Protein AF-A0A7S2RRP3-F1 (afdb_monomer)

Secondary structure (DSSP, 8-state):
----------------------------SSHHHHHHHHHHHHHHHHHHHHHHHHHHHHHHHHHHHHHHTHHHHHHHHHHHHHHHHHHTTT-BTTTTBSSPPBP--S-GGG-TT-S--GGGTTHHHHHHHHHHH-SSSTTHHHHHHHTT-EEEEEETTEEEEEEPPTT---TTEEEEEEEE--S---S--SS--HHHHHHHHHHHHHT-S---SEEEEEEES-HHHHHHHHHHHHH-TT--PPP-SEEEEEEEE-PPPPPTT-EEEEEEEE---GGG----HHHHHHHHHHHHHTT-EEEE-----HHHHHHHHHHHHHIIIIITTTS---HHHHHHHHHHHHHHHHHHHHHHH--SSGGGGTGGGT-EEEEEEEEEESS--SS-HHHHHHHHHHHHHHHHHHHHT-SS-S-SS-SSEEEEETTEEEEHHHHHHHHHHHHHHHHHHHHHHHHTSPPSHHHHHHHHHHHHHHHHHHHHHHHHHHHHHHHHHHHHHHHHHH---HHHHHHHHHHHHHHHHHHHHHHHHHH-S-HHHHHHHHHHHHHHHHHHHHHHHHHH-HHHHHHHHHHHHHHHHH----SHHHHHHHHHHHHHTSHHIIIIIHHHHH--GGG-TTTTT-HHHHHHHHHHHH--THHHHIIIIIHHHHHHHHHHHHH--

Foldseek 3Di:
DDYDDDDDDDDDDDDDDDDDDDDDDDDPDDPVVVVVVVVVVVVVVVVVVVVVVVVVVVVVVVLQVCLVPLQVLLVVLQVVLVVLLLCQCQAQPVVRDRHFDFDDAPDPLLVQPPDDPPLLVCLLVQLVVVLQVPDVCPCVLVLLVVLVWDQWDDDDQKIKTKHDAPQPADQAEEEEEEEEDDPDSDPDFPHGGSSSLLSSLSSSRSPDRLQRYMYMYMYHNDLLVVLVVLVCQPPVPPDPGDHRHHAQAYEYEYEGGDDPLKFFAAKEKWFQAFLLWGFFSNLLLSLLVLLVVLVGHYDHPQFQQPVLVVVLVVVVVCCVPPVCVPDVDDPVVVVLSSQLSSRQLSQLLCNQFHGDDSCNSVRVSNHRYIYIYTDIDSDDHPDGNSSNSSSVSSSRNSSSSSVSSDPDHPDRTARHWTGSDSTRIDGCVRSVSSLCSLLSLLVSLLSSLVVPDDDDPVSVLLLVLLVVLLVVLLVQLVVCLVCVVVVVVVVVVVCVVPVDDPVVVVVVVVVVLVVVLVVSVVSSVVRDPALQSNLSSNLSVLSVVLSVVLSVSCVRSVSNSSVLSSLVNVLSSPQAEDDPVSLVVNVVSLVVSACCCVQLVVDVRSHDPVVQPPCVPPSPVVSVVSCVSRVNCSSSCNRNRVSSSSSSSNSRHPRND

Radius of gyration: 33.32 Å; Cα contacts (8 Å, |Δi|>4): 973; chains: 1; bounding box: 120×67×87 Å

Structure (mmCIF, N/CA/C/O backbone):
data_AF-A0A7S2RRP3-F1
#
_entry.id   AF-A0A7S2RRP3-F1
#
loop_
_atom_site.group_PDB
_atom_site.id
_atom_site.type_symbol
_atom_site.label_atom_id
_atom_site.label_alt_id
_atom_site.label_comp_id
_atom_site.label_asym_id
_atom_site.label_entity_id
_atom_site.label_seq_id
_atom_site.pdbx_PDB_ins_code
_atom_site.Cartn_x
_atom_site.Cartn_y
_atom_site.Cartn_z
_atom_site.occupancy
_atom_site.B_iso_or_equiv
_atom_site.auth_seq_id
_atom_site.auth_comp_id
_atom_site.auth_asym_id
_atom_site.auth_atom_id
_atom_site.pdbx_PDB_model_num
ATOM 1 N N . MET A 1 1 ? -72.220 21.023 51.279 1.00 31.53 1 MET A N 1
ATOM 2 C CA . MET A 1 1 ? -72.820 19.689 51.503 1.00 31.53 1 MET A CA 1
ATOM 3 C C . MET A 1 1 ? -73.450 19.197 50.201 1.00 31.53 1 MET A C 1
ATOM 5 O O . MET A 1 1 ? -74.235 19.932 49.628 1.00 31.53 1 MET A O 1
ATOM 9 N N . SER A 1 2 ? -73.005 18.022 49.729 1.00 32.66 2 SER A N 1
ATOM 10 C CA . SER A 1 2 ? -73.680 16.978 48.913 1.00 32.66 2 SER A CA 1
ATOM 11 C C . SER A 1 2 ? -74.903 17.345 48.033 1.00 32.66 2 SER A C 1
ATOM 13 O O . SER A 1 2 ? -75.934 17.711 48.574 1.00 32.66 2 SER A O 1
ATOM 15 N N . SER A 1 3 ? -74.802 17.225 46.690 1.00 35.50 3 SER A N 1
ATOM 16 C CA . SER A 1 3 ? -75.377 16.154 45.806 1.00 35.50 3 SER A CA 1
ATOM 17 C C . SER A 1 3 ? -76.870 16.327 45.428 1.00 35.50 3 SER A C 1
ATOM 19 O O . SER A 1 3 ? -77.622 16.744 46.289 1.00 35.50 3 SER A O 1
ATOM 21 N N . LYS A 1 4 ? -77.443 15.954 44.266 1.00 40.53 4 LYS A N 1
ATOM 22 C CA . LYS A 1 4 ? -77.058 15.170 43.065 1.00 40.53 4 LYS A CA 1
ATOM 23 C C . LYS A 1 4 ? -78.209 15.250 42.013 1.00 40.53 4 LYS A C 1
ATOM 25 O O . LYS A 1 4 ? -79.355 15.416 42.410 1.00 40.53 4 LYS A O 1
ATOM 30 N N . SER A 1 5 ? -77.888 14.924 40.745 1.00 34.72 5 SER A N 1
ATOM 31 C CA . SER A 1 5 ? -78.738 14.410 39.620 1.00 34.72 5 SER A CA 1
ATOM 32 C C . SER A 1 5 ? -79.731 15.364 38.916 1.00 34.72 5 SER A C 1
ATOM 34 O O . SER A 1 5 ? -80.348 16.172 39.588 1.00 34.72 5 SER A O 1
ATOM 36 N N . GLY A 1 6 ? -79.983 15.328 37.594 1.00 32.44 6 GLY A N 1
ATOM 37 C CA . GLY A 1 6 ? -79.475 14.525 36.464 1.00 32.44 6 GLY A CA 1
ATOM 38 C C . GLY A 1 6 ? -80.325 14.711 35.172 1.00 32.44 6 GLY A C 1
ATOM 39 O O . GLY A 1 6 ? -81.514 14.983 35.274 1.00 32.44 6 GLY A O 1
ATOM 40 N N . ASN A 1 7 ? -79.683 14.506 34.007 1.00 33.00 7 ASN A N 1
ATOM 41 C CA . ASN A 1 7 ? -80.153 14.106 32.651 1.00 33.00 7 ASN A CA 1
ATOM 42 C C . ASN A 1 7 ? -80.976 15.002 31.671 1.00 33.00 7 ASN A C 1
ATOM 44 O O . ASN A 1 7 ? -82.175 15.198 31.815 1.00 33.00 7 ASN A O 1
ATOM 48 N N . ASP A 1 8 ? -80.271 15.368 30.583 1.00 35.44 8 ASP A N 1
ATOM 49 C CA . ASP A 1 8 ? -80.460 15.081 29.135 1.00 35.44 8 ASP A CA 1
ATOM 50 C C . ASP A 1 8 ? -81.569 15.664 28.209 1.00 35.44 8 ASP A C 1
ATOM 52 O O . ASP A 1 8 ? -82.749 15.346 28.288 1.00 35.44 8 ASP A O 1
ATOM 56 N N . ALA A 1 9 ? -81.042 16.356 27.176 1.00 32.91 9 ALA A N 1
ATOM 57 C CA . ALA A 1 9 ? -81.243 16.211 25.719 1.00 32.91 9 ALA A CA 1
ATOM 58 C C . ALA A 1 9 ? -82.484 16.764 24.967 1.00 32.91 9 ALA A C 1
ATOM 60 O O . ALA A 1 9 ? -83.573 16.203 24.981 1.00 32.91 9 ALA A O 1
ATOM 61 N N . GLY A 1 10 ? -82.190 17.718 24.062 1.00 28.42 10 GLY A N 1
ATOM 62 C CA . GLY A 1 10 ? -82.501 17.591 22.625 1.00 28.42 10 GLY A CA 1
ATOM 63 C C . GLY A 1 10 ? -83.617 18.474 22.044 1.00 28.42 10 GLY A C 1
ATOM 64 O O . GLY A 1 10 ? -84.795 18.197 22.237 1.00 28.42 10 GLY A O 1
ATOM 65 N N . LEU A 1 11 ? -83.269 19.460 21.198 1.00 31.09 11 LEU A N 1
ATOM 66 C CA . LEU A 1 11 ? -84.240 20.185 20.359 1.00 31.09 11 LEU A CA 1
ATOM 67 C C . LEU A 1 11 ? -83.756 20.405 18.913 1.00 31.09 11 LEU A C 1
ATOM 69 O O . LEU A 1 11 ? -82.578 20.632 18.648 1.00 31.09 11 LEU A O 1
ATOM 73 N N . ARG A 1 12 ? -84.711 20.322 17.974 1.00 29.67 12 ARG A N 1
ATOM 74 C CA . ARG A 1 12 ? -84.563 20.258 16.506 1.00 29.67 12 ARG A CA 1
ATOM 75 C C . ARG A 1 12 ? -85.583 21.195 15.820 1.00 29.67 12 ARG A C 1
ATOM 77 O O . ARG A 1 12 ? -86.675 21.369 16.352 1.00 29.67 12 ARG A O 1
ATOM 84 N N . ARG A 1 13 ? -85.287 21.581 14.558 1.00 31.62 13 ARG A N 1
ATOM 85 C CA . ARG A 1 13 ? -86.126 22.233 13.492 1.00 31.62 13 ARG A CA 1
ATOM 86 C C . ARG A 1 13 ? -86.251 23.772 13.590 1.00 31.62 13 ARG A C 1
ATOM 88 O O . ARG A 1 13 ? -86.357 24.287 14.685 1.00 31.62 13 ARG A O 1
ATOM 95 N N . ARG A 1 14 ? -86.291 24.593 12.516 1.00 28.83 14 ARG A N 1
ATOM 96 C CA . ARG A 1 14 ? -86.842 24.496 11.126 1.00 28.83 14 ARG A CA 1
ATOM 97 C C . ARG A 1 14 ? -86.381 25.756 10.314 1.00 28.83 14 ARG A C 1
ATOM 99 O O . ARG A 1 14 ? -86.311 26.803 10.941 1.00 28.83 14 ARG A O 1
ATOM 106 N N . LYS A 1 15 ? -86.077 25.751 8.994 1.00 30.17 15 LYS A N 1
ATOM 107 C CA . LYS A 1 15 ? -86.883 26.279 7.829 1.00 30.17 15 LYS A CA 1
ATOM 108 C C . LYS A 1 15 ? -85.960 26.503 6.585 1.00 30.17 15 LYS A C 1
ATOM 110 O O . LYS A 1 15 ? -84.854 26.979 6.777 1.00 30.17 15 LYS A O 1
ATOM 115 N N . LYS A 1 16 ? -86.299 25.975 5.387 1.00 31.61 16 LYS A N 1
ATOM 116 C CA . LYS A 1 16 ? -86.818 26.590 4.113 1.00 31.61 16 LYS A CA 1
ATOM 117 C C . LYS A 1 16 ? -85.863 27.501 3.291 1.00 31.61 16 LYS A C 1
ATOM 119 O O . LYS A 1 16 ? -85.452 28.535 3.793 1.00 31.61 16 LYS A O 1
ATOM 124 N N . SER A 1 17 ? -85.676 27.194 1.994 1.00 29.62 17 SER A N 1
ATOM 125 C CA . SER A 1 17 ? -85.137 28.091 0.943 1.00 29.62 17 SER A CA 1
ATOM 126 C C . SER A 1 17 ? -85.884 27.936 -0.403 1.00 29.62 17 SER A C 1
ATOM 128 O O . SER A 1 17 ? -86.512 26.907 -0.657 1.00 29.62 17 SER A O 1
ATOM 130 N N . SER A 1 18 ? -85.855 29.002 -1.214 1.00 29.67 18 SER A N 1
ATOM 131 C CA . SER A 1 18 ? -86.552 29.246 -2.492 1.00 29.67 18 SER A CA 1
ATOM 132 C C . SER A 1 18 ? -85.606 29.233 -3.712 1.00 29.67 18 SER A C 1
ATOM 134 O O . SER A 1 18 ? -84.395 29.349 -3.565 1.00 29.67 18 SER A O 1
ATOM 136 N N . SER A 1 19 ? -86.192 29.097 -4.907 1.00 27.41 19 SER A N 1
ATOM 137 C CA . SER A 1 19 ? -85.613 28.851 -6.249 1.00 27.41 19 SER A CA 1
ATOM 138 C C . SER A 1 19 ? -85.286 30.148 -7.072 1.00 27.41 19 SER A C 1
ATOM 140 O O . SER A 1 19 ? -85.285 31.214 -6.465 1.00 27.41 19 SER A O 1
ATOM 142 N N . PRO A 1 20 ? -85.024 30.137 -8.413 1.00 50.16 20 PRO A N 1
ATOM 143 C CA . PRO A 1 20 ? -83.675 30.228 -9.022 1.00 50.16 20 PRO A CA 1
ATOM 144 C C . PRO A 1 20 ? -83.513 31.289 -10.160 1.00 50.16 20 PRO A C 1
ATOM 146 O O . PRO A 1 20 ? -84.496 31.832 -10.657 1.00 50.16 20 PRO A O 1
ATOM 149 N N . THR A 1 21 ? -82.294 31.497 -10.691 1.00 29.59 21 THR A N 1
ATOM 150 C CA . THR A 1 21 ? -82.053 32.207 -11.978 1.00 29.59 21 THR A CA 1
ATOM 151 C C . THR A 1 21 ? -80.931 31.569 -12.825 1.00 29.59 21 THR A C 1
ATOM 153 O O . THR A 1 21 ? -79.836 31.311 -12.340 1.00 29.59 21 THR A O 1
ATOM 156 N N . ARG A 1 22 ? -81.254 31.314 -14.109 1.00 29.77 22 ARG A N 1
ATOM 157 C CA . ARG A 1 22 ? -80.422 30.886 -15.274 1.00 29.77 22 ARG A CA 1
ATOM 158 C C . ARG A 1 22 ? -79.268 31.890 -15.547 1.00 29.77 22 ARG A C 1
ATOM 160 O O . ARG A 1 22 ? -79.463 33.058 -15.252 1.00 29.77 22 ARG A O 1
ATOM 167 N N . ARG A 1 23 ? -78.124 31.592 -16.196 1.00 28.50 23 ARG A N 1
ATOM 168 C CA . ARG A 1 23 ? -77.882 30.855 -17.463 1.00 28.50 23 ARG A CA 1
ATOM 169 C C . ARG A 1 23 ? -76.356 30.701 -17.734 1.00 28.50 23 ARG A C 1
ATOM 171 O O . ARG A 1 23 ? -75.611 31.612 -17.414 1.00 28.50 23 ARG A O 1
ATOM 178 N N . GLN A 1 24 ? -76.014 29.647 -18.495 1.00 31.39 24 GLN A N 1
ATOM 179 C CA . GLN A 1 24 ? -74.838 29.426 -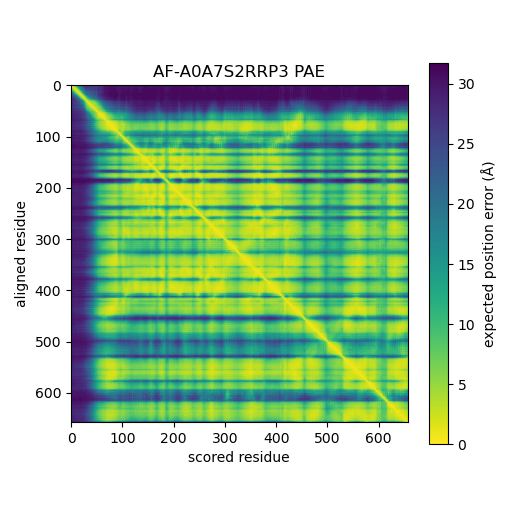19.375 1.00 31.39 24 GLN A CA 1
ATOM 180 C C . GLN A 1 24 ? -73.453 29.107 -18.779 1.00 31.39 24 GLN A C 1
ATOM 182 O O . GLN A 1 24 ? -72.754 30.000 -18.336 1.00 31.39 24 GLN A O 1
ATOM 187 N N . GLU A 1 25 ? -72.984 27.875 -19.027 1.00 30.03 25 GLU A N 1
ATOM 188 C CA . GLU A 1 25 ? -71.576 27.604 -19.351 1.00 30.03 25 GLU A CA 1
ATOM 189 C C . GLU A 1 25 ? -71.469 26.572 -20.491 1.00 30.03 25 GLU A C 1
ATOM 191 O O . GLU A 1 25 ? -72.031 25.476 -20.439 1.00 30.03 25 GLU A O 1
ATOM 196 N N . LYS A 1 26 ? -70.772 26.981 -21.558 1.00 36.53 26 LYS A N 1
ATOM 197 C CA . LYS A 1 26 ? -70.121 26.127 -22.559 1.00 36.53 26 LYS A CA 1
ATOM 198 C C . LYS A 1 26 ? -68.696 25.864 -22.057 1.00 36.53 26 LYS A C 1
ATOM 200 O O . LYS A 1 26 ? -68.044 26.816 -21.650 1.00 36.53 26 LYS A O 1
ATOM 205 N N . GLY A 1 27 ? -68.185 24.645 -22.246 1.00 34.59 27 GLY A N 1
ATOM 206 C CA . GLY A 1 27 ? -66.740 24.406 -22.387 1.00 34.59 27 GLY A CA 1
ATOM 207 C C . GLY A 1 27 ? -66.048 23.651 -21.249 1.00 34.59 27 GLY A C 1
ATOM 208 O O . GLY A 1 27 ? -65.147 24.182 -20.614 1.00 34.59 27 GLY A O 1
ATOM 209 N N . SER A 1 28 ? -66.401 22.380 -21.047 1.00 43.56 28 SER A N 1
ATOM 210 C CA . SER A 1 28 ? -65.568 21.412 -20.323 1.00 43.56 28 SER A CA 1
ATOM 211 C C . SER A 1 28 ? -64.426 20.908 -21.222 1.00 43.56 28 SER A C 1
ATOM 213 O O . SER A 1 28 ? -64.723 20.295 -22.245 1.00 43.56 28 SER A O 1
ATOM 215 N N . SER A 1 29 ? -63.157 21.112 -20.836 1.00 44.25 29 SER A N 1
ATOM 216 C CA . SER A 1 29 ? -62.049 20.149 -21.087 1.00 44.25 29 SER A CA 1
ATOM 217 C C . SER A 1 29 ? -60.664 20.578 -20.559 1.00 44.25 29 SER A C 1
ATOM 219 O O . SER A 1 29 ? -59.713 19.813 -20.710 1.00 44.25 29 SER A O 1
ATOM 221 N N . GLY A 1 30 ? -60.497 21.774 -19.977 1.00 42.53 30 GLY A N 1
ATOM 222 C CA . GLY A 1 30 ? -59.180 22.274 -19.533 1.00 42.53 30 GLY A CA 1
ATOM 223 C C . GLY A 1 30 ? -58.885 22.137 -18.034 1.00 42.53 30 GLY A C 1
ATOM 224 O O . GLY A 1 30 ? -57.740 21.912 -17.652 1.00 42.53 30 GLY A O 1
ATOM 225 N N . THR A 1 31 ? -59.904 22.239 -17.182 1.00 43.22 31 THR A N 1
ATOM 226 C CA . THR A 1 31 ? -59.753 22.354 -15.721 1.00 43.22 31 THR A CA 1
ATOM 227 C C . THR A 1 31 ? -59.594 21.010 -15.006 1.00 43.22 31 THR A C 1
ATOM 229 O O . THR A 1 31 ? -58.773 20.920 -14.101 1.00 43.22 31 THR A O 1
ATOM 232 N N . ASP A 1 32 ? -60.245 19.940 -15.477 1.00 46.00 32 ASP A N 1
ATOM 233 C CA . ASP A 1 32 ? -60.170 18.599 -14.856 1.00 46.00 32 ASP A CA 1
ATOM 234 C C . ASP A 1 32 ? -58.799 17.911 -14.985 1.00 46.00 32 ASP A C 1
ATOM 236 O O . ASP A 1 32 ? -58.474 16.994 -14.227 1.00 46.00 32 ASP A O 1
ATOM 240 N N . LYS A 1 33 ? -57.973 18.321 -15.958 1.00 46.84 33 LYS A N 1
ATOM 241 C CA . LYS A 1 33 ? -56.599 17.807 -16.095 1.00 46.84 33 LYS A CA 1
ATOM 242 C C . LYS A 1 33 ? -55.624 18.513 -15.156 1.00 46.84 33 LYS A C 1
ATOM 244 O O . LYS A 1 33 ? -54.710 17.858 -14.672 1.00 46.84 33 LYS A O 1
ATOM 249 N N . ALA A 1 34 ? -55.813 19.805 -14.893 1.00 47.75 34 ALA A N 1
ATOM 250 C CA . ALA A 1 34 ? -54.961 20.556 -13.973 1.00 47.75 34 ALA A CA 1
ATOM 251 C C . ALA A 1 34 ? -55.213 20.134 -12.517 1.00 47.75 34 ALA A C 1
ATOM 253 O O . ALA A 1 34 ? -54.259 19.843 -11.801 1.00 47.75 34 ALA A O 1
ATOM 254 N N . THR A 1 35 ? -56.480 19.963 -12.123 1.00 49.31 35 THR A N 1
ATOM 255 C CA . THR A 1 35 ? -56.852 19.481 -10.782 1.00 49.31 35 THR A CA 1
ATOM 256 C C . THR A 1 35 ? -56.411 18.041 -10.527 1.00 49.31 35 THR A C 1
ATOM 258 O O . THR A 1 35 ? -55.876 17.765 -9.462 1.00 49.31 35 THR A O 1
ATOM 261 N N . ARG A 1 36 ? -56.505 17.128 -11.508 1.00 50.19 36 ARG A N 1
ATOM 262 C CA . ARG A 1 36 ? -55.963 15.757 -11.362 1.00 50.19 36 ARG A CA 1
ATOM 263 C C . ARG A 1 36 ? -54.438 15.698 -11.259 1.00 50.19 36 ARG A C 1
ATOM 265 O O . ARG A 1 36 ? -53.906 14.783 -10.632 1.00 50.19 36 ARG A O 1
ATOM 272 N N . VAL A 1 37 ? -53.725 16.626 -11.901 1.00 53.91 37 VAL A N 1
ATOM 273 C CA . VAL A 1 37 ? -52.259 16.712 -11.805 1.00 53.91 37 VAL A CA 1
ATOM 274 C C . VAL A 1 37 ? -51.842 17.297 -10.454 1.00 53.91 37 VAL A C 1
ATOM 276 O O . VAL A 1 37 ? -50.890 16.791 -9.863 1.00 53.91 37 VAL A O 1
ATOM 279 N N . GLU A 1 38 ? -52.570 18.287 -9.931 1.00 50.50 38 GLU A N 1
ATOM 280 C CA . GLU A 1 38 ? -52.359 18.814 -8.576 1.00 50.50 38 GLU A CA 1
ATOM 281 C C . GLU A 1 38 ? -52.726 17.793 -7.488 1.00 50.50 38 GLU A C 1
ATOM 283 O O . GLU A 1 38 ? -51.916 17.563 -6.595 1.00 50.50 38 GLU A O 1
ATOM 288 N N . GLU A 1 39 ? -53.864 17.100 -7.588 1.00 51.75 39 GLU A N 1
ATOM 289 C CA . GLU A 1 39 ? -54.255 16.036 -6.648 1.00 51.75 39 GLU A CA 1
ATOM 290 C C . GLU A 1 39 ? -53.243 14.882 -6.646 1.00 51.75 39 GLU A C 1
ATOM 292 O O . GLU A 1 39 ? -52.813 14.442 -5.582 1.00 51.75 39 GLU A O 1
ATOM 297 N N . GLY A 1 40 ? -52.768 14.448 -7.821 1.00 53.22 40 GLY A N 1
ATOM 298 C CA . GLY A 1 40 ? -51.726 13.421 -7.925 1.00 53.22 40 GLY A CA 1
ATOM 299 C C . GLY A 1 40 ? -50.341 13.880 -7.445 1.00 53.22 40 GLY A C 1
ATOM 300 O O . GLY A 1 40 ? -49.519 13.048 -7.053 1.00 53.22 40 GLY A O 1
ATOM 301 N N . ALA A 1 41 ? -50.056 15.187 -7.460 1.00 52.00 41 ALA A N 1
ATOM 302 C CA . ALA A 1 41 ? -48.833 15.755 -6.895 1.00 52.00 41 ALA A CA 1
ATOM 303 C C . ALA A 1 41 ? -48.917 15.859 -5.364 1.00 52.00 41 ALA A C 1
ATOM 305 O O . ALA A 1 41 ? -47.965 15.482 -4.682 1.00 52.00 41 ALA A O 1
ATOM 306 N N . VAL A 1 42 ? -50.062 16.286 -4.825 1.00 54.56 42 VAL A N 1
ATOM 307 C CA . VAL A 1 42 ? -50.340 16.336 -3.381 1.00 54.56 42 VAL A CA 1
ATOM 308 C C . VAL A 1 42 ? -50.347 14.928 -2.783 1.00 54.56 42 VAL A C 1
ATOM 310 O O . VAL A 1 42 ? -49.679 14.696 -1.780 1.00 54.56 42 VAL A O 1
ATOM 313 N N . GLU A 1 43 ? -50.975 13.955 -3.445 1.00 57.81 43 GLU A N 1
ATOM 314 C CA . GLU A 1 43 ? -51.000 12.557 -2.999 1.00 57.81 43 GLU A CA 1
ATOM 315 C C . GLU A 1 43 ? -49.595 11.926 -3.009 1.00 57.81 43 GLU A C 1
ATOM 317 O O . GLU A 1 43 ? -49.220 11.227 -2.068 1.00 57.81 43 GLU A O 1
ATOM 322 N N . LYS A 1 44 ? -48.755 12.229 -4.013 1.00 53.09 44 LYS A N 1
ATOM 323 C CA . LYS A 1 44 ? -47.342 11.801 -4.032 1.00 53.09 44 LYS A CA 1
ATOM 324 C C . LYS A 1 44 ? -46.509 12.457 -2.932 1.00 53.09 44 LYS A C 1
ATOM 326 O O . LYS A 1 44 ? -45.646 11.789 -2.358 1.00 53.09 44 LYS A O 1
ATOM 331 N N . VAL A 1 45 ? -46.747 13.733 -2.629 1.00 60.28 45 VAL A N 1
ATOM 332 C CA . VAL A 1 45 ? -46.075 14.438 -1.527 1.00 60.28 45 VAL A CA 1
ATOM 333 C C . VAL A 1 45 ? -46.496 13.839 -0.184 1.00 60.28 45 VAL A C 1
ATOM 335 O O . VAL A 1 45 ? -45.617 13.505 0.612 1.00 60.28 45 VAL A O 1
ATOM 338 N N . ASP A 1 46 ? -47.786 13.581 0.028 1.00 61.59 46 ASP A N 1
ATOM 339 C CA . ASP A 1 46 ? -48.313 12.948 1.242 1.00 61.59 46 ASP A CA 1
ATOM 340 C C . ASP A 1 46 ? -47.821 11.506 1.410 1.00 61.59 46 ASP A C 1
ATOM 342 O O . ASP A 1 46 ? -47.421 11.123 2.515 1.00 61.59 46 ASP A O 1
ATOM 346 N N . LEU A 1 47 ? -47.750 10.715 0.330 1.00 59.41 47 LEU A N 1
ATOM 347 C CA . LEU A 1 47 ? -47.131 9.383 0.335 1.00 59.41 47 LEU A CA 1
ATOM 348 C C . LEU A 1 47 ? -45.636 9.449 0.665 1.00 59.41 47 LEU A C 1
ATOM 350 O O . LEU A 1 47 ? -45.152 8.634 1.452 1.00 59.41 47 LEU A O 1
ATOM 354 N N . SER A 1 48 ? -44.903 10.426 0.124 1.00 59.59 48 SER A N 1
ATOM 355 C CA . SER A 1 48 ? -43.477 10.607 0.428 1.00 59.59 48 SER A CA 1
ATOM 356 C C . SER A 1 48 ? -43.253 11.006 1.894 1.00 59.59 48 SER A C 1
ATOM 358 O O . SER A 1 48 ? -42.371 10.461 2.562 1.00 59.59 48 SER A O 1
ATOM 360 N N . GLN A 1 49 ? -44.109 11.874 2.446 1.00 59.91 49 GLN A N 1
ATOM 361 C CA . GLN A 1 49 ? -44.053 12.302 3.843 1.00 59.91 49 GLN A CA 1
ATOM 362 C C . GLN A 1 49 ? -44.473 11.187 4.808 1.00 59.91 49 GLN A C 1
ATOM 364 O O . GLN A 1 49 ? -43.838 11.005 5.854 1.00 59.91 49 GLN A O 1
ATOM 369 N N . THR A 1 50 ? -45.488 10.384 4.462 1.00 68.31 50 THR A N 1
ATOM 370 C CA . THR A 1 50 ? -45.878 9.204 5.256 1.00 68.31 50 THR A CA 1
ATOM 371 C C . THR A 1 50 ? -44.839 8.089 5.188 1.00 68.31 50 THR A C 1
ATOM 373 O O . THR A 1 50 ? -44.584 7.437 6.205 1.00 68.31 50 THR A O 1
ATOM 376 N N . GLN A 1 51 ? -44.186 7.877 4.044 1.00 63.84 51 GLN A N 1
ATOM 377 C CA . GLN A 1 51 ? -43.052 6.954 3.930 1.00 63.84 51 GLN A CA 1
ATOM 378 C C . GLN A 1 51 ? -41.858 7.431 4.764 1.00 63.84 51 GLN A C 1
ATOM 380 O O . GLN A 1 51 ? -41.304 6.637 5.526 1.00 63.84 51 GLN A O 1
ATOM 385 N N . ALA A 1 52 ? -41.519 8.722 4.719 1.00 66.19 52 ALA A N 1
ATOM 386 C CA . ALA A 1 52 ? -40.449 9.304 5.527 1.00 66.19 52 ALA A CA 1
ATOM 387 C C . ALA A 1 52 ? -40.726 9.192 7.039 1.00 66.19 52 ALA A C 1
ATOM 389 O O . ALA A 1 52 ? -39.841 8.810 7.805 1.00 66.19 52 ALA A O 1
ATOM 390 N N . THR A 1 53 ? -41.965 9.427 7.489 1.00 77.06 53 THR A N 1
ATOM 391 C CA . THR A 1 53 ? -42.341 9.250 8.908 1.00 77.06 53 THR A CA 1
ATOM 392 C C . THR A 1 53 ? -42.423 7.785 9.339 1.00 77.06 53 THR A C 1
ATOM 394 O O . THR A 1 53 ? -42.185 7.484 10.514 1.00 77.06 53 THR A O 1
ATOM 397 N N . ARG A 1 54 ? -42.749 6.850 8.437 1.00 75.81 54 ARG A N 1
ATOM 398 C CA . ARG A 1 54 ? -42.652 5.403 8.708 1.00 75.81 54 ARG A CA 1
ATOM 399 C C . ARG A 1 54 ? -41.197 4.962 8.825 1.00 75.81 54 ARG A C 1
ATOM 401 O O . ARG A 1 54 ? -40.856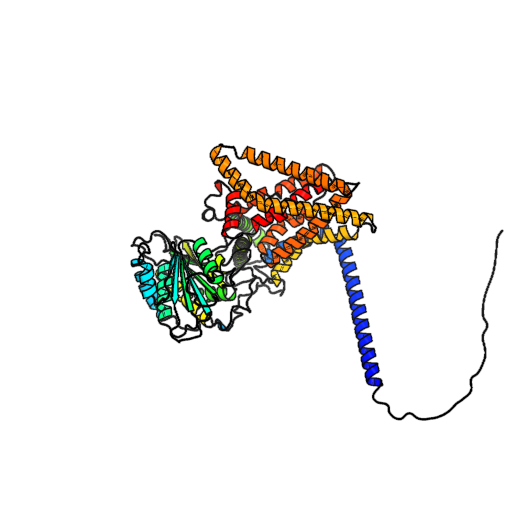 4.311 9.809 1.00 75.81 54 ARG A O 1
ATOM 408 N N . LEU A 1 55 ? -40.345 5.367 7.886 1.00 74.81 55 LEU A N 1
ATOM 409 C CA . LEU A 1 55 ? -38.913 5.075 7.906 1.00 74.81 55 LEU A CA 1
ATOM 410 C C . LEU A 1 55 ? -38.255 5.645 9.168 1.00 74.81 55 LEU A C 1
ATOM 412 O O . LEU A 1 55 ? -37.546 4.927 9.866 1.00 74.81 55 LEU A O 1
ATOM 416 N N . HIS A 1 56 ? -38.564 6.893 9.526 1.00 77.44 56 HIS A N 1
ATOM 417 C CA . HIS A 1 56 ? -38.083 7.506 10.762 1.00 77.44 56 HIS A CA 1
ATOM 418 C C . HIS A 1 56 ? -38.514 6.715 12.006 1.00 77.44 56 HIS A C 1
ATOM 420 O O . HIS A 1 56 ? -37.687 6.424 12.869 1.00 77.44 56 HIS A O 1
ATOM 426 N N . ARG A 1 57 ? -39.788 6.302 12.095 1.00 76.69 57 ARG A N 1
ATOM 427 C CA . ARG A 1 57 ? -40.275 5.471 13.211 1.00 76.69 57 ARG A CA 1
ATOM 428 C C . ARG A 1 57 ? -39.561 4.123 13.290 1.00 76.69 57 ARG A C 1
ATOM 430 O O . ARG A 1 57 ? -39.185 3.722 14.389 1.00 76.69 57 ARG A O 1
ATOM 437 N N . LEU A 1 58 ? -39.348 3.462 12.153 1.00 80.56 58 LEU A N 1
ATOM 438 C CA . LEU A 1 58 ? -38.611 2.199 12.082 1.00 80.56 58 LEU A CA 1
ATOM 439 C C . LEU A 1 58 ? -37.157 2.373 12.530 1.00 80.56 58 LEU A C 1
ATOM 441 O O . LEU A 1 58 ? -36.684 1.596 13.354 1.00 80.56 58 LEU A O 1
ATOM 445 N N . ILE A 1 59 ? -36.474 3.424 12.070 1.00 76.56 59 ILE A N 1
ATOM 446 C CA . ILE A 1 59 ? -35.103 3.747 12.488 1.00 76.56 59 ILE A CA 1
ATOM 447 C C . ILE A 1 59 ? -35.048 3.988 13.998 1.00 76.56 59 ILE A C 1
ATOM 449 O O . ILE A 1 59 ? -34.200 3.423 14.681 1.00 76.56 59 ILE A O 1
ATOM 453 N N . VAL A 1 60 ? -35.973 4.771 14.555 1.00 77.06 60 VAL A N 1
ATOM 454 C CA . VAL A 1 60 ? -36.013 5.044 16.001 1.00 77.06 60 VAL A CA 1
ATOM 455 C C . VAL A 1 60 ? -36.281 3.770 16.808 1.00 77.06 60 VAL A C 1
ATOM 457 O O . VAL A 1 60 ? -35.665 3.572 17.856 1.00 77.06 60 VAL A O 1
ATOM 460 N N . GLN A 1 61 ? -37.171 2.890 16.343 1.00 79.19 61 GLN A N 1
ATOM 461 C CA . GLN A 1 61 ? -37.411 1.591 16.981 1.00 79.19 61 GLN A CA 1
ATOM 462 C C . GLN A 1 61 ? -36.168 0.697 16.925 1.00 79.19 61 GLN A C 1
ATOM 464 O O . GLN A 1 61 ? -35.777 0.142 17.951 1.00 79.19 61 GLN A O 1
ATOM 469 N N . LEU A 1 62 ? -35.511 0.620 15.768 1.00 79.50 62 LEU A N 1
ATOM 470 C CA . LEU A 1 62 ? -34.271 -0.129 15.583 1.00 79.50 62 LEU A CA 1
ATOM 471 C C . LEU A 1 62 ? -33.170 0.383 16.523 1.00 79.50 62 LEU A C 1
ATOM 473 O O . LEU A 1 62 ? -32.553 -0.404 17.236 1.00 79.50 62 LEU A O 1
ATOM 477 N N . LEU A 1 63 ? -32.969 1.702 16.589 1.00 75.88 63 LEU A N 1
ATOM 478 C CA . LEU A 1 63 ? -31.980 2.334 17.466 1.00 75.88 63 LEU A CA 1
ATOM 479 C C . LEU A 1 63 ? -32.274 2.083 18.949 1.00 75.88 63 LEU A C 1
ATOM 481 O O . LEU A 1 63 ? -31.339 1.900 19.725 1.00 75.88 63 LEU A O 1
ATOM 485 N N . LYS A 1 64 ? -33.549 2.022 19.354 1.00 77.50 64 LYS A N 1
ATOM 486 C CA . LYS A 1 64 ? -33.931 1.654 20.728 1.00 77.50 64 LYS A CA 1
ATOM 487 C C . LYS A 1 64 ? -33.598 0.199 21.050 1.00 77.50 64 LYS A C 1
ATOM 489 O O . LYS A 1 64 ? -33.058 -0.065 22.120 1.00 77.50 64 LYS A O 1
ATOM 494 N N . VAL A 1 65 ? -33.887 -0.730 20.136 1.00 81.06 65 VAL A N 1
ATOM 495 C CA . VAL A 1 65 ? -33.565 -2.159 20.310 1.00 81.06 65 VAL A CA 1
ATOM 496 C C . VAL A 1 65 ? -32.052 -2.368 20.374 1.00 81.06 65 VAL A C 1
ATOM 498 O O . VAL A 1 65 ? -31.551 -3.011 21.297 1.00 81.06 65 VAL A O 1
ATOM 501 N N . LEU A 1 66 ? -31.317 -1.769 19.436 1.00 77.94 66 LEU A N 1
ATOM 502 C CA . LEU A 1 66 ? -29.857 -1.818 19.390 1.00 77.94 66 LEU A CA 1
ATOM 503 C C . LEU A 1 66 ? -29.226 -1.153 20.622 1.00 77.94 66 LEU A C 1
ATOM 505 O O . LEU A 1 66 ? -28.277 -1.683 21.193 1.00 77.94 66 LEU A O 1
ATOM 509 N N . GLY A 1 67 ? -29.774 -0.020 21.065 1.00 73.88 67 GLY A N 1
ATOM 510 C CA . GLY A 1 67 ? -29.308 0.708 22.241 1.00 73.88 67 GLY A CA 1
ATOM 511 C C . GLY A 1 67 ? -29.564 -0.027 23.559 1.00 73.88 67 GLY A C 1
ATOM 512 O O . GLY A 1 67 ? -28.727 0.049 24.458 1.00 73.88 67 GLY A O 1
ATOM 513 N N . GLY A 1 68 ? -30.674 -0.764 23.673 1.00 76.81 68 GLY A N 1
ATOM 514 C CA . GLY A 1 68 ? -31.019 -1.539 24.870 1.00 76.81 68 GLY A CA 1
ATOM 515 C C . GLY A 1 68 ? -30.037 -2.677 25.168 1.00 76.81 68 GLY A C 1
ATOM 516 O O . GLY A 1 68 ? -29.728 -2.922 26.329 1.00 76.81 68 GLY A O 1
ATOM 517 N N . ASN A 1 69 ? -29.484 -3.306 24.125 1.00 84.69 69 ASN A N 1
ATOM 518 C CA . ASN A 1 69 ? -28.520 -4.411 24.220 1.00 84.69 69 ASN A CA 1
ATOM 519 C C . ASN A 1 69 ? -27.176 -4.067 23.550 1.00 84.69 69 ASN A C 1
ATOM 521 O O . ASN A 1 69 ? -26.540 -4.920 22.926 1.00 84.69 69 ASN A O 1
ATOM 525 N N . SER A 1 70 ? -26.738 -2.811 23.671 1.00 85.31 70 SER A N 1
ATOM 526 C CA . SER A 1 70 ? -25.589 -2.264 22.931 1.00 85.31 70 SER A CA 1
ATOM 527 C C . SER A 1 70 ? -24.286 -3.042 23.129 1.00 85.31 70 SER A C 1
ATOM 529 O O . SER A 1 70 ? -23.518 -3.189 22.183 1.00 85.31 70 SER A O 1
ATOM 531 N N . VAL A 1 71 ? -24.049 -3.594 24.325 1.00 86.50 71 VAL A N 1
ATOM 532 C CA . VAL A 1 71 ? -22.871 -4.431 24.615 1.00 86.50 71 VAL A CA 1
ATOM 533 C C . VAL A 1 71 ? -22.918 -5.740 23.827 1.00 86.50 71 VAL A C 1
ATOM 535 O O . VAL A 1 71 ? -21.944 -6.090 23.168 1.00 86.50 71 VAL A O 1
ATOM 538 N N . ALA A 1 72 ? -24.044 -6.457 23.875 1.00 88.50 72 ALA A N 1
ATOM 539 C CA . ALA A 1 72 ? -24.183 -7.756 23.223 1.00 88.50 72 ALA A CA 1
ATOM 540 C C . ALA A 1 72 ? -24.112 -7.619 21.697 1.00 88.50 72 ALA A C 1
ATOM 542 O O . ALA A 1 72 ? -23.325 -8.312 21.054 1.00 88.50 72 ALA A O 1
ATOM 543 N N . PHE A 1 73 ? -24.866 -6.673 21.126 1.00 90.25 73 PHE A N 1
ATOM 544 C CA . PHE A 1 73 ? -24.795 -6.379 19.693 1.00 90.25 73 PHE A CA 1
ATOM 545 C C . PHE A 1 73 ? -23.411 -5.875 19.280 1.00 90.25 73 PHE A C 1
ATOM 547 O O . PHE A 1 73 ? -22.912 -6.293 18.241 1.00 90.25 73 PHE A O 1
ATOM 554 N N . GLY A 1 74 ? -22.761 -5.051 20.108 1.00 91.06 74 GLY A N 1
ATOM 555 C CA . GLY A 1 74 ? -21.391 -4.602 19.875 1.00 91.06 74 GLY A CA 1
ATOM 556 C C . GLY A 1 74 ? -20.411 -5.769 19.764 1.00 91.06 74 GLY A C 1
ATOM 557 O O . GLY A 1 74 ? -19.665 -5.842 18.794 1.00 91.06 74 GLY A O 1
ATOM 558 N N . VAL A 1 75 ? -20.445 -6.725 20.697 1.00 93.00 75 VAL A N 1
ATOM 559 C CA . VAL A 1 75 ? -19.581 -7.920 20.640 1.00 93.00 75 VAL A CA 1
ATOM 560 C C . VAL A 1 75 ? -19.862 -8.751 19.388 1.00 93.00 75 VAL A C 1
ATOM 562 O O . VAL A 1 75 ? -18.923 -9.146 18.699 1.00 93.00 75 VAL A O 1
ATOM 565 N N . VAL A 1 76 ? -21.137 -8.984 19.059 1.00 94.69 76 VAL A N 1
ATOM 566 C CA . VAL A 1 76 ? -21.519 -9.744 17.858 1.00 94.69 76 VAL A CA 1
ATOM 567 C C . VAL A 1 76 ? -21.008 -9.060 16.593 1.00 94.69 76 VAL A C 1
ATOM 569 O O . VAL A 1 76 ? -20.342 -9.700 15.785 1.00 94.69 76 VAL A O 1
ATOM 572 N N . PHE A 1 77 ? -21.266 -7.764 16.425 1.00 95.12 77 PHE A N 1
ATOM 573 C CA . PHE A 1 77 ? -20.815 -7.018 15.252 1.00 95.12 77 PHE A CA 1
ATOM 574 C C . PHE A 1 77 ? -19.294 -6.937 15.169 1.00 95.12 77 PHE A C 1
ATOM 576 O O . PHE A 1 77 ? -18.750 -7.130 14.088 1.00 95.12 77 PHE A O 1
ATOM 583 N N . TYR A 1 78 ? -18.596 -6.747 16.288 1.00 95.56 78 TYR A N 1
ATOM 584 C CA . TYR A 1 78 ? -17.137 -6.786 16.316 1.00 95.56 78 TYR A CA 1
ATOM 585 C C . TYR A 1 78 ? -16.594 -8.131 15.813 1.00 95.56 78 TYR A C 1
ATOM 587 O O . TYR A 1 78 ? -15.753 -8.158 14.913 1.00 95.56 78 TYR A O 1
ATOM 595 N N . ILE A 1 79 ? -17.110 -9.250 16.338 1.00 95.81 79 ILE A N 1
ATOM 596 C CA . ILE A 1 79 ? -16.703 -10.596 15.908 1.00 95.81 79 ILE A CA 1
ATOM 597 C C . ILE A 1 79 ? -17.010 -10.792 14.422 1.00 95.81 79 ILE A C 1
ATOM 599 O O . ILE A 1 79 ? -16.145 -11.258 13.686 1.00 95.81 79 ILE A O 1
ATOM 603 N N . LEU A 1 80 ? -18.202 -10.399 13.966 1.00 95.25 80 LEU A N 1
ATOM 604 C CA . LEU A 1 80 ? -18.577 -10.480 12.553 1.00 95.25 80 LEU A CA 1
ATOM 605 C C . LEU A 1 80 ? -17.636 -9.659 11.665 1.00 95.25 80 LEU A C 1
ATOM 607 O O . LEU A 1 80 ? -17.215 -10.156 10.627 1.00 95.25 80 LEU A O 1
ATOM 611 N N . GLY A 1 81 ? -17.259 -8.447 12.077 1.00 94.62 81 GLY A N 1
ATOM 612 C CA . GLY A 1 81 ? -16.332 -7.591 11.335 1.00 94.62 81 GLY A CA 1
ATOM 613 C C . GLY A 1 81 ? -14.934 -8.196 11.213 1.00 94.62 81 GLY A C 1
ATOM 614 O O . GLY A 1 81 ? -14.359 -8.200 10.124 1.00 94.62 81 GLY A O 1
ATOM 615 N N . VAL A 1 82 ? -14.410 -8.775 12.298 1.00 94.38 82 VAL A N 1
ATOM 616 C CA . VAL A 1 82 ? -13.122 -9.486 12.273 1.00 94.38 82 VAL A CA 1
ATOM 617 C C . VAL A 1 82 ? -13.206 -10.725 11.384 1.00 94.38 82 VAL A C 1
ATOM 619 O O . VAL A 1 82 ? -12.372 -10.902 10.497 1.00 94.38 82 VAL A O 1
ATOM 622 N N . VAL A 1 83 ? -14.230 -11.562 11.574 1.00 94.00 83 VAL A N 1
ATOM 623 C CA . VAL A 1 83 ? -14.441 -12.788 10.790 1.00 94.00 83 VAL A CA 1
ATOM 624 C C . VAL A 1 83 ? -14.604 -12.479 9.301 1.00 94.00 83 VAL A C 1
ATOM 626 O O . VAL A 1 83 ? -14.055 -13.210 8.484 1.00 94.00 83 VAL A O 1
ATOM 629 N N . TRP A 1 84 ? -15.273 -11.384 8.932 1.00 93.56 84 TRP A N 1
ATOM 630 C CA . TRP A 1 84 ? -15.442 -10.972 7.534 1.00 93.56 84 TRP A CA 1
ATOM 631 C C . TRP A 1 84 ? -14.094 -10.838 6.813 1.00 93.56 84 TRP A C 1
ATOM 633 O O . TRP A 1 84 ? -13.923 -11.397 5.732 1.00 93.56 84 TRP A O 1
ATOM 643 N N . VAL A 1 85 ? -13.090 -10.206 7.430 1.00 92.25 85 VAL A N 1
ATOM 644 C CA . VAL A 1 85 ? -11.755 -10.077 6.815 1.00 92.25 85 VAL A CA 1
ATOM 645 C C . VAL A 1 85 ? -11.089 -11.436 6.595 1.00 92.25 85 VAL A C 1
ATOM 647 O O . VAL A 1 85 ? -10.430 -11.646 5.574 1.00 92.25 85 VAL A O 1
ATOM 650 N N . PHE A 1 86 ? -11.299 -12.384 7.509 1.00 91.31 86 PHE A N 1
ATOM 651 C CA . PHE A 1 86 ? -10.839 -13.763 7.338 1.00 91.31 86 PHE A CA 1
ATOM 652 C C . PHE A 1 86 ? -11.636 -14.535 6.277 1.00 91.31 86 PHE A C 1
ATOM 654 O O . PHE A 1 86 ? -11.130 -15.514 5.742 1.00 91.31 86 PHE A O 1
ATOM 661 N N . LEU A 1 87 ? -12.846 -14.104 5.916 1.00 90.44 87 LEU A N 1
ATOM 662 C CA . LEU A 1 87 ? -13.652 -14.738 4.869 1.00 90.44 87 LEU A CA 1
ATOM 663 C C . LEU A 1 87 ? -13.309 -14.264 3.452 1.00 90.44 87 LEU A C 1
ATOM 665 O O . LEU A 1 87 ? -13.577 -15.011 2.507 1.00 90.44 87 LEU A O 1
ATOM 669 N N . PHE A 1 88 ? -12.666 -13.099 3.289 1.00 88.75 88 PHE A N 1
ATOM 670 C CA . PHE A 1 88 ? -12.287 -12.564 1.973 1.00 88.75 88 PHE A CA 1
ATOM 671 C C . PHE A 1 88 ? -11.597 -13.590 1.053 1.00 88.75 88 PHE A C 1
ATOM 673 O O . PHE A 1 88 ? -12.000 -13.697 -0.103 1.00 88.75 88 PHE A O 1
ATOM 680 N N . PRO A 1 89 ? -10.631 -14.424 1.495 1.00 86.12 89 PRO A N 1
ATOM 681 C CA . PRO A 1 89 ? -9.977 -15.382 0.598 1.00 86.12 89 PRO A CA 1
ATOM 682 C C . PRO A 1 89 ? -10.884 -16.470 -0.003 1.00 86.12 89 PRO A C 1
ATOM 684 O O . PRO A 1 89 ? -10.443 -17.191 -0.911 1.00 86.12 89 PRO A O 1
ATOM 687 N N . VAL A 1 90 ? -12.098 -16.643 0.534 1.00 82.56 90 VAL A N 1
ATOM 688 C CA . VAL A 1 90 ? -13.009 -17.756 0.227 1.00 82.56 90 VAL A CA 1
ATOM 689 C C . VAL A 1 90 ? -14.328 -17.278 -0.368 1.00 82.56 90 VAL A C 1
ATOM 691 O O . VAL A 1 90 ? -14.812 -17.914 -1.297 1.00 82.56 90 VAL A O 1
ATOM 694 N N . VAL A 1 91 ? -14.911 -16.190 0.133 1.00 81.62 91 VAL A N 1
ATOM 695 C CA . VAL A 1 91 ? -16.282 -15.773 -0.203 1.00 81.62 91 VAL A CA 1
ATOM 696 C C . VAL A 1 91 ? -16.320 -14.277 -0.496 1.00 81.62 91 VAL A C 1
ATOM 698 O O . VAL A 1 91 ? -15.659 -13.491 0.181 1.00 81.62 91 VAL A O 1
ATOM 701 N N . CYS A 1 92 ? -17.124 -13.883 -1.482 1.00 77.44 92 CYS A N 1
ATOM 702 C CA . CYS A 1 92 ? -17.561 -12.499 -1.640 1.00 77.44 92 CYS A CA 1
ATOM 703 C C . CYS A 1 92 ? -18.913 -12.347 -0.934 1.00 77.44 92 CYS A C 1
ATOM 705 O O . CYS A 1 92 ? -19.926 -12.860 -1.410 1.00 77.44 92 CYS A O 1
ATOM 707 N N . ILE A 1 93 ? -18.941 -11.682 0.223 1.00 72.62 93 ILE A N 1
ATOM 708 C CA . ILE A 1 93 ? -20.142 -11.616 1.068 1.00 72.62 93 ILE A CA 1
ATOM 709 C C . ILE A 1 93 ? -21.218 -10.753 0.406 1.00 72.62 93 ILE A C 1
ATOM 711 O O . ILE A 1 93 ? -22.398 -11.083 0.496 1.00 72.62 93 ILE A O 1
ATOM 715 N N . THR A 1 94 ? -20.833 -9.697 -0.317 1.00 68.38 94 THR A N 1
ATOM 716 C CA . THR A 1 94 ? -21.797 -8.814 -0.998 1.00 68.38 94 THR A CA 1
ATOM 717 C C . THR A 1 94 ? -22.560 -9.491 -2.135 1.00 68.38 94 THR A C 1
ATOM 719 O O . THR A 1 94 ? -23.711 -9.143 -2.379 1.00 68.38 94 THR A O 1
ATOM 722 N N . THR A 1 95 ? -21.945 -10.451 -2.829 1.00 69.44 95 THR A N 1
ATOM 723 C CA . THR A 1 95 ? -22.572 -11.169 -3.955 1.00 69.44 95 THR A CA 1
ATOM 724 C C . THR A 1 95 ? -23.093 -12.550 -3.564 1.00 69.44 95 THR A C 1
ATOM 726 O O . THR A 1 95 ? -23.897 -13.128 -4.290 1.00 69.44 95 THR A O 1
ATOM 729 N N . GLY A 1 96 ? -22.655 -13.088 -2.421 1.00 67.62 96 GLY A N 1
ATOM 730 C CA . GLY A 1 96 ? -22.956 -14.455 -1.999 1.00 67.62 96 GLY A CA 1
ATOM 731 C C . GLY A 1 96 ? -22.197 -15.525 -2.791 1.00 67.62 96 GLY A C 1
ATOM 732 O O . GLY A 1 96 ? -22.442 -16.715 -2.597 1.00 67.62 96 GLY A O 1
ATOM 733 N N . GLU A 1 97 ? -21.271 -15.135 -3.672 1.00 72.12 97 GLU A N 1
ATOM 734 C CA . GLU A 1 97 ? -20.472 -16.080 -4.444 1.00 72.12 97 GLU A CA 1
ATOM 735 C C . GLU A 1 97 ? -19.429 -16.775 -3.562 1.00 72.12 97 GLU A C 1
ATOM 737 O O . GLU A 1 97 ? -18.702 -16.153 -2.782 1.00 72.12 97 GLU A O 1
ATOM 742 N N . SER A 1 98 ? -19.288 -18.092 -3.743 1.00 60.28 98 SER A N 1
ATOM 743 C CA . SER A 1 98 ? -18.331 -18.934 -3.010 1.00 60.28 98 SER A CA 1
ATOM 744 C C . SER A 1 98 ? -16.874 -18.750 -3.466 1.00 60.28 98 SER A C 1
ATOM 746 O O . SER A 1 98 ? -16.066 -19.678 -3.351 1.00 60.28 98 SER A O 1
ATOM 748 N N . LYS A 1 99 ? -16.563 -17.610 -4.091 1.00 61.97 99 LYS A N 1
ATOM 749 C CA . LYS A 1 99 ? -15.234 -17.194 -4.534 1.00 61.97 99 LYS A CA 1
ATOM 750 C C . LYS A 1 99 ? -15.134 -15.677 -4.394 1.00 61.97 99 LYS A C 1
ATOM 752 O O . LYS A 1 99 ? -16.096 -14.958 -4.638 1.00 61.97 99 LYS A O 1
ATOM 757 N N . CYS A 1 100 ? -13.953 -15.195 -4.017 1.00 68.31 100 CYS A N 1
ATOM 758 C CA . CYS A 1 100 ? -13.642 -13.775 -4.141 1.00 68.31 100 CYS A CA 1
ATOM 759 C C . CYS A 1 100 ? -13.649 -13.365 -5.623 1.00 68.31 100 CYS A C 1
ATOM 761 O O . CYS A 1 100 ? -13.422 -14.215 -6.491 1.00 68.31 100 CYS A O 1
ATOM 763 N N . ARG A 1 101 ? -13.876 -12.078 -5.913 1.00 73.12 101 ARG A N 1
ATOM 764 C CA . ARG A 1 101 ? -13.911 -11.590 -7.298 1.00 73.12 101 ARG A CA 1
ATOM 765 C C . ARG A 1 101 ? -12.581 -11.884 -7.989 1.00 73.12 101 ARG A C 1
ATOM 767 O O . ARG A 1 101 ? -11.509 -11.601 -7.449 1.00 73.12 101 ARG A O 1
ATOM 774 N N . GLY A 1 102 ? -12.671 -12.469 -9.181 1.00 76.38 102 GLY A N 1
ATOM 775 C CA . GLY A 1 102 ? -11.524 -12.631 -10.065 1.00 76.38 102 GLY A CA 1
ATOM 776 C C . GLY A 1 102 ? -11.052 -11.276 -10.577 1.00 76.38 102 GLY A C 1
ATOM 777 O O . GLY A 1 102 ? -11.861 -10.365 -10.753 1.00 76.38 102 GLY A O 1
ATOM 778 N N . THR A 1 103 ? -9.755 -11.135 -10.820 1.00 76.50 103 THR A N 1
ATOM 779 C CA . THR A 1 103 ? -9.232 -9.968 -11.525 1.00 76.50 103 THR A CA 1
ATOM 780 C C . THR A 1 103 ? -9.758 -9.942 -12.961 1.00 76.50 103 THR A C 1
ATOM 782 O O . THR A 1 103 ? -9.882 -10.976 -13.618 1.00 76.50 103 THR A O 1
ATOM 785 N N . TYR A 1 104 ? -10.100 -8.750 -13.440 1.00 72.56 104 TYR A N 1
ATOM 786 C CA . TYR A 1 104 ? -10.531 -8.495 -14.811 1.00 72.56 104 TYR A CA 1
ATOM 787 C C . TYR A 1 104 ? -9.892 -7.192 -15.295 1.00 72.56 104 TYR A C 1
ATOM 789 O O . TYR A 1 104 ? -9.406 -6.411 -14.480 1.00 72.56 104 TYR A O 1
ATOM 797 N N . PHE A 1 105 ? -9.870 -6.977 -16.608 1.00 79.69 105 PHE A N 1
ATOM 798 C CA . PHE A 1 105 ? -9.430 -5.715 -17.195 1.00 79.69 105 PHE A CA 1
ATOM 799 C C . PHE A 1 105 ? -10.641 -4.804 -17.343 1.00 79.69 105 PHE A C 1
ATOM 801 O O . PHE A 1 105 ? -11.551 -5.138 -18.103 1.00 79.69 105 PHE A O 1
ATOM 808 N N . SER A 1 106 ? -10.687 -3.700 -16.598 1.00 75.56 106 SER A N 1
ATOM 809 C CA . SER A 1 106 ? -11.723 -2.683 -16.829 1.00 75.56 106 SER A CA 1
ATOM 810 C C . SER A 1 106 ? -11.395 -1.795 -18.027 1.00 75.56 106 SER A C 1
ATOM 812 O O . SER A 1 106 ? -12.300 -1.400 -18.755 1.00 75.56 106 SER A O 1
ATOM 814 N N . GLU A 1 107 ? -10.110 -1.544 -18.270 1.00 77.19 107 GLU A N 1
ATOM 815 C CA . GLU A 1 107 ? -9.642 -0.711 -19.372 1.00 77.19 107 GLU A CA 1
ATOM 816 C C . GLU A 1 107 ? -9.374 -1.539 -20.638 1.00 77.19 107 GLU A C 1
ATOM 818 O O . GLU A 1 107 ? -8.339 -2.201 -20.779 1.00 77.19 107 GLU A O 1
ATOM 823 N N . ASN A 1 108 ? -10.310 -1.493 -21.587 1.00 74.25 108 ASN A N 1
ATOM 824 C CA . ASN A 1 108 ? -10.213 -2.249 -22.840 1.00 74.25 108 ASN A CA 1
ATOM 825 C C . ASN A 1 108 ? -9.041 -1.774 -23.720 1.00 74.25 108 ASN A C 1
ATOM 827 O O . ASN A 1 108 ? -8.455 -2.576 -24.455 1.00 74.25 108 ASN A O 1
ATOM 831 N N . ALA A 1 109 ? -8.658 -0.495 -23.617 1.00 72.62 109 ALA A N 1
ATOM 832 C CA . ALA A 1 109 ? -7.574 0.093 -24.404 1.00 72.62 109 ALA A CA 1
ATOM 833 C C . ALA A 1 109 ? -6.196 -0.521 -24.091 1.00 72.62 109 ALA A C 1
ATOM 835 O O . ALA A 1 109 ? -5.319 -0.532 -24.955 1.00 72.62 109 ALA A O 1
ATOM 836 N N . LEU A 1 110 ? -6.010 -1.116 -22.904 1.00 76.94 110 LEU A N 1
ATOM 837 C CA . LEU A 1 110 ? -4.745 -1.763 -22.537 1.00 76.94 110 LEU A CA 1
ATOM 838 C C . LEU A 1 110 ? -4.378 -2.905 -23.488 1.00 76.94 110 LEU A C 1
ATOM 840 O O . LEU A 1 110 ? -3.198 -3.090 -23.776 1.00 76.94 110 LEU A O 1
ATOM 844 N N . SER A 1 111 ? -5.371 -3.660 -23.980 1.00 80.62 111 SER A N 1
ATOM 845 C CA . SER A 1 111 ? -5.184 -4.772 -24.927 1.00 80.62 111 SER A CA 1
ATOM 846 C C . SER A 1 111 ? -3.966 -5.664 -24.597 1.00 80.62 111 SER A C 1
ATOM 848 O O . SER A 1 111 ? -3.051 -5.812 -25.417 1.00 80.62 111 SER A O 1
ATOM 850 N N . PRO A 1 112 ? -3.907 -6.252 -23.384 1.00 75.31 112 PRO A N 1
ATOM 851 C CA . PRO A 1 112 ? -2.731 -6.978 -22.920 1.00 75.31 112 PRO A CA 1
ATOM 852 C C . PRO A 1 112 ? -2.407 -8.161 -23.839 1.00 75.31 112 PRO A C 1
ATOM 854 O O . PRO A 1 112 ? -3.241 -9.024 -24.106 1.00 75.31 112 PRO A O 1
ATOM 857 N N . GLY A 1 113 ? -1.164 -8.213 -24.322 1.00 67.38 113 GLY A N 1
ATOM 858 C CA . GLY A 1 113 ? -0.702 -9.251 -25.249 1.00 67.38 113 GLY A CA 1
ATOM 859 C C . GLY A 1 113 ? -1.013 -8.987 -26.727 1.00 67.38 113 GLY A C 1
ATOM 860 O O . GLY A 1 113 ? -0.638 -9.798 -27.572 1.00 67.38 113 GLY A O 1
ATOM 861 N N . ALA A 1 114 ? -1.635 -7.857 -27.076 1.00 63.16 114 ALA A N 1
ATOM 862 C CA . ALA A 1 114 ? -1.776 -7.443 -28.467 1.00 63.16 114 ALA A CA 1
ATOM 863 C C . ALA A 1 114 ? -0.431 -6.931 -29.005 1.00 63.16 114 ALA A C 1
ATOM 865 O O . ALA A 1 114 ? -0.101 -5.759 -28.849 1.00 63.16 114 ALA A O 1
ATOM 866 N N . GLY A 1 115 ? 0.359 -7.794 -29.647 1.00 62.91 115 GLY A N 1
ATOM 867 C CA . GLY A 1 115 ? 1.610 -7.427 -30.322 1.00 62.91 115 GLY A CA 1
ATOM 868 C C . GLY A 1 115 ? 2.741 -8.425 -30.082 1.00 62.91 115 GLY A C 1
ATOM 869 O O . GLY A 1 115 ? 2.821 -9.053 -29.033 1.00 62.91 115 GLY A O 1
ATOM 870 N N . HIS A 1 116 ? 3.636 -8.560 -31.061 1.00 62.22 116 HIS A N 1
ATOM 871 C CA . HIS A 1 116 ? 4.805 -9.430 -30.947 1.00 62.22 116 HIS A CA 1
ATOM 872 C C . HIS A 1 116 ? 6.000 -8.647 -30.392 1.00 62.22 116 HIS A C 1
ATOM 874 O O . HIS A 1 116 ? 6.366 -7.600 -30.921 1.00 62.22 116 HIS A O 1
ATOM 880 N N . SER A 1 117 ? 6.651 -9.179 -29.358 1.00 60.41 117 SER A N 1
ATOM 881 C CA . SER A 1 117 ? 7.903 -8.655 -28.792 1.00 60.41 117 SER A CA 1
ATOM 882 C C . SER A 1 117 ? 9.137 -9.227 -29.506 1.00 60.41 117 SER A C 1
ATOM 884 O O . SER A 1 117 ? 10.163 -9.493 -28.881 1.00 60.41 117 SER A O 1
ATOM 886 N N . SER A 1 118 ? 9.054 -9.446 -30.825 1.00 61.03 118 SER A N 1
ATOM 887 C CA . SER A 1 118 ? 10.128 -10.073 -31.612 1.00 61.03 118 SER A CA 1
ATOM 888 C C . SER A 1 118 ? 11.462 -9.334 -31.471 1.00 61.03 118 SER A C 1
ATOM 890 O O . SER A 1 118 ? 12.490 -9.986 -31.319 1.00 61.03 118 SER A O 1
ATOM 892 N N . PHE A 1 119 ? 11.437 -7.999 -31.385 1.00 67.00 119 PHE A N 1
ATOM 893 C CA . PHE A 1 119 ? 12.628 -7.166 -31.172 1.00 67.00 119 PHE A CA 1
ATOM 894 C C . PHE A 1 119 ? 13.315 -7.376 -29.807 1.00 67.00 119 PHE A C 1
ATOM 896 O O . PHE A 1 119 ? 14.465 -6.990 -29.631 1.00 67.00 119 PHE A O 1
ATOM 903 N N . ILE A 1 120 ? 12.640 -8.008 -28.839 1.00 64.50 120 ILE A N 1
ATOM 904 C CA . ILE A 1 120 ? 13.174 -8.274 -27.491 1.00 64.50 120 ILE A CA 1
ATOM 905 C C . ILE A 1 120 ? 13.791 -9.666 -27.380 1.00 64.50 120 ILE A C 1
ATOM 907 O O . ILE A 1 120 ? 14.525 -9.955 -26.441 1.00 64.50 120 ILE A O 1
ATOM 911 N N . ARG A 1 121 ? 13.599 -10.546 -28.367 1.00 62.06 121 ARG A N 1
ATOM 912 C CA . ARG A 1 121 ? 14.344 -11.816 -28.388 1.00 62.06 121 ARG A CA 1
ATOM 913 C C . ARG A 1 121 ? 15.858 -11.598 -28.484 1.00 62.06 121 ARG A C 1
ATOM 915 O O . ARG A 1 121 ? 16.608 -12.382 -27.917 1.00 62.06 121 ARG A O 1
ATOM 922 N N . GLU A 1 122 ? 16.291 -10.507 -29.113 1.00 63.81 122 GLU A N 1
ATOM 923 C CA . GLU A 1 122 ? 17.703 -10.112 -29.221 1.00 63.81 122 GLU A CA 1
ATOM 924 C C . GLU A 1 122 ? 18.168 -9.189 -28.074 1.00 63.81 122 GLU A C 1
ATOM 926 O O . GLU A 1 122 ? 19.361 -8.911 -27.935 1.00 63.81 122 GLU A O 1
ATOM 931 N N . SER A 1 123 ? 17.256 -8.733 -27.203 1.00 66.31 123 SER A N 1
ATOM 932 C CA . SER A 1 123 ? 17.559 -7.716 -26.185 1.00 66.31 123 SER A CA 1
ATOM 933 C C . SER A 1 123 ? 18.459 -8.229 -25.067 1.00 66.31 123 SER A C 1
ATOM 935 O O . SER A 1 123 ? 19.210 -7.453 -24.492 1.00 66.31 123 SER A O 1
ATOM 937 N N . LEU A 1 124 ? 18.449 -9.530 -24.759 1.00 78.62 124 LEU A N 1
ATOM 938 C CA . LEU A 1 124 ? 19.312 -10.066 -23.701 1.00 78.62 124 LEU A CA 1
ATOM 939 C C . LEU A 1 124 ? 20.801 -9.870 -24.036 1.00 78.62 124 LEU A C 1
ATOM 941 O O . LEU A 1 124 ? 21.585 -9.519 -23.159 1.00 78.62 124 LEU A O 1
ATOM 945 N N . GLY A 1 125 ? 21.184 -10.027 -25.308 1.00 82.38 125 GLY A N 1
ATOM 946 C CA . GLY A 1 125 ? 22.549 -9.748 -25.759 1.00 82.38 125 GLY A CA 1
ATOM 947 C C . GLY A 1 125 ? 22.926 -8.275 -25.580 1.00 82.38 125 GLY A C 1
ATOM 948 O O . GLY A 1 125 ? 24.014 -7.968 -25.098 1.00 82.38 125 GLY A O 1
ATOM 949 N N . ARG A 1 126 ? 21.999 -7.357 -25.884 1.00 87.00 126 ARG A N 1
ATOM 950 C CA . ARG A 1 126 ? 22.193 -5.913 -25.666 1.00 87.00 126 ARG A CA 1
ATOM 951 C C . ARG A 1 126 ? 22.231 -5.543 -24.184 1.00 87.00 126 ARG A C 1
ATOM 953 O O . ARG A 1 126 ? 23.059 -4.731 -23.794 1.00 87.00 126 ARG A O 1
ATOM 960 N N . ALA A 1 127 ? 21.410 -6.168 -23.344 1.00 86.44 127 ALA A N 1
ATOM 961 C CA . ALA A 1 127 ? 21.475 -5.991 -21.897 1.00 86.44 127 ALA A CA 1
ATOM 962 C C . ALA A 1 127 ? 22.843 -6.435 -21.353 1.00 86.44 127 ALA A C 1
ATOM 964 O O . ALA A 1 127 ? 23.473 -5.679 -20.625 1.00 86.44 127 ALA A O 1
ATOM 965 N N . LYS A 1 128 ? 23.368 -7.593 -21.778 1.00 86.00 128 LYS A N 1
ATOM 966 C CA . LYS A 1 128 ? 24.732 -8.030 -21.420 1.00 86.00 128 LYS A CA 1
ATOM 967 C C . LYS A 1 128 ? 25.808 -7.054 -21.905 1.00 86.00 128 LYS A C 1
ATOM 969 O O . LYS A 1 128 ? 26.748 -6.779 -21.166 1.00 86.00 128 LYS A O 1
ATOM 974 N N . TYR A 1 129 ? 25.658 -6.501 -23.112 1.00 87.50 129 TYR A N 1
ATOM 975 C CA . TYR A 1 129 ? 26.544 -5.448 -23.616 1.00 87.50 129 TYR A CA 1
ATOM 976 C C . TYR A 1 129 ? 26.534 -4.228 -22.690 1.00 87.50 129 TYR A C 1
ATOM 978 O O . TYR A 1 129 ? 27.598 -3.820 -22.235 1.00 87.50 129 TYR A O 1
ATOM 986 N N . TYR A 1 130 ? 25.359 -3.687 -22.353 1.00 87.50 130 TYR A N 1
ATOM 987 C CA . TYR A 1 130 ? 25.270 -2.552 -21.436 1.00 87.50 130 TYR A CA 1
ATOM 988 C C . TYR A 1 130 ? 25.870 -2.882 -20.071 1.00 87.50 130 TYR A C 1
ATOM 990 O O . TYR A 1 130 ? 26.638 -2.081 -19.557 1.00 87.50 130 TYR A O 1
ATOM 998 N N . ASP A 1 131 ? 25.584 -4.061 -19.516 1.00 84.50 131 ASP A N 1
ATOM 999 C CA . ASP A 1 131 ? 26.114 -4.496 -18.218 1.00 84.50 131 ASP A CA 1
ATOM 1000 C C . ASP A 1 131 ? 27.651 -4.502 -18.194 1.00 84.50 131 ASP A C 1
ATOM 1002 O O . ASP A 1 131 ? 28.250 -3.970 -17.266 1.00 84.50 131 ASP A O 1
ATOM 1006 N N . GLY A 1 132 ? 28.293 -4.989 -19.262 1.00 79.94 132 GLY A N 1
ATOM 1007 C CA . GLY A 1 132 ? 29.754 -4.974 -19.397 1.00 79.94 132 GLY A CA 1
ATOM 1008 C C . GLY A 1 132 ? 30.376 -3.584 -19.596 1.00 79.94 132 GLY A C 1
ATOM 1009 O O . GLY A 1 132 ? 31.577 -3.429 -19.392 1.00 79.94 132 GLY A O 1
ATOM 1010 N N . HIS A 1 133 ? 29.583 -2.579 -19.983 1.00 82.81 133 HIS A N 1
ATOM 1011 C CA . HIS A 1 133 ? 30.034 -1.195 -20.203 1.00 82.81 133 HIS A CA 1
ATOM 1012 C C . HIS A 1 133 ? 29.577 -0.229 -19.097 1.00 82.81 133 HIS A C 1
ATOM 1014 O O . HIS A 1 133 ? 30.014 0.926 -19.058 1.00 82.81 133 HIS A O 1
ATOM 1020 N N . ILE A 1 134 ? 28.717 -0.682 -18.181 1.00 78.69 134 ILE A N 1
ATOM 1021 C CA . ILE A 1 134 ? 28.359 0.035 -16.958 1.00 78.69 134 ILE A CA 1
ATOM 1022 C C . ILE A 1 134 ? 29.532 -0.133 -15.979 1.00 78.69 134 ILE A C 1
ATOM 1024 O O . ILE A 1 134 ? 29.594 -1.081 -15.207 1.00 78.69 134 ILE A O 1
ATOM 1028 N N . GLY A 1 135 ? 30.503 0.780 -16.070 1.00 70.00 135 GLY A N 1
ATOM 1029 C CA . GLY A 1 135 ? 31.556 0.962 -15.062 1.00 70.00 135 GLY A CA 1
ATOM 1030 C C . GLY A 1 135 ? 31.077 1.852 -13.906 1.00 70.00 135 GLY A C 1
ATOM 1031 O O . GLY A 1 135 ? 29.942 1.729 -13.452 1.00 70.00 135 GLY A O 1
ATOM 1032 N N . ASP A 1 136 ? 31.891 2.831 -13.496 1.00 69.44 136 ASP A N 1
ATOM 1033 C CA . ASP A 1 136 ? 31.595 3.801 -12.416 1.00 69.44 136 ASP A CA 1
ATOM 1034 C C . ASP A 1 136 ? 30.511 4.849 -12.768 1.00 69.44 136 ASP A C 1
ATOM 1036 O O . ASP A 1 136 ? 30.585 6.008 -12.364 1.00 69.44 136 ASP A O 1
ATOM 1040 N N . TYR A 1 137 ? 29.521 4.495 -13.592 1.00 79.94 137 TYR A N 1
ATOM 1041 C CA . TYR A 1 137 ? 28.432 5.360 -14.080 1.00 79.94 137 TYR A CA 1
ATOM 1042 C C . TYR A 1 137 ? 28.847 6.613 -14.876 1.00 79.94 137 TYR A C 1
ATOM 1044 O O . TYR A 1 137 ? 27.998 7.258 -15.492 1.00 79.94 137 TYR A O 1
ATOM 1052 N N . SER A 1 138 ? 30.139 6.932 -14.969 1.00 78.25 138 SER A N 1
ATOM 1053 C CA . SER A 1 138 ? 30.679 8.092 -15.694 1.00 78.25 138 SER A CA 1
ATOM 1054 C C . SER A 1 138 ? 30.308 8.097 -17.186 1.00 78.25 138 SER A C 1
ATOM 1056 O O . SER A 1 138 ? 29.991 9.147 -17.753 1.00 78.25 138 SER A O 1
ATOM 1058 N N . GLY A 1 139 ? 30.269 6.915 -17.809 1.00 85.12 139 GLY A N 1
ATOM 1059 C CA . GLY A 1 139 ? 29.860 6.703 -19.201 1.00 85.12 139 GLY A CA 1
ATOM 1060 C C . GLY A 1 139 ? 28.349 6.569 -19.423 1.00 85.12 139 GLY A C 1
ATOM 1061 O O . GLY A 1 139 ? 27.911 6.520 -20.574 1.00 85.12 139 GLY A O 1
ATOM 1062 N N . LEU A 1 140 ? 27.528 6.544 -18.364 1.00 90.06 140 LEU A N 1
ATOM 1063 C CA . LEU A 1 140 ? 26.103 6.205 -18.467 1.00 90.06 140 LEU A CA 1
ATOM 1064 C C . LEU A 1 140 ? 25.332 7.171 -19.376 1.00 90.06 140 LEU A C 1
ATOM 1066 O O . LEU A 1 140 ? 24.492 6.737 -20.157 1.00 90.06 140 LEU A O 1
ATOM 1070 N N . ARG A 1 141 ? 25.672 8.467 -19.375 1.00 92.50 141 ARG A N 1
ATOM 1071 C CA . ARG A 1 141 ? 25.057 9.439 -20.301 1.00 92.50 141 ARG A CA 1
ATOM 1072 C C . ARG A 1 141 ? 25.295 9.090 -21.772 1.00 92.50 141 ARG A C 1
ATOM 1074 O O . ARG A 1 141 ? 24.420 9.323 -22.601 1.00 92.50 141 ARG A O 1
ATOM 1081 N N . GLY A 1 142 ? 26.476 8.561 -22.094 1.00 92.81 142 GLY A N 1
ATOM 1082 C CA . GLY A 1 142 ? 26.809 8.090 -23.438 1.00 92.81 142 GLY A CA 1
ATOM 1083 C C . GLY A 1 142 ? 25.967 6.877 -23.819 1.00 92.81 142 GLY A C 1
ATOM 1084 O O . GLY A 1 142 ? 25.319 6.898 -24.861 1.00 92.81 142 GLY A O 1
ATOM 1085 N N . LEU A 1 143 ? 25.880 5.889 -22.924 1.00 93.25 143 LEU A N 1
ATOM 1086 C CA . LEU A 1 143 ? 25.057 4.689 -23.119 1.00 93.25 143 LEU A CA 1
ATOM 1087 C C . LEU A 1 143 ? 23.565 5.020 -23.264 1.00 93.25 143 LEU A C 1
ATOM 1089 O O . LEU A 1 143 ? 22.877 4.423 -24.088 1.00 93.25 143 LEU A O 1
ATOM 1093 N N . MET A 1 144 ? 23.062 6.005 -22.515 1.00 95.19 144 MET A N 1
ATOM 1094 C CA . MET A 1 144 ? 21.677 6.462 -22.645 1.00 95.19 144 MET A CA 1
ATOM 1095 C C . MET A 1 144 ? 21.407 7.091 -24.019 1.00 95.19 144 MET A C 1
ATOM 1097 O O . MET A 1 144 ? 20.373 6.826 -24.630 1.00 95.19 144 MET A O 1
ATOM 1101 N N . ARG A 1 145 ? 22.348 7.889 -24.538 1.00 95.38 145 ARG A N 1
ATOM 1102 C CA . ARG A 1 145 ? 22.251 8.440 -25.899 1.00 95.38 145 ARG A CA 1
ATOM 1103 C C . ARG A 1 145 ? 22.357 7.350 -26.963 1.00 95.38 145 ARG A C 1
ATOM 1105 O O . ARG A 1 145 ? 21.612 7.394 -27.935 1.00 95.38 145 ARG A O 1
ATOM 1112 N N . GLU A 1 146 ? 23.223 6.356 -26.762 1.00 94.25 146 GLU A N 1
ATOM 1113 C CA . GLU A 1 146 ? 23.325 5.180 -27.638 1.00 94.25 146 GLU A CA 1
ATOM 1114 C C . GLU A 1 146 ? 22.005 4.392 -27.677 1.00 94.25 146 GLU A C 1
ATOM 1116 O O . GLU A 1 146 ? 21.576 3.959 -28.742 1.00 94.25 146 GLU A O 1
ATOM 1121 N N . ALA A 1 147 ? 21.307 4.283 -26.542 1.00 92.81 147 ALA A N 1
ATOM 1122 C CA . ALA A 1 147 ? 19.976 3.679 -26.449 1.00 92.81 147 ALA A CA 1
ATOM 1123 C C . ALA A 1 147 ? 18.854 4.528 -27.095 1.00 92.81 147 ALA A C 1
ATOM 1125 O O . ALA A 1 147 ? 17.679 4.176 -26.998 1.00 92.81 147 ALA A O 1
ATOM 1126 N N . GLY A 1 148 ? 19.183 5.648 -27.748 1.00 92.94 148 GLY A N 1
ATOM 1127 C CA . GLY A 1 148 ? 18.237 6.489 -28.484 1.00 92.94 148 GLY A CA 1
ATOM 1128 C C . GLY A 1 148 ? 17.542 7.566 -27.648 1.00 92.94 148 GLY A C 1
ATOM 1129 O O . GLY A 1 148 ? 16.613 8.206 -28.140 1.00 92.94 148 GLY A O 1
ATOM 1130 N N . MET A 1 149 ? 17.965 7.793 -26.400 1.00 95.00 149 MET A N 1
ATOM 1131 C CA . MET A 1 149 ? 17.402 8.857 -25.567 1.00 95.00 149 MET A CA 1
ATOM 1132 C C . MET A 1 149 ? 17.990 10.231 -25.910 1.00 95.00 149 MET A C 1
ATOM 1134 O O . MET A 1 149 ? 19.191 10.403 -26.125 1.00 95.00 149 MET A O 1
ATOM 1138 N N . SER A 1 150 ? 17.119 11.231 -25.886 1.00 92.31 150 SER A N 1
ATOM 1139 C CA . SER A 1 150 ? 17.427 12.659 -25.966 1.00 92.31 150 SER A CA 1
ATOM 1140 C C . SER A 1 150 ? 17.366 13.305 -24.577 1.00 92.31 150 SER A C 1
ATOM 1142 O O . SER A 1 150 ? 16.936 12.662 -23.620 1.00 92.31 150 SER A O 1
ATOM 1144 N N . GLU A 1 151 ? 17.801 14.565 -24.454 1.00 90.69 151 GLU A N 1
ATOM 1145 C CA . GLU A 1 151 ? 17.643 15.356 -23.213 1.00 90.69 151 GLU A CA 1
ATOM 1146 C C . GLU A 1 151 ? 18.214 14.640 -21.974 1.00 90.69 151 GLU A C 1
ATOM 1148 O O . GLU A 1 151 ? 17.607 14.592 -20.910 1.00 90.69 151 GLU A O 1
ATOM 1153 N N . VAL A 1 152 ? 19.385 14.013 -22.145 1.00 92.62 152 VAL A N 1
ATOM 1154 C CA . VAL A 1 152 ? 20.025 13.233 -21.082 1.00 92.62 152 VAL A CA 1
ATOM 1155 C C . VAL A 1 152 ? 20.669 14.159 -20.054 1.00 92.62 152 VAL A C 1
ATOM 1157 O O . VAL A 1 152 ? 21.643 14.857 -20.357 1.00 92.62 152 VAL A O 1
ATOM 1160 N N . GLU A 1 153 ? 20.162 14.091 -18.830 1.00 90.94 153 GLU A N 1
ATOM 1161 C CA . GLU A 1 153 ? 20.560 14.878 -17.669 1.00 90.94 153 GLU A CA 1
ATOM 1162 C C . GLU A 1 153 ? 21.152 13.979 -16.573 1.00 90.94 153 GLU A C 1
ATOM 1164 O O . GLU A 1 153 ? 20.888 12.778 -16.502 1.00 90.94 153 GLU A O 1
ATOM 1169 N N . SER A 1 154 ? 21.996 14.563 -15.722 1.00 89.62 154 SER A N 1
ATOM 1170 C CA . SER A 1 154 ? 22.633 13.880 -14.593 1.00 89.62 154 SER A CA 1
ATOM 1171 C C . SER A 1 154 ? 22.755 14.850 -13.428 1.00 89.62 154 SER A C 1
ATOM 1173 O O . SER A 1 154 ? 23.296 15.942 -13.605 1.00 89.62 154 SER A O 1
ATOM 1175 N N . ARG A 1 155 ? 22.302 14.442 -12.242 1.00 85.00 155 ARG A N 1
ATOM 1176 C CA . ARG A 1 155 ? 22.372 15.229 -11.007 1.00 85.00 155 ARG A CA 1
ATOM 1177 C C . ARG A 1 155 ? 22.540 14.300 -9.812 1.00 85.00 155 ARG A C 1
ATOM 1179 O O . ARG A 1 155 ? 21.661 13.482 -9.572 1.00 85.00 155 ARG A O 1
ATOM 1186 N N . ASP A 1 156 ? 23.649 14.443 -9.087 1.00 75.69 156 ASP A N 1
ATOM 1187 C CA . ASP A 1 156 ? 23.931 13.749 -7.823 1.00 75.69 156 ASP A CA 1
ATOM 1188 C C . ASP A 1 156 ? 23.502 12.261 -7.847 1.00 75.69 156 ASP A C 1
ATOM 1190 O O . ASP A 1 156 ? 22.574 11.874 -7.149 1.00 75.69 156 ASP A O 1
ATOM 1194 N N . ASP A 1 157 ? 24.102 11.432 -8.706 1.00 84.88 157 ASP A N 1
ATOM 1195 C CA . ASP A 1 157 ? 23.803 9.986 -8.856 1.00 84.88 157 ASP A CA 1
ATOM 1196 C C . ASP A 1 157 ? 22.384 9.618 -9.336 1.00 84.88 157 ASP A C 1
ATOM 1198 O O . ASP A 1 157 ? 21.937 8.473 -9.198 1.00 84.88 157 ASP A O 1
ATOM 1202 N N . LEU A 1 158 ? 21.657 10.575 -9.907 1.00 92.00 158 LEU A N 1
ATOM 1203 C CA . LEU A 1 158 ? 20.445 10.337 -10.679 1.00 92.00 158 LEU A CA 1
ATOM 1204 C C . LEU A 1 158 ? 20.675 10.751 -12.132 1.00 92.00 158 LEU A C 1
ATOM 1206 O O . LEU A 1 158 ? 21.169 11.843 -12.410 1.00 92.00 158 LEU A O 1
ATOM 1210 N N . PHE A 1 159 ? 20.282 9.883 -13.057 1.00 93.94 159 PHE A N 1
ATOM 1211 C CA . PHE A 1 159 ? 20.352 10.112 -14.495 1.00 93.94 159 PHE A CA 1
ATOM 1212 C C . PHE A 1 159 ? 18.948 10.029 -15.077 1.00 93.94 159 PHE A C 1
ATOM 1214 O O . PHE A 1 159 ? 18.207 9.097 -14.766 1.00 93.94 159 PHE A O 1
ATOM 1221 N N . SER A 1 160 ? 18.577 10.973 -15.936 1.00 95.19 160 SER A N 1
ATOM 1222 C CA . SER A 1 160 ? 17.296 10.930 -16.641 1.00 95.19 160 SER A CA 1
ATOM 1223 C C . SER A 1 160 ? 17.473 11.198 -18.122 1.00 95.19 160 SER A C 1
ATOM 1225 O O . SER A 1 160 ? 18.364 11.939 -18.522 1.00 95.19 160 SER A O 1
ATOM 1227 N N . GLY A 1 161 ? 16.642 10.578 -18.950 1.00 95.12 161 GLY A N 1
ATOM 1228 C CA . GLY A 1 161 ? 16.627 10.814 -20.390 1.00 95.12 161 GLY A CA 1
ATOM 1229 C C . GLY A 1 161 ? 15.246 10.578 -20.972 1.00 95.12 161 GLY A C 1
ATOM 1230 O O . GLY A 1 161 ? 14.442 9.828 -20.417 1.00 95.12 161 GLY A O 1
ATOM 1231 N N . VAL A 1 162 ? 14.970 11.230 -22.096 1.00 95.00 162 VAL A N 1
ATOM 1232 C CA . VAL A 1 162 ? 13.665 11.188 -22.755 1.00 95.00 162 VAL A CA 1
ATOM 1233 C C . VAL A 1 162 ? 13.802 10.520 -24.111 1.00 95.00 162 VAL A C 1
ATOM 1235 O O . VAL A 1 162 ? 14.486 11.018 -25.006 1.00 95.00 162 VAL A O 1
ATOM 1238 N N . LEU A 1 163 ? 13.103 9.410 -24.296 1.00 94.19 163 LEU A N 1
ATOM 1239 C CA . LEU A 1 163 ? 12.897 8.799 -25.597 1.00 94.19 163 LEU A CA 1
ATOM 1240 C C . LEU A 1 163 ? 11.632 9.380 -26.234 1.00 94.19 163 LEU A C 1
ATOM 1242 O O . LEU A 1 163 ? 10.536 9.291 -25.675 1.00 94.19 163 LEU A O 1
ATOM 1246 N N . ARG A 1 164 ? 11.794 9.977 -27.416 1.00 91.88 164 ARG A N 1
ATOM 1247 C CA . ARG A 1 164 ? 10.692 10.536 -28.204 1.00 91.88 164 ARG A CA 1
ATOM 1248 C C . ARG A 1 164 ? 10.210 9.503 -29.234 1.00 91.88 164 ARG A C 1
ATOM 1250 O O . ARG A 1 164 ? 11.051 8.864 -29.868 1.00 91.88 164 ARG A O 1
ATOM 1257 N N . PRO A 1 165 ? 8.891 9.349 -29.442 1.00 89.19 165 PRO A N 1
ATOM 1258 C CA . PRO A 1 165 ? 8.358 8.435 -30.446 1.00 89.19 165 PRO A CA 1
ATOM 1259 C C . PRO A 1 165 ? 8.722 8.884 -31.870 1.00 89.19 165 PRO A C 1
ATOM 1261 O O . PRO A 1 165 ? 8.739 10.082 -32.171 1.00 89.19 165 PRO A O 1
ATOM 1264 N N . ARG A 1 166 ? 8.980 7.922 -32.769 1.00 81.88 166 ARG A N 1
ATOM 1265 C CA . ARG A 1 166 ? 9.364 8.189 -34.171 1.00 81.88 166 ARG A CA 1
ATOM 1266 C C . ARG A 1 166 ? 8.240 8.800 -35.005 1.00 81.88 166 ARG A C 1
ATOM 1268 O O . ARG A 1 166 ? 8.505 9.664 -35.832 1.00 81.88 166 ARG A O 1
ATOM 1275 N N . GLY A 1 167 ? 6.995 8.390 -34.762 1.00 69.50 167 GLY A N 1
ATOM 1276 C CA . GLY A 1 167 ? 5.839 8.744 -35.594 1.00 69.50 167 GLY A CA 1
ATOM 1277 C C . GLY A 1 167 ? 5.351 10.195 -35.499 1.00 69.50 167 GLY A C 1
ATOM 1278 O O . GLY A 1 167 ? 4.300 10.501 -36.047 1.00 69.50 167 GLY A O 1
ATOM 1279 N N . GLY A 1 168 ? 6.050 11.088 -34.784 1.00 62.62 168 GLY A N 1
ATOM 1280 C CA . GLY A 1 168 ? 5.631 12.492 -34.644 1.00 62.62 168 GLY A CA 1
ATOM 1281 C C . GLY A 1 168 ? 4.310 12.693 -33.883 1.00 62.62 168 GLY A C 1
ATOM 1282 O O . GLY A 1 168 ? 3.708 13.757 -33.991 1.00 62.62 168 GLY A O 1
ATOM 1283 N N . VAL A 1 169 ? 3.875 11.678 -33.130 1.00 64.94 169 VAL A N 1
ATOM 1284 C CA . VAL A 1 169 ? 2.616 11.630 -32.367 1.00 64.94 169 VAL A CA 1
ATOM 1285 C C . VAL A 1 169 ? 2.626 12.637 -31.205 1.00 64.94 169 VAL A C 1
ATOM 1287 O O . VAL A 1 169 ? 3.689 13.116 -30.800 1.00 64.94 169 VAL A O 1
ATOM 1290 N N . ASP A 1 170 ? 1.435 12.983 -30.704 1.00 62.22 170 ASP A N 1
ATOM 1291 C CA . ASP A 1 170 ? 1.206 13.985 -29.660 1.00 62.22 170 ASP A CA 1
ATOM 1292 C C . ASP A 1 170 ? 2.139 13.798 -28.448 1.00 62.22 170 ASP A C 1
ATOM 1294 O O . ASP A 1 170 ? 2.110 12.799 -27.734 1.00 62.22 170 ASP A O 1
ATOM 1298 N 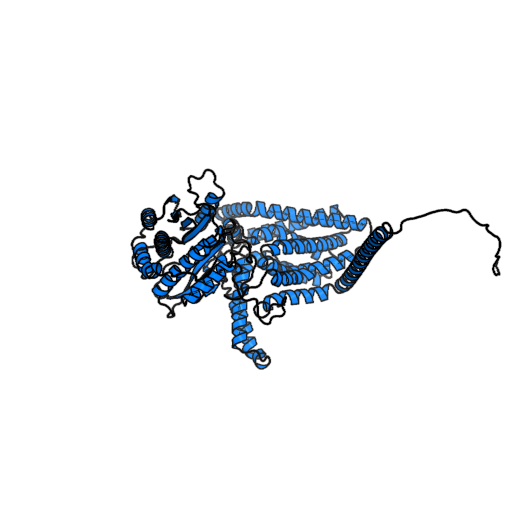N . ARG A 1 171 ? 3.001 14.793 -28.214 1.00 72.94 171 ARG A N 1
ATOM 1299 C CA . ARG A 1 171 ? 4.099 14.751 -27.229 1.00 72.94 171 ARG A CA 1
ATOM 1300 C C . ARG A 1 171 ? 3.667 15.227 -25.840 1.00 72.94 171 ARG A C 1
ATOM 1302 O O . ARG A 1 171 ? 4.502 15.702 -25.071 1.00 72.94 171 ARG A O 1
ATOM 1309 N N . ARG A 1 172 ? 2.370 15.176 -25.540 1.00 86.69 172 ARG A N 1
ATOM 1310 C CA . ARG A 1 172 ? 1.794 15.708 -24.294 1.00 86.69 172 ARG A CA 1
ATOM 1311 C C . ARG A 1 172 ? 1.833 14.730 -23.138 1.00 86.69 172 ARG A C 1
ATOM 1313 O O . ARG A 1 172 ? 1.710 15.172 -22.001 1.00 86.69 172 ARG A O 1
ATOM 1320 N N . GLU A 1 173 ? 2.011 13.445 -23.409 1.00 91.12 173 GLU A N 1
ATOM 1321 C CA . GLU A 1 173 ? 1.976 12.389 -22.402 1.00 91.12 173 GLU A CA 1
ATOM 1322 C C . GLU A 1 173 ? 3.273 11.590 -22.380 1.00 91.12 173 GLU A C 1
ATOM 1324 O O . GLU A 1 173 ? 3.963 11.442 -23.396 1.00 91.12 173 GLU A O 1
ATOM 1329 N N . ALA A 1 174 ? 3.582 11.053 -21.203 1.00 93.31 174 ALA A N 1
ATOM 1330 C CA . ALA A 1 174 ? 4.776 10.270 -20.972 1.00 93.31 174 ALA A CA 1
ATOM 1331 C C . ALA A 1 174 ? 4.518 9.024 -20.117 1.00 93.31 174 ALA A C 1
ATOM 1333 O O . ALA A 1 174 ? 3.634 8.992 -19.260 1.00 93.31 174 ALA A O 1
ATOM 1334 N N . ILE A 1 175 ? 5.349 8.008 -20.324 1.00 95.38 175 ILE A N 1
ATOM 1335 C CA . ILE A 1 175 ? 5.443 6.800 -19.504 1.00 95.38 175 ILE A CA 1
ATOM 1336 C C . ILE A 1 175 ? 6.821 6.801 -18.845 1.00 95.38 175 ILE A C 1
ATOM 1338 O O . ILE A 1 175 ? 7.811 7.108 -19.508 1.00 95.38 175 ILE A O 1
ATOM 1342 N N . VAL A 1 176 ? 6.915 6.463 -17.560 1.00 96.81 176 VAL A N 1
ATOM 1343 C CA . VAL A 1 176 ? 8.201 6.436 -16.845 1.00 96.81 176 VAL A CA 1
ATOM 1344 C C . VAL A 1 176 ? 8.723 5.008 -16.655 1.00 96.81 176 VAL A C 1
ATOM 1346 O O . VAL A 1 176 ? 7.996 4.118 -16.216 1.00 96.81 176 VAL A O 1
ATOM 1349 N N . LEU A 1 177 ? 9.996 4.783 -16.974 1.00 97.75 177 LEU A N 1
ATOM 1350 C CA . LEU A 1 177 ? 10.754 3.586 -16.618 1.00 97.75 177 LEU A CA 1
ATOM 1351 C C . LEU A 1 177 ? 11.838 3.981 -15.621 1.00 97.75 177 LEU A C 1
ATOM 1353 O O . LEU A 1 177 ? 12.738 4.747 -15.961 1.00 97.75 177 LEU A O 1
ATOM 1357 N N . VAL A 1 178 ? 11.770 3.454 -14.405 1.00 97.44 178 VAL A N 1
ATOM 1358 C CA . VAL A 1 178 ? 12.790 3.691 -13.382 1.00 97.44 178 VAL A CA 1
ATOM 1359 C C . VAL A 1 178 ? 13.645 2.440 -13.214 1.00 97.44 178 VAL A C 1
ATOM 1361 O O . VAL A 1 178 ? 13.094 1.355 -13.062 1.00 97.44 178 VAL A O 1
ATOM 1364 N N . SER A 1 179 ? 14.966 2.580 -13.175 1.00 95.19 179 SER A N 1
ATOM 1365 C CA . SER A 1 179 ? 15.895 1.498 -12.829 1.00 95.19 179 SER A CA 1
ATOM 1366 C C . SER A 1 179 ? 16.743 1.876 -11.617 1.00 95.19 179 SER A C 1
ATOM 1368 O O . SER A 1 179 ? 17.223 3.007 -11.495 1.00 95.19 179 SER A O 1
ATOM 1370 N N . LYS A 1 180 ? 16.957 0.918 -10.715 1.00 91.50 180 LYS A N 1
ATOM 1371 C CA . LYS A 1 180 ? 17.853 1.096 -9.569 1.00 91.50 180 LYS A CA 1
ATOM 1372 C C . LYS A 1 180 ? 19.321 1.001 -10.001 1.00 91.50 180 LYS A C 1
ATOM 1374 O O . LYS A 1 180 ? 19.705 0.078 -10.715 1.00 91.50 180 LYS A O 1
ATOM 1379 N N . LEU A 1 181 ? 20.143 1.945 -9.542 1.00 87.88 181 LEU A N 1
ATOM 1380 C CA . LEU A 1 181 ? 21.603 1.885 -9.651 1.00 87.88 181 LEU A CA 1
ATOM 1381 C C . LEU A 1 181 ? 22.157 1.124 -8.440 1.00 87.88 181 LEU A C 1
ATOM 1383 O O . LEU A 1 181 ? 21.849 1.464 -7.297 1.00 87.88 181 LEU A O 1
ATOM 1387 N N . PHE A 1 182 ? 22.974 0.101 -8.680 1.00 80.00 182 PHE A N 1
ATOM 1388 C CA . PHE A 1 182 ? 23.587 -0.714 -7.627 1.00 80.00 182 PHE A CA 1
ATOM 1389 C C . PHE A 1 182 ? 25.082 -0.413 -7.520 1.00 80.00 182 PHE A C 1
ATOM 1391 O O . PHE A 1 182 ? 25.838 -0.666 -8.453 1.00 80.00 182 PHE A O 1
ATOM 1398 N N . SER A 1 183 ? 25.552 0.115 -6.389 1.00 62.81 183 SER A N 1
ATOM 1399 C CA . SER A 1 183 ? 26.996 0.301 -6.182 1.00 62.81 183 SER A CA 1
ATOM 1400 C C . SER A 1 183 ? 27.711 -1.056 -6.169 1.00 62.81 183 SER A C 1
ATOM 1402 O O . SER A 1 183 ? 27.400 -1.900 -5.332 1.00 62.81 183 SER A O 1
ATOM 1404 N N . GLY A 1 184 ? 28.660 -1.275 -7.091 1.00 56.34 184 GLY A N 1
ATOM 1405 C CA . GLY A 1 184 ? 29.485 -2.495 -7.144 1.00 56.34 184 GLY A CA 1
ATOM 1406 C C . GLY A 1 184 ? 29.471 -3.278 -8.465 1.00 56.34 184 GLY A C 1
ATOM 1407 O O . GLY A 1 184 ? 29.663 -4.496 -8.445 1.00 56.34 184 GLY A O 1
ATOM 1408 N N . GLY A 1 185 ? 29.241 -2.620 -9.604 1.00 49.38 185 GLY A N 1
ATOM 1409 C CA . GLY A 1 185 ? 29.318 -3.208 -10.950 1.00 49.38 185 GLY A CA 1
ATOM 1410 C C . GLY A 1 185 ? 30.753 -3.441 -11.440 1.00 49.38 185 GLY A C 1
ATOM 1411 O O . GLY A 1 185 ? 31.140 -2.938 -12.484 1.00 49.38 185 GLY A O 1
ATOM 1412 N N . GLY A 1 186 ? 31.571 -4.167 -10.676 1.00 41.16 186 GLY A N 1
ATOM 1413 C CA . GLY A 1 186 ? 32.840 -4.695 -11.181 1.00 41.16 186 GLY A CA 1
ATOM 1414 C C . GLY A 1 186 ? 32.570 -5.920 -12.056 1.00 41.16 186 GLY A C 1
ATOM 1415 O O . GLY A 1 186 ? 31.887 -6.843 -11.609 1.00 41.16 186 GLY A O 1
ATOM 1416 N N . GLY A 1 187 ? 33.065 -5.902 -13.298 1.00 43.91 187 GLY A N 1
ATOM 1417 C CA . GLY A 1 187 ? 32.829 -6.923 -14.323 1.00 43.91 187 GLY A CA 1
ATOM 1418 C C . GLY A 1 187 ? 33.038 -8.365 -13.844 1.00 43.91 187 GLY A C 1
ATOM 1419 O O . GLY A 1 187 ? 33.963 -8.659 -13.090 1.00 43.91 187 GLY A O 1
ATOM 1420 N N . GLY A 1 188 ? 32.158 -9.262 -14.302 1.00 47.41 188 GLY A N 1
ATOM 1421 C CA . GLY A 1 188 ? 32.177 -10.692 -13.961 1.00 47.41 188 GLY A CA 1
ATOM 1422 C C . GLY A 1 188 ? 30.835 -11.281 -13.507 1.00 47.41 188 GLY A C 1
ATOM 1423 O O . GLY A 1 188 ? 30.800 -12.429 -13.075 1.00 47.41 188 GLY A O 1
ATOM 1424 N N . ARG A 1 189 ? 29.726 -10.531 -13.581 1.00 56.97 189 ARG A N 1
ATOM 1425 C CA . ARG A 1 189 ? 28.387 -11.048 -13.253 1.00 56.97 189 ARG A CA 1
ATOM 1426 C C . ARG A 1 189 ? 27.827 -11.842 -14.437 1.00 56.97 189 ARG A C 1
ATOM 1428 O O . ARG A 1 189 ? 27.804 -11.352 -15.561 1.00 56.97 189 ARG A O 1
ATOM 1435 N N . GLU A 1 190 ? 27.345 -13.059 -14.186 1.00 53.78 190 GLU A N 1
ATOM 1436 C CA . GLU A 1 190 ? 26.739 -13.918 -15.220 1.00 53.78 190 GLU A CA 1
ATOM 1437 C C . GLU A 1 190 ? 25.370 -13.402 -15.711 1.00 53.78 190 GLU A C 1
ATOM 1439 O O . GLU A 1 190 ? 24.867 -13.852 -16.740 1.00 53.78 190 GLU A O 1
ATOM 1444 N N . CYS A 1 191 ? 24.749 -12.453 -15.002 1.00 61.94 191 CYS A N 1
ATOM 1445 C CA . CYS A 1 191 ? 23.392 -11.971 -15.272 1.00 61.94 191 CYS A CA 1
ATOM 1446 C C . CYS A 1 191 ? 23.272 -10.442 -15.219 1.00 61.94 191 CYS A C 1
ATOM 1448 O O . CYS A 1 191 ? 23.985 -9.778 -14.473 1.00 61.94 191 CYS A O 1
ATOM 1450 N N . CYS A 1 192 ? 22.321 -9.907 -15.995 1.00 77.69 192 CYS A N 1
ATOM 1451 C CA . CYS A 1 192 ? 22.101 -8.473 -16.192 1.00 77.69 192 CYS A CA 1
ATOM 1452 C C . CYS A 1 192 ? 21.399 -7.798 -15.002 1.00 77.69 192 CYS A C 1
ATOM 1454 O O . CYS A 1 192 ? 20.404 -8.313 -14.484 1.00 77.69 192 CYS A O 1
ATOM 1456 N N . SER A 1 193 ? 21.864 -6.604 -14.637 1.00 86.81 193 SER A N 1
ATOM 1457 C CA . SER A 1 193 ? 21.189 -5.695 -13.701 1.00 86.81 193 SER A CA 1
ATOM 1458 C C . SER A 1 193 ? 19.894 -5.075 -14.269 1.00 86.81 193 SER A C 1
ATOM 1460 O O . SER A 1 193 ? 19.645 -5.056 -15.478 1.00 86.81 193 SER A O 1
ATOM 1462 N N . SER A 1 194 ? 19.050 -4.506 -13.399 1.00 90.12 194 SER A N 1
ATOM 1463 C CA . SER A 1 194 ? 17.859 -3.746 -13.830 1.00 90.12 194 SER A CA 1
ATOM 1464 C C . SER A 1 194 ? 18.191 -2.492 -14.646 1.00 90.12 194 SER A C 1
ATOM 1466 O O . SER A 1 194 ? 17.383 -2.074 -15.480 1.00 90.12 194 SER A O 1
ATOM 1468 N N . LEU A 1 195 ? 19.375 -1.900 -14.454 1.00 91.38 195 LEU A N 1
ATOM 1469 C CA . LEU A 1 195 ? 19.870 -0.797 -15.279 1.00 91.38 195 LEU A CA 1
ATOM 1470 C C . LEU A 1 195 ? 20.139 -1.256 -16.713 1.00 91.38 195 LEU A C 1
ATOM 1472 O O . LEU A 1 195 ? 19.643 -0.641 -17.657 1.00 91.38 195 LEU A O 1
ATOM 1476 N N . SER A 1 196 ? 20.896 -2.341 -16.882 1.00 90.81 196 SER A N 1
ATOM 1477 C CA . SER A 1 196 ? 21.270 -2.837 -18.206 1.00 90.81 196 SER A CA 1
ATOM 1478 C C . SER A 1 196 ? 20.074 -3.399 -18.976 1.00 90.81 196 SER A C 1
ATOM 1480 O O . SER A 1 196 ? 19.941 -3.144 -20.177 1.00 90.81 196 SER A O 1
ATOM 1482 N N . LEU A 1 197 ? 19.134 -4.059 -18.286 1.00 92.00 197 LEU A N 1
ATOM 1483 C CA . LEU A 1 197 ? 17.850 -4.432 -18.885 1.00 92.00 197 LEU A CA 1
ATOM 1484 C C . LEU A 1 197 ? 17.033 -3.195 -19.284 1.00 92.00 197 LEU A C 1
ATOM 1486 O O . LEU A 1 197 ? 16.495 -3.157 -20.389 1.00 92.00 197 LEU A O 1
ATOM 1490 N N . GLY A 1 198 ? 16.961 -2.182 -18.415 1.00 93.62 198 GLY A N 1
ATOM 1491 C CA . GLY A 1 198 ? 16.259 -0.929 -18.691 1.00 93.62 198 GLY A CA 1
ATOM 1492 C C . GLY A 1 198 ? 16.783 -0.233 -19.948 1.00 93.62 198 GLY A C 1
ATOM 1493 O O . GLY A 1 198 ? 15.999 0.074 -20.843 1.00 93.62 198 GLY A O 1
ATOM 1494 N N . LEU A 1 199 ? 18.106 -0.076 -20.075 1.00 94.12 199 LEU A N 1
ATOM 1495 C CA . LEU A 1 199 ? 18.749 0.492 -21.270 1.00 94.12 199 LEU A CA 1
ATOM 1496 C C . LEU A 1 199 ? 18.448 -0.319 -22.534 1.00 94.12 199 LEU A C 1
ATOM 1498 O O . LEU A 1 199 ? 18.129 0.252 -23.575 1.00 94.12 199 LEU A O 1
ATOM 1502 N N . SER A 1 200 ? 18.488 -1.649 -22.438 1.00 93.38 200 SER A N 1
ATOM 1503 C CA . SER A 1 200 ? 18.163 -2.522 -23.564 1.00 93.38 200 SER A CA 1
ATOM 1504 C C . SER A 1 200 ? 16.702 -2.399 -24.009 1.00 93.38 200 SER A C 1
ATOM 1506 O O . SER A 1 200 ? 16.423 -2.373 -25.210 1.00 93.38 200 SER A O 1
ATOM 1508 N N . VAL A 1 201 ? 15.766 -2.274 -23.063 1.00 93.88 201 VAL A N 1
ATOM 1509 C CA . VAL A 1 201 ? 14.351 -2.018 -23.368 1.00 93.88 201 VAL A CA 1
ATOM 1510 C C . VAL A 1 201 ? 14.191 -0.651 -24.030 1.00 93.88 201 VAL A C 1
ATOM 1512 O O . VAL A 1 201 ? 13.511 -0.566 -25.050 1.00 93.88 201 VAL A O 1
ATOM 1515 N N . MET A 1 202 ? 14.844 0.394 -23.514 1.00 94.56 202 MET A N 1
ATOM 1516 C CA . MET A 1 202 ? 14.811 1.739 -24.105 1.00 94.56 202 MET A CA 1
ATOM 1517 C C . MET A 1 202 ? 15.322 1.744 -25.549 1.00 94.56 202 MET A C 1
ATOM 1519 O O . MET A 1 202 ? 14.662 2.291 -26.432 1.00 94.56 202 MET A O 1
ATOM 1523 N N . GLU A 1 203 ? 16.438 1.065 -25.817 1.00 93.25 203 GLU A N 1
ATOM 1524 C CA . GLU A 1 203 ? 16.963 0.918 -27.174 1.00 93.25 203 GLU A CA 1
ATOM 1525 C C . GLU A 1 203 ? 15.976 0.174 -28.083 1.00 93.25 203 GLU A C 1
ATOM 1527 O O . GLU A 1 203 ? 15.748 0.584 -29.222 1.00 93.25 203 GLU A O 1
ATOM 1532 N N . GLY A 1 204 ? 15.348 -0.892 -27.583 1.00 91.62 204 GLY A N 1
ATOM 1533 C CA . GLY A 1 204 ? 14.304 -1.610 -28.307 1.00 91.62 204 GLY A CA 1
ATOM 1534 C C . GLY A 1 204 ? 13.122 -0.705 -28.661 1.00 91.62 204 GLY A C 1
ATOM 1535 O O . GLY A 1 204 ? 12.715 -0.654 -29.820 1.00 91.62 204 GLY A O 1
ATOM 1536 N N . LEU A 1 205 ? 12.624 0.067 -27.692 1.00 91.69 205 LEU A N 1
ATOM 1537 C CA . LEU A 1 205 ? 11.539 1.034 -27.884 1.00 91.69 205 LEU A CA 1
ATOM 1538 C C . LEU A 1 205 ? 11.922 2.167 -28.848 1.00 91.69 205 LEU A C 1
ATOM 1540 O O . LEU A 1 205 ? 11.059 2.682 -29.548 1.00 91.69 205 LEU A O 1
ATOM 1544 N N . SER A 1 206 ? 13.201 2.536 -28.958 1.00 91.38 206 SER A N 1
ATOM 1545 C CA . SER A 1 206 ? 13.642 3.556 -29.925 1.00 91.38 206 SER A CA 1
ATOM 1546 C C . SER A 1 206 ? 13.466 3.130 -31.388 1.00 91.38 206 SER A C 1
ATOM 1548 O O . SER A 1 206 ? 13.465 3.972 -32.290 1.00 91.38 206 SER A O 1
ATOM 1550 N N . LYS A 1 207 ? 13.322 1.821 -31.632 1.00 89.81 207 LYS A N 1
ATOM 1551 C CA . LYS A 1 207 ? 13.231 1.219 -32.966 1.00 89.81 207 LYS A CA 1
ATOM 1552 C C . LYS A 1 207 ? 11.794 0.935 -33.405 1.00 89.81 207 LYS A C 1
ATOM 1554 O O . LYS A 1 207 ? 11.610 0.560 -34.559 1.00 89.81 207 LYS A O 1
ATOM 1559 N N . VAL A 1 208 ? 10.800 1.092 -32.527 1.00 87.94 208 VAL A N 1
ATOM 1560 C CA . VAL A 1 208 ? 9.404 0.732 -32.823 1.00 87.94 208 VAL A CA 1
ATOM 1561 C C . VAL A 1 208 ? 8.567 1.927 -33.274 1.00 87.94 208 VAL A C 1
ATOM 1563 O O . VAL A 1 208 ? 8.743 3.043 -32.791 1.00 87.94 208 VAL A O 1
ATOM 1566 N N . ASP A 1 209 ? 7.588 1.662 -34.141 1.00 87.44 209 ASP A N 1
ATOM 1567 C CA . ASP A 1 209 ? 6.715 2.703 -34.704 1.00 87.44 209 ASP A CA 1
ATOM 1568 C C . ASP A 1 209 ? 5.362 2.827 -33.986 1.00 87.44 209 ASP A C 1
ATOM 1570 O O . ASP A 1 209 ? 4.638 3.797 -34.181 1.00 87.44 209 ASP A O 1
ATOM 1574 N N . TRP A 1 210 ? 5.009 1.857 -33.136 1.00 87.31 210 TRP A N 1
ATOM 1575 C CA . TRP A 1 210 ? 3.737 1.850 -32.400 1.00 87.31 210 TRP A CA 1
ATOM 1576 C C . TRP A 1 210 ? 3.743 2.733 -31.149 1.00 87.31 210 TRP A C 1
ATOM 1578 O O . TRP A 1 210 ? 2.697 2.918 -30.531 1.00 87.31 210 TRP A O 1
ATOM 1588 N N . LEU A 1 211 ? 4.910 3.232 -30.736 1.00 90.06 211 LEU A N 1
ATOM 1589 C CA . LEU A 1 211 ? 5.027 4.075 -29.555 1.00 90.06 211 LEU A CA 1
ATOM 1590 C C . LEU A 1 211 ? 4.397 5.442 -29.850 1.00 90.06 211 LEU A C 1
ATOM 1592 O O . LEU A 1 211 ? 4.843 6.163 -30.740 1.00 90.06 211 LEU A O 1
ATOM 1596 N N . SER A 1 212 ? 3.369 5.793 -29.088 1.00 88.94 212 SER A N 1
ATOM 1597 C CA . SER A 1 212 ? 2.586 7.026 -29.238 1.00 88.94 212 SER A CA 1
ATOM 1598 C C . SER A 1 212 ? 2.875 8.067 -28.156 1.00 88.94 212 SER A C 1
ATOM 1600 O O . SER A 1 212 ? 2.522 9.227 -28.330 1.00 88.94 212 SER A O 1
ATOM 1602 N N . LYS A 1 213 ? 3.531 7.677 -27.056 1.00 91.94 213 LYS A N 1
ATOM 1603 C CA . LYS A 1 213 ? 3.839 8.541 -25.905 1.00 91.94 213 LYS A CA 1
ATOM 1604 C C . LYS A 1 213 ? 5.344 8.664 -25.701 1.00 91.94 213 LYS A C 1
ATOM 1606 O O . LYS A 1 213 ? 6.106 7.778 -26.092 1.00 91.94 213 LYS A O 1
ATOM 1611 N N . ASN A 1 214 ? 5.781 9.747 -25.062 1.00 93.94 214 ASN A N 1
ATOM 1612 C CA . ASN A 1 214 ? 7.181 9.875 -24.664 1.00 93.94 214 ASN A CA 1
ATOM 1613 C C . ASN A 1 214 ? 7.515 8.829 -23.595 1.00 93.94 214 ASN A C 1
ATOM 1615 O O . ASN A 1 214 ? 6.666 8.465 -22.782 1.00 93.94 214 ASN A O 1
ATOM 1619 N N . VAL A 1 215 ? 8.758 8.358 -23.560 1.00 95.12 215 VAL A N 1
ATOM 1620 C CA . VAL A 1 215 ? 9.226 7.477 -22.488 1.00 95.12 215 VAL A CA 1
ATOM 1621 C C . VAL A 1 215 ? 10.352 8.157 -21.730 1.00 95.12 215 VAL A C 1
ATOM 1623 O O . VAL A 1 215 ? 11.389 8.476 -22.305 1.00 95.12 215 VAL A O 1
ATOM 1626 N N . ILE A 1 216 ? 10.148 8.378 -20.437 1.00 96.25 216 ILE A N 1
ATOM 1627 C CA . ILE A 1 216 ? 11.157 8.936 -19.541 1.00 96.25 216 ILE A CA 1
ATOM 1628 C C . ILE A 1 216 ? 11.869 7.776 -18.863 1.00 96.25 216 ILE A C 1
ATOM 1630 O O . ILE A 1 216 ? 11.243 6.995 -18.151 1.00 96.25 216 ILE A O 1
ATOM 1634 N N . PHE A 1 217 ? 13.175 7.675 -19.056 1.00 97.19 217 PHE A N 1
ATOM 1635 C CA . PHE A 1 217 ? 14.015 6.758 -18.304 1.00 97.19 217 PHE A CA 1
ATOM 1636 C C . PHE A 1 217 ? 14.652 7.494 -17.132 1.00 97.19 217 PHE A C 1
ATOM 1638 O O . PHE A 1 217 ? 15.209 8.576 -17.323 1.00 97.19 217 PHE A O 1
ATOM 1645 N N . VAL A 1 218 ? 14.597 6.906 -15.939 1.00 96.31 218 VAL A N 1
ATOM 1646 C CA . VAL A 1 218 ? 15.236 7.436 -14.731 1.00 96.31 218 VAL A CA 1
ATOM 1647 C C . VAL A 1 218 ? 16.067 6.337 -14.091 1.00 96.31 218 VAL A C 1
ATOM 1649 O O . VAL A 1 218 ? 15.542 5.304 -13.692 1.00 96.31 218 VAL A O 1
ATOM 1652 N N . ALA A 1 219 ? 17.364 6.560 -13.949 1.00 94.94 219 ALA A N 1
ATOM 1653 C CA . ALA A 1 219 ? 18.244 5.685 -13.198 1.00 94.94 219 ALA A CA 1
ATOM 1654 C C . ALA A 1 219 ? 18.664 6.387 -11.909 1.00 94.94 219 ALA A C 1
ATOM 1656 O O . ALA A 1 219 ? 19.195 7.495 -11.962 1.00 94.94 219 ALA A O 1
ATOM 1657 N N . SER A 1 220 ? 18.416 5.774 -10.752 1.00 93.19 220 SER A N 1
ATOM 1658 C CA . SER A 1 220 ? 18.735 6.397 -9.464 1.00 93.19 220 SER A CA 1
ATOM 1659 C C . SER A 1 220 ? 19.381 5.433 -8.479 1.00 93.19 220 SER A C 1
ATOM 1661 O O . SER A 1 220 ? 18.982 4.273 -8.379 1.00 93.19 220 SER A O 1
ATOM 1663 N N . ALA A 1 221 ? 20.368 5.929 -7.732 1.00 89.25 221 ALA A N 1
ATOM 1664 C CA . ALA A 1 221 ? 21.011 5.193 -6.645 1.00 89.25 221 ALA A CA 1
ATOM 1665 C C . ALA A 1 221 ? 20.185 5.178 -5.351 1.00 89.25 221 ALA A C 1
ATOM 1667 O O . ALA A 1 221 ? 20.354 4.279 -4.528 1.00 89.25 221 ALA A O 1
ATOM 1668 N N . SER A 1 222 ? 19.282 6.147 -5.164 1.00 88.75 222 SER A N 1
ATOM 1669 C CA . SER A 1 222 ? 18.494 6.274 -3.939 1.00 88.75 222 SER A CA 1
ATOM 1670 C C . SER A 1 222 ? 17.048 6.663 -4.225 1.00 88.75 222 SER A C 1
ATOM 1672 O O . SER A 1 222 ? 16.723 7.383 -5.168 1.00 88.75 222 SER A O 1
ATOM 1674 N N . GLU A 1 223 ? 16.163 6.195 -3.362 1.00 87.31 223 GLU A N 1
ATOM 1675 C CA . GLU A 1 223 ? 14.738 6.469 -3.457 1.00 87.31 223 GLU A CA 1
ATOM 1676 C C . GLU A 1 223 ? 14.407 7.940 -3.154 1.00 87.31 223 GLU A C 1
ATOM 1678 O O . GLU A 1 223 ? 13.540 8.532 -3.791 1.00 87.31 223 GLU A O 1
ATOM 1683 N N . GLU A 1 224 ? 15.143 8.569 -2.237 1.00 87.44 224 GLU A N 1
ATOM 1684 C CA . GLU A 1 224 ? 14.990 9.984 -1.885 1.00 87.44 224 GLU A CA 1
ATOM 1685 C C . GLU A 1 224 ? 15.319 10.888 -3.080 1.00 87.44 224 GLU A C 1
ATOM 1687 O O . GLU A 1 224 ? 14.668 11.912 -3.300 1.00 87.44 224 GLU A O 1
ATOM 1692 N N . ARG A 1 225 ? 16.304 10.489 -3.894 1.00 90.69 225 ARG A N 1
ATOM 1693 C CA . ARG A 1 225 ? 16.657 11.191 -5.133 1.00 90.69 225 ARG A CA 1
ATOM 1694 C C . ARG A 1 225 ? 15.556 11.056 -6.181 1.00 90.69 225 ARG A C 1
ATOM 1696 O O . ARG A 1 225 ? 15.214 12.054 -6.811 1.00 90.69 225 ARG A O 1
ATOM 1703 N N . LEU A 1 226 ? 14.958 9.870 -6.327 1.00 92.75 226 LEU A N 1
ATOM 1704 C CA . LEU A 1 226 ? 13.778 9.681 -7.179 1.00 92.75 226 LEU A CA 1
ATOM 1705 C C . LEU A 1 226 ? 12.601 10.548 -6.704 1.00 92.75 226 LEU A C 1
ATOM 1707 O O . LEU A 1 226 ? 11.964 11.205 -7.525 1.00 92.75 226 LEU A O 1
ATOM 1711 N N . ALA A 1 227 ? 12.346 10.591 -5.393 1.00 92.00 227 ALA A N 1
ATOM 1712 C CA . ALA A 1 227 ? 11.300 11.417 -4.791 1.00 92.00 227 ALA A CA 1
ATOM 1713 C C . ALA A 1 227 ? 11.507 12.910 -5.088 1.00 92.00 227 ALA A C 1
ATOM 1715 O O . ALA A 1 227 ? 10.570 13.616 -5.462 1.00 92.00 227 ALA A O 1
ATOM 1716 N N . LYS A 1 228 ? 12.752 13.389 -4.984 1.00 91.38 228 LYS A N 1
ATOM 1717 C CA . LYS A 1 228 ? 13.106 14.759 -5.359 1.00 91.38 228 LYS A CA 1
ATOM 1718 C C . LYS A 1 228 ? 12.922 15.010 -6.856 1.00 91.38 228 LYS A C 1
ATOM 1720 O O . LYS A 1 228 ? 12.377 16.041 -7.231 1.00 91.38 228 LYS A O 1
ATOM 1725 N N . TRP A 1 229 ? 13.348 14.078 -7.702 1.00 93.25 229 TRP A N 1
ATOM 1726 C CA . TRP A 1 229 ? 13.226 14.203 -9.153 1.00 93.25 229 TRP A CA 1
ATOM 1727 C C . TRP A 1 229 ? 11.769 14.333 -9.601 1.00 93.25 229 TRP A C 1
ATOM 1729 O O . TRP A 1 229 ? 11.445 15.243 -10.360 1.00 93.25 229 TRP A O 1
ATOM 1739 N N . VAL A 1 230 ? 10.869 13.485 -9.089 1.00 93.56 230 VAL A N 1
ATOM 1740 C CA . VAL A 1 230 ? 9.441 13.574 -9.440 1.00 93.56 230 VAL A CA 1
ATOM 1741 C C . VAL A 1 230 ? 8.816 14.857 -8.886 1.00 93.56 230 VAL A C 1
ATOM 1743 O O . VAL A 1 230 ? 8.018 15.499 -9.567 1.00 93.56 230 VAL A O 1
ATOM 1746 N N . HIS A 1 231 ? 9.225 15.297 -7.692 1.00 92.00 231 HIS A N 1
ATOM 1747 C CA . HIS A 1 231 ? 8.798 16.581 -7.148 1.00 92.00 231 HIS A CA 1
ATOM 1748 C C . HIS A 1 231 ? 9.196 17.748 -8.061 1.00 92.00 231 HIS A C 1
ATOM 1750 O O . HIS A 1 231 ? 8.344 18.565 -8.417 1.00 92.00 231 HIS A O 1
ATOM 1756 N N . ASP A 1 232 ? 10.466 17.801 -8.466 1.00 91.31 232 ASP A N 1
ATOM 1757 C CA . ASP A 1 232 ? 11.006 18.857 -9.322 1.00 91.31 232 ASP A CA 1
ATOM 1758 C C . ASP A 1 232 ? 10.331 18.822 -10.714 1.00 91.31 232 ASP A C 1
ATOM 1760 O O . ASP A 1 232 ? 9.903 19.864 -11.212 1.00 91.31 232 ASP A O 1
ATOM 1764 N N . TYR A 1 233 ? 10.094 17.632 -11.286 1.00 91.75 233 TYR A N 1
ATOM 1765 C CA . TYR A 1 233 ? 9.385 17.458 -12.563 1.00 91.75 233 TYR A CA 1
ATOM 1766 C C . TYR A 1 233 ? 7.985 18.090 -12.571 1.00 91.75 233 TYR A C 1
ATOM 1768 O O . TYR A 1 233 ? 7.565 18.696 -13.561 1.00 91.75 233 TYR A O 1
ATOM 1776 N N . HIS A 1 234 ? 7.241 17.942 -11.472 1.00 90.19 234 HIS A N 1
ATOM 1777 C CA . HIS A 1 234 ? 5.869 18.433 -11.372 1.00 90.19 234 HIS A CA 1
ATOM 1778 C C . HIS A 1 234 ? 5.798 19.905 -10.954 1.00 90.19 234 HIS A C 1
ATOM 1780 O O . HIS A 1 234 ? 5.068 20.679 -11.583 1.00 90.19 234 HIS A O 1
ATOM 1786 N N . TYR A 1 235 ? 6.554 20.305 -9.930 1.00 87.94 235 TYR A N 1
ATOM 1787 C CA . TYR A 1 235 ? 6.356 21.585 -9.243 1.00 87.94 235 TYR A CA 1
ATOM 1788 C C . TYR A 1 235 ? 7.430 22.637 -9.517 1.00 87.94 235 TYR A C 1
ATOM 1790 O O . TYR A 1 235 ? 7.144 23.823 -9.359 1.00 87.94 235 TYR A O 1
ATOM 1798 N N . ASP A 1 236 ? 8.635 22.262 -9.954 1.00 81.75 236 ASP A N 1
ATOM 1799 C CA . ASP A 1 236 ? 9.698 23.245 -10.168 1.00 81.75 236 ASP A CA 1
ATOM 1800 C C . ASP A 1 236 ? 9.596 23.872 -11.566 1.00 81.75 236 ASP A C 1
ATOM 1802 O O . ASP A 1 236 ? 10.095 23.343 -12.566 1.00 81.75 236 ASP A O 1
ATOM 1806 N N . ILE A 1 237 ? 8.896 25.008 -11.631 1.00 69.75 237 ILE A N 1
ATOM 1807 C CA . ILE A 1 237 ? 8.696 25.816 -12.846 1.00 69.75 237 ILE A CA 1
ATOM 1808 C C . ILE A 1 237 ? 10.025 26.415 -13.336 1.00 69.75 237 ILE A C 1
ATOM 1810 O O . ILE A 1 237 ? 10.182 26.650 -14.531 1.00 69.75 237 ILE A O 1
ATOM 1814 N N . ASN A 1 238 ? 10.984 26.626 -12.429 1.00 68.56 238 ASN A N 1
ATOM 1815 C CA . ASN A 1 238 ? 12.280 27.231 -12.728 1.00 68.56 238 ASN A CA 1
ATOM 1816 C C . ASN A 1 238 ? 13.379 26.188 -12.975 1.00 68.56 238 ASN A C 1
ATOM 1818 O O . ASN A 1 238 ? 14.520 26.563 -13.255 1.00 68.56 238 ASN A O 1
ATOM 1822 N N . SER A 1 239 ? 13.065 24.893 -12.864 1.00 67.38 239 SER A N 1
ATOM 1823 C CA . SER A 1 239 ? 14.031 23.842 -13.164 1.00 67.38 239 SER A CA 1
ATOM 1824 C C . SER A 1 239 ? 14.453 23.911 -14.632 1.00 67.38 239 SER A C 1
ATOM 1826 O O . SER A 1 239 ? 13.639 24.079 -15.538 1.00 67.38 239 SER A O 1
ATOM 1828 N N . THR A 1 240 ? 15.746 23.717 -14.884 1.00 67.50 240 THR A N 1
ATOM 1829 C CA . THR A 1 240 ? 16.292 23.520 -16.238 1.00 67.50 240 THR A CA 1
ATOM 1830 C C . THR A 1 240 ? 15.981 22.128 -16.793 1.00 67.50 240 THR A C 1
ATOM 1832 O O . THR A 1 240 ? 16.517 21.757 -17.832 1.00 67.50 240 THR A O 1
ATOM 1835 N N . MET A 1 241 ? 15.182 21.345 -16.066 1.00 74.06 241 MET A N 1
ATOM 1836 C CA . MET A 1 241 ? 14.888 19.957 -16.365 1.00 74.06 241 MET A CA 1
ATOM 1837 C C . MET A 1 241 ? 13.920 19.867 -17.541 1.00 74.06 241 MET A C 1
ATOM 1839 O O . MET A 1 241 ? 12.852 20.490 -17.533 1.00 74.06 241 MET A O 1
ATOM 1843 N N . SER A 1 242 ? 14.255 19.050 -18.536 1.00 74.94 242 SER A N 1
ATOM 1844 C CA . SER A 1 242 ? 13.359 18.848 -19.668 1.00 74.94 242 SER A CA 1
ATOM 1845 C C . SER A 1 242 ? 12.085 18.100 -19.265 1.00 74.94 242 SER A C 1
ATOM 1847 O O . SER A 1 242 ? 12.122 17.010 -18.685 1.00 74.94 242 SER A O 1
ATOM 1849 N N . ARG A 1 243 ? 10.927 18.674 -19.610 1.00 84.38 243 ARG A N 1
ATOM 1850 C CA . ARG A 1 243 ? 9.612 18.063 -19.384 1.00 84.38 243 ARG A CA 1
ATOM 1851 C C . ARG A 1 243 ? 9.159 17.324 -20.639 1.00 84.38 243 ARG A C 1
ATOM 1853 O O . ARG A 1 243 ? 9.019 17.916 -21.705 1.00 84.38 243 ARG A O 1
ATOM 1860 N N . ALA A 1 244 ? 8.855 16.038 -20.489 1.00 87.62 244 ALA A N 1
ATOM 1861 C CA . ALA A 1 244 ? 8.404 15.168 -21.575 1.00 87.62 244 ALA A CA 1
ATOM 1862 C C . ALA A 1 244 ? 6.871 15.021 -21.645 1.00 87.62 244 ALA A C 1
ATOM 1864 O O . ALA A 1 244 ? 6.374 14.138 -22.338 1.00 87.62 244 ALA A O 1
ATOM 1865 N N . GLY A 1 245 ? 6.116 15.859 -20.929 1.00 89.50 245 GLY A N 1
ATOM 1866 C CA . GLY A 1 245 ? 4.654 15.805 -20.866 1.00 89.50 245 GLY A CA 1
ATOM 1867 C C . GLY A 1 245 ? 4.110 15.261 -19.543 1.00 89.50 245 GLY A C 1
ATOM 1868 O O . GLY A 1 245 ? 4.817 15.126 -18.548 1.00 89.50 245 GLY A O 1
ATOM 1869 N N . ILE A 1 246 ? 2.818 14.980 -19.493 1.00 91.31 246 ILE A N 1
ATOM 1870 C CA . ILE A 1 246 ? 2.143 14.466 -18.307 1.00 91.31 246 ILE A CA 1
ATOM 1871 C C . ILE A 1 246 ? 2.462 12.977 -18.164 1.00 91.31 246 ILE A C 1
ATOM 1873 O O . ILE A 1 246 ? 2.138 12.188 -19.047 1.00 91.31 246 ILE A O 1
ATOM 1877 N N . ILE A 1 247 ? 3.074 12.582 -17.047 1.00 93.38 247 ILE A N 1
ATOM 1878 C CA . ILE A 1 247 ? 3.366 11.171 -16.785 1.00 93.38 247 ILE A CA 1
ATOM 1879 C C . ILE A 1 247 ? 2.060 10.467 -16.395 1.00 93.38 247 ILE A C 1
ATOM 1881 O O . ILE A 1 247 ? 1.409 10.864 -15.428 1.00 93.38 247 ILE A O 1
ATOM 1885 N N . ILE A 1 248 ? 1.660 9.448 -17.158 1.00 90.62 248 ILE A N 1
ATOM 1886 C CA . ILE A 1 248 ? 0.386 8.732 -16.954 1.00 90.62 248 ILE A CA 1
ATOM 1887 C C . ILE A 1 248 ? 0.545 7.424 -16.167 1.00 90.62 248 ILE A C 1
ATOM 1889 O O . ILE A 1 248 ? -0.389 6.956 -15.518 1.00 90.62 248 ILE A O 1
ATOM 1893 N N . GLY A 1 249 ? 1.738 6.834 -16.204 1.00 93.50 249 GLY A N 1
ATOM 1894 C CA . GLY A 1 249 ? 2.045 5.575 -15.545 1.00 93.50 249 GLY A CA 1
ATOM 1895 C C . GLY A 1 249 ? 3.478 5.133 -15.807 1.00 93.50 249 GLY A C 1
ATOM 1896 O O . GLY A 1 249 ? 4.228 5.810 -16.516 1.00 93.50 249 GLY A O 1
ATOM 1897 N N . GLY A 1 250 ? 3.875 4.006 -15.226 1.00 94.81 250 GLY A N 1
ATOM 1898 C CA . GLY A 1 250 ? 5.239 3.525 -15.379 1.00 94.81 250 GLY A CA 1
ATOM 1899 C C . GLY A 1 250 ? 5.564 2.224 -14.667 1.00 94.81 250 GLY A C 1
ATOM 1900 O O . GLY A 1 250 ? 4.716 1.607 -14.025 1.00 94.81 250 GLY A O 1
ATOM 1901 N N . LEU A 1 251 ? 6.825 1.820 -14.772 1.00 97.31 251 LEU A N 1
ATOM 1902 C CA . LEU A 1 251 ? 7.383 0.667 -14.070 1.00 97.31 251 LEU A CA 1
ATOM 1903 C C . LEU A 1 251 ? 8.687 1.048 -13.383 1.00 97.31 251 LEU A C 1
ATOM 1905 O O . LEU A 1 251 ? 9.456 1.864 -13.888 1.00 97.31 251 LEU A O 1
ATOM 1909 N N . VAL A 1 252 ? 8.948 0.409 -12.248 1.00 96.62 252 VAL A N 1
ATOM 1910 C CA . VAL A 1 252 ? 10.230 0.495 -11.551 1.00 96.62 252 VAL A CA 1
ATOM 1911 C C . VAL A 1 252 ? 10.873 -0.886 -11.549 1.00 96.62 252 VAL A C 1
ATOM 1913 O O . VAL A 1 252 ? 10.300 -1.831 -11.019 1.00 96.62 252 VAL A O 1
ATOM 1916 N N . LEU A 1 253 ? 12.071 -1.013 -12.101 1.00 95.19 253 LEU A N 1
ATOM 1917 C CA . LEU A 1 253 ? 12.884 -2.220 -12.046 1.00 95.19 253 LEU A CA 1
ATOM 1918 C C . LEU A 1 253 ? 13.872 -2.084 -10.882 1.00 95.19 253 LEU A C 1
ATOM 1920 O O . LEU A 1 253 ? 14.784 -1.256 -10.926 1.00 95.19 253 LEU A O 1
ATOM 1924 N N . SER A 1 254 ? 13.670 -2.868 -9.821 1.00 90.50 254 SER A N 1
ATOM 1925 C CA . SER A 1 254 ? 14.428 -2.745 -8.565 1.00 90.50 254 SER A CA 1
ATOM 1926 C C . SER A 1 254 ? 15.291 -3.959 -8.222 1.00 90.50 254 SER A C 1
ATOM 1928 O O . SER A 1 254 ? 15.872 -3.984 -7.140 1.00 90.50 254 SER A O 1
ATOM 1930 N N . PHE A 1 255 ? 15.388 -4.945 -9.116 1.00 88.19 255 PHE A N 1
ATOM 1931 C CA . PHE A 1 255 ? 16.213 -6.140 -8.927 1.00 88.19 255 PHE A CA 1
ATOM 1932 C C . PHE A 1 255 ? 17.687 -5.890 -9.298 1.00 88.19 255 PHE A C 1
ATOM 1934 O O . PHE A 1 255 ? 17.986 -5.127 -10.223 1.00 88.19 255 PHE A O 1
ATOM 1941 N N . ASP A 1 256 ? 18.602 -6.558 -8.592 1.00 82.31 256 ASP A N 1
ATOM 1942 C CA . ASP A 1 256 ? 20.018 -6.678 -8.979 1.00 82.31 256 ASP A CA 1
ATOM 1943 C C . ASP A 1 256 ? 20.260 -7.991 -9.743 1.00 82.31 256 ASP A C 1
ATOM 1945 O O . ASP A 1 256 ? 19.369 -8.834 -9.843 1.00 82.31 256 ASP A O 1
ATOM 1949 N N . ALA A 1 257 ? 21.466 -8.187 -10.266 1.00 73.81 257 ALA A N 1
ATOM 1950 C CA . ALA A 1 257 ? 21.894 -9.479 -10.779 1.00 73.81 257 ALA A CA 1
ATOM 1951 C C . ALA A 1 257 ? 21.864 -10.554 -9.663 1.00 73.81 257 ALA A C 1
ATOM 1953 O O . ALA A 1 257 ? 22.248 -10.267 -8.523 1.00 73.81 257 ALA A O 1
ATOM 1954 N N . PRO A 1 258 ? 21.444 -11.800 -9.962 1.00 70.44 258 PRO A N 1
ATOM 1955 C CA . PRO A 1 258 ? 21.523 -12.911 -9.019 1.00 70.44 258 PRO A CA 1
ATOM 1956 C C . PRO A 1 258 ? 22.946 -13.095 -8.476 1.00 70.44 258 PRO A C 1
ATOM 1958 O O . PRO A 1 258 ? 23.931 -13.062 -9.213 1.00 70.44 258 PRO A O 1
ATOM 1961 N N . GLN A 1 259 ? 23.044 -13.307 -7.162 1.00 65.69 259 GLN A N 1
ATOM 1962 C CA . GLN A 1 259 ? 24.291 -13.689 -6.497 1.00 65.69 259 GLN A CA 1
ATOM 1963 C C . GLN A 1 259 ? 24.608 -15.167 -6.772 1.00 65.69 259 GLN A C 1
ATOM 1965 O O . GLN A 1 259 ? 23.692 -15.980 -6.903 1.00 65.69 259 GLN A O 1
ATOM 1970 N N . SER A 1 260 ? 25.897 -15.524 -6.797 1.00 64.25 260 SER A N 1
ATOM 1971 C CA . SER A 1 260 ? 26.358 -16.901 -7.038 1.00 64.25 260 SER A CA 1
ATOM 1972 C C . SER A 1 260 ? 25.629 -17.920 -6.142 1.00 64.25 260 SER A C 1
ATOM 1974 O O . SER A 1 260 ? 25.537 -17.741 -4.925 1.00 64.25 260 SER A O 1
ATOM 1976 N N . GLY A 1 261 ? 25.076 -18.972 -6.757 1.00 67.56 261 GLY A N 1
ATOM 1977 C CA . GLY A 1 261 ? 24.359 -20.056 -6.073 1.00 67.56 261 GLY A CA 1
ATOM 1978 C C . GLY A 1 261 ? 22.884 -19.789 -5.735 1.00 67.56 261 GLY A C 1
ATOM 1979 O O . GLY A 1 261 ? 22.286 -20.574 -4.995 1.00 67.56 261 GLY A O 1
ATOM 1980 N N . LYS A 1 262 ? 22.279 -18.701 -6.233 1.00 79.06 262 LYS A N 1
ATOM 1981 C CA . LYS A 1 262 ? 20.841 -18.426 -6.076 1.00 79.06 262 LYS A CA 1
ATOM 1982 C C . LYS A 1 262 ? 20.181 -18.138 -7.422 1.00 79.06 262 LYS A C 1
ATOM 1984 O O . LYS A 1 262 ? 20.477 -17.124 -8.048 1.00 79.06 262 LYS A O 1
ATOM 1989 N N . ASP A 1 263 ? 19.209 -18.964 -7.787 1.00 83.44 263 ASP A N 1
ATOM 1990 C CA . ASP A 1 263 ? 18.429 -18.784 -9.009 1.00 83.44 263 ASP A CA 1
ATOM 1991 C C . ASP A 1 263 ? 17.178 -17.937 -8.781 1.00 83.44 263 ASP A C 1
ATOM 1993 O O . ASP A 1 263 ? 16.606 -17.890 -7.680 1.00 83.44 263 ASP A O 1
ATOM 1997 N N . ILE A 1 264 ? 16.742 -17.272 -9.850 1.00 86.62 264 ILE A N 1
ATOM 1998 C CA . ILE A 1 264 ? 15.512 -16.489 -9.884 1.00 86.62 264 ILE A CA 1
ATOM 1999 C C . ILE A 1 264 ? 14.318 -17.443 -9.989 1.00 86.62 264 ILE A C 1
ATOM 2001 O O . ILE A 1 264 ? 14.158 -18.169 -10.966 1.00 86.62 264 ILE A O 1
ATOM 2005 N N . GLN A 1 265 ? 13.447 -17.422 -8.984 1.00 86.06 265 GLN A N 1
ATOM 2006 C CA . GLN A 1 265 ? 12.278 -18.305 -8.909 1.00 86.06 265 GLN A CA 1
ATOM 2007 C C . GLN A 1 265 ? 10.996 -17.626 -9.380 1.00 86.06 265 GLN A C 1
ATOM 2009 O O . GLN A 1 265 ? 10.193 -18.220 -10.095 1.00 86.06 265 GLN A O 1
ATOM 2014 N N . GLN A 1 266 ? 10.792 -16.380 -8.957 1.00 89.69 266 GLN A N 1
ATOM 2015 C CA . GLN A 1 266 ? 9.522 -15.683 -9.132 1.00 89.69 266 GLN A CA 1
ATOM 2016 C C . GLN A 1 266 ? 9.720 -14.180 -9.309 1.00 89.69 266 GLN A C 1
ATOM 2018 O O . GLN A 1 266 ? 10.640 -13.587 -8.736 1.00 89.69 266 GLN A O 1
ATOM 2023 N N . ILE A 1 267 ? 8.811 -13.562 -10.062 1.00 91.19 267 ILE A N 1
ATOM 2024 C CA . ILE A 1 267 ? 8.659 -12.114 -10.125 1.00 91.19 267 ILE A CA 1
ATOM 2025 C C . ILE A 1 267 ? 7.874 -11.687 -8.896 1.00 91.19 267 ILE A C 1
ATOM 2027 O O . ILE A 1 267 ? 6.783 -12.190 -8.632 1.00 91.19 267 ILE A O 1
ATOM 2031 N N . LYS A 1 268 ? 8.418 -10.719 -8.171 1.00 91.69 268 LYS A N 1
ATOM 2032 C CA . LYS A 1 268 ? 7.741 -10.012 -7.096 1.00 91.69 268 LYS A CA 1
ATOM 2033 C C . LYS A 1 268 ? 7.187 -8.703 -7.629 1.00 91.69 268 LYS A C 1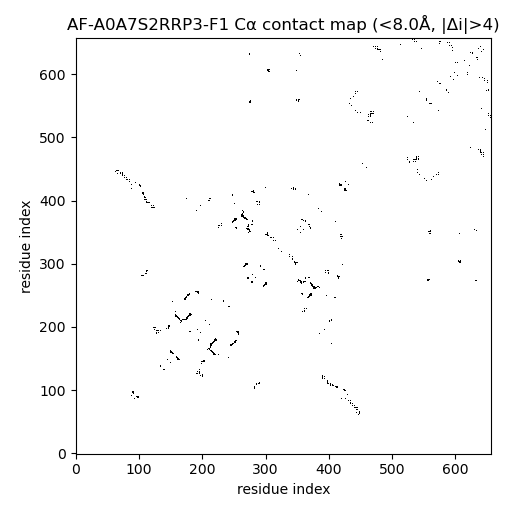
ATOM 2035 O O . LYS A 1 268 ? 7.949 -7.828 -8.033 1.00 91.69 268 LYS A O 1
ATOM 2040 N N . LEU A 1 269 ? 5.870 -8.559 -7.587 1.00 92.75 269 LEU A N 1
ATOM 2041 C CA . LEU A 1 269 ? 5.213 -7.285 -7.862 1.00 92.75 269 LEU A CA 1
ATOM 2042 C C . LEU A 1 269 ? 4.947 -6.567 -6.535 1.00 92.75 269 LEU A C 1
ATOM 2044 O O . LEU A 1 269 ? 4.244 -7.087 -5.662 1.00 92.75 269 LEU A O 1
ATOM 2048 N N . LEU A 1 270 ? 5.546 -5.390 -6.380 1.00 90.88 270 LEU A N 1
ATOM 2049 C CA . LEU A 1 270 ? 5.421 -4.509 -5.221 1.00 90.88 270 LEU A CA 1
ATOM 2050 C C . LEU A 1 270 ? 4.366 -3.451 -5.551 1.00 90.88 270 LEU A C 1
ATOM 2052 O O . LEU A 1 270 ? 4.519 -2.715 -6.527 1.00 90.88 270 LEU A O 1
ATOM 2056 N N . ALA A 1 271 ? 3.303 -3.402 -4.751 1.00 89.12 271 ALA A N 1
ATOM 2057 C CA . ALA A 1 271 ? 2.134 -2.556 -4.996 1.00 89.12 271 ALA A CA 1
ATOM 2058 C C . ALA A 1 271 ? 1.750 -1.638 -3.823 1.00 89.12 271 ALA A C 1
ATOM 2060 O O . ALA A 1 271 ? 1.263 -0.543 -4.092 1.00 89.12 271 ALA A O 1
ATOM 2061 N N . PRO A 1 272 ? 1.919 -2.026 -2.539 1.00 90.12 272 PRO A N 1
ATOM 2062 C CA . PRO A 1 272 ? 1.655 -1.096 -1.447 1.00 90.12 272 PRO A CA 1
ATOM 2063 C C . PRO A 1 272 ? 2.530 0.159 -1.526 1.00 90.12 272 PRO A C 1
ATOM 2065 O O . PRO A 1 272 ? 3.764 0.062 -1.472 1.00 90.12 272 PRO A O 1
ATOM 2068 N N . GLY A 1 273 ? 1.865 1.310 -1.635 1.00 88.31 273 GLY A N 1
ATOM 2069 C CA . GLY A 1 273 ? 2.455 2.640 -1.677 1.00 88.31 273 GLY A CA 1
ATOM 2070 C C . GLY A 1 273 ? 2.376 3.395 -0.348 1.00 88.31 273 GLY A C 1
ATOM 2071 O O . GLY A 1 273 ? 2.186 2.816 0.722 1.00 88.31 273 GLY A O 1
ATOM 2072 N N . ILE A 1 274 ? 2.533 4.718 -0.412 1.00 85.75 274 ILE A N 1
ATOM 2073 C CA . ILE A 1 274 ? 2.497 5.602 0.759 1.00 85.75 274 ILE A CA 1
ATOM 2074 C C . ILE A 1 274 ? 1.049 5.792 1.240 1.00 85.75 274 ILE A C 1
ATOM 2076 O O . ILE A 1 274 ? 0.170 6.139 0.456 1.00 85.75 274 ILE A O 1
ATOM 2080 N N . ASN A 1 275 ? 0.805 5.634 2.546 1.00 84.75 275 ASN A N 1
ATOM 2081 C CA . ASN A 1 275 ? -0.451 6.002 3.223 1.00 84.75 275 ASN A CA 1
ATOM 2082 C C . ASN A 1 275 ? -1.736 5.434 2.599 1.00 84.75 275 ASN A C 1
ATOM 2084 O O . ASN A 1 275 ? -2.753 6.122 2.535 1.00 84.75 275 ASN A O 1
ATOM 2088 N N . GLY A 1 276 ? -1.703 4.175 2.171 1.00 86.38 276 GLY A N 1
ATOM 2089 C CA . GLY A 1 276 ? -2.867 3.514 1.586 1.00 86.38 276 GLY A CA 1
ATOM 2090 C C . GLY A 1 276 ? -3.004 3.678 0.071 1.00 86.38 276 GLY A C 1
ATOM 2091 O O . GLY A 1 276 ? -3.900 3.078 -0.520 1.00 86.38 276 GLY A O 1
ATOM 2092 N N . GLN A 1 277 ? -2.113 4.439 -0.574 1.00 90.00 277 GLN A N 1
ATOM 2093 C CA . GLN A 1 277 ? -2.101 4.567 -2.029 1.00 90.00 277 GLN A CA 1
ATOM 2094 C C . GLN A 1 277 ? -1.678 3.260 -2.698 1.00 90.00 277 GLN A C 1
ATOM 2096 O O . GLN A 1 277 ? -0.756 2.573 -2.251 1.00 90.00 277 GLN A O 1
ATOM 2101 N N . LEU A 1 278 ? -2.343 2.956 -3.807 1.00 91.88 278 LEU A N 1
ATOM 2102 C CA . LEU A 1 278 ? -2.104 1.774 -4.618 1.00 91.88 278 LEU A CA 1
ATOM 2103 C C . LEU A 1 278 ? -2.029 2.161 -6.100 1.00 91.88 278 LEU A C 1
ATOM 2105 O O . LEU A 1 278 ? -2.681 3.123 -6.524 1.00 91.88 278 LEU A O 1
ATOM 2109 N N . PRO A 1 279 ? -1.253 1.420 -6.910 1.00 92.06 279 PRO A N 1
ATOM 2110 C CA . PRO A 1 279 ? -1.336 1.525 -8.355 1.00 92.06 279 PRO A CA 1
ATOM 2111 C C . PRO A 1 279 ? -2.721 1.106 -8.844 1.00 92.06 279 PRO A C 1
ATOM 2113 O O . PRO A 1 279 ? -3.500 0.468 -8.139 1.00 92.06 279 PRO A O 1
ATOM 2116 N N . ASN A 1 280 ? -3.023 1.449 -10.091 1.00 91.56 280 ASN A N 1
ATOM 2117 C CA . ASN A 1 280 ? -4.240 0.975 -10.721 1.00 91.56 280 ASN A CA 1
ATOM 2118 C C . ASN A 1 280 ? -4.217 -0.568 -10.838 1.00 91.56 280 ASN A C 1
ATOM 2120 O O . ASN A 1 280 ? -3.214 -1.149 -11.269 1.00 91.56 280 ASN A O 1
ATOM 2124 N N . LEU A 1 281 ? -5.323 -1.228 -10.472 1.00 90.31 281 LEU A N 1
ATOM 2125 C CA . LEU A 1 281 ? -5.437 -2.689 -10.501 1.00 90.31 281 LEU A CA 1
ATOM 2126 C C . LEU A 1 281 ? -5.247 -3.281 -11.907 1.00 90.31 281 LEU A C 1
ATOM 2128 O O . LEU A 1 281 ? -4.680 -4.364 -12.034 1.00 90.31 281 LEU A O 1
ATOM 2132 N N . ASP A 1 282 ? -5.662 -2.587 -12.967 1.00 90.81 282 ASP A N 1
ATOM 2133 C CA . ASP A 1 282 ? -5.481 -3.071 -14.336 1.00 90.81 282 ASP A CA 1
ATOM 2134 C C . ASP A 1 282 ? -3.999 -3.134 -14.716 1.00 90.81 282 ASP A C 1
ATOM 2136 O O . ASP A 1 282 ? -3.581 -4.106 -15.340 1.00 90.81 282 ASP A O 1
ATOM 2140 N N . LEU A 1 283 ? -3.171 -2.179 -14.273 1.00 92.12 283 LEU A N 1
ATOM 2141 C CA . LEU A 1 283 ? -1.717 -2.243 -14.479 1.00 92.12 283 LEU A CA 1
ATOM 2142 C C . LEU A 1 283 ? -1.111 -3.477 -13.791 1.00 92.12 283 LEU A C 1
ATOM 2144 O O . LEU A 1 283 ? -0.286 -4.178 -14.381 1.00 92.12 283 LEU A O 1
ATOM 2148 N N . MET A 1 284 ? -1.563 -3.790 -12.573 1.00 91.25 284 MET A N 1
ATOM 2149 C CA . MET A 1 284 ? -1.175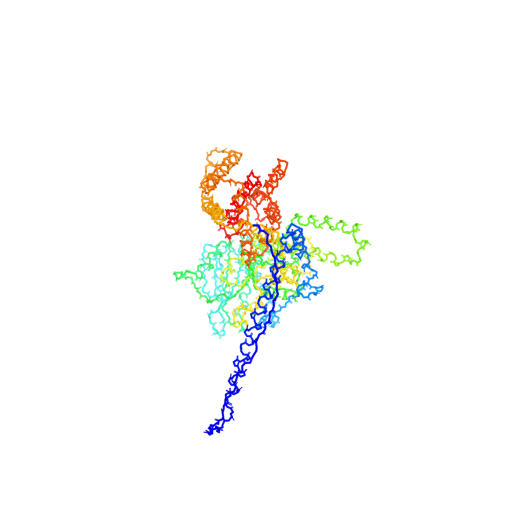 -5.025 -11.880 1.00 91.25 284 MET A CA 1
ATOM 2150 C C . MET A 1 284 ? -1.614 -6.265 -12.667 1.00 91.25 284 MET A C 1
ATOM 2152 O O . MET A 1 284 ? -0.824 -7.190 -12.855 1.00 91.25 284 MET A O 1
ATOM 2156 N N . ASN A 1 285 ? -2.849 -6.274 -13.171 1.00 91.12 285 ASN A N 1
ATOM 2157 C CA . ASN A 1 285 ? -3.393 -7.385 -13.950 1.00 91.12 285 ASN A CA 1
ATOM 2158 C C . ASN A 1 285 ? -2.624 -7.590 -15.260 1.00 91.12 285 ASN A C 1
ATOM 2160 O O . ASN A 1 285 ? -2.366 -8.737 -15.630 1.00 91.12 285 ASN A O 1
ATOM 2164 N N . VAL A 1 286 ? -2.204 -6.508 -15.930 1.00 92.31 286 VAL A N 1
ATOM 2165 C CA . VAL A 1 286 ? -1.390 -6.564 -17.155 1.00 92.31 286 VAL A CA 1
ATOM 2166 C C . VAL A 1 286 ? -0.064 -7.248 -16.845 1.00 92.31 286 VAL A C 1
ATOM 2168 O O . VAL A 1 286 ? 0.306 -8.204 -17.525 1.00 92.31 286 VAL A O 1
ATOM 2171 N N . LEU A 1 287 ? 0.617 -6.826 -15.779 1.00 93.81 287 LEU A N 1
ATOM 2172 C CA . LEU A 1 287 ? 1.890 -7.416 -15.367 1.00 93.81 287 LEU A CA 1
ATOM 2173 C C . LEU A 1 287 ? 1.754 -8.896 -15.006 1.00 93.81 287 LEU A C 1
ATOM 2175 O O . LEU A 1 287 ? 2.573 -9.705 -15.445 1.00 93.81 287 LEU A O 1
ATOM 2179 N N . VAL A 1 288 ? 0.718 -9.272 -14.250 1.00 93.06 288 VAL A N 1
ATOM 2180 C CA . VAL A 1 288 ? 0.453 -10.675 -13.889 1.00 93.06 288 VAL A CA 1
ATOM 2181 C C . VAL A 1 288 ? 0.178 -11.515 -15.137 1.00 93.06 288 VAL A C 1
ATOM 2183 O O . VAL A 1 288 ? 0.739 -12.604 -15.279 1.00 93.06 288 VAL A O 1
ATOM 2186 N N . TYR A 1 289 ? -0.667 -11.021 -16.044 1.00 92.12 289 TYR A N 1
ATOM 2187 C CA . TYR A 1 289 ? -1.027 -11.709 -17.282 1.00 92.12 289 TYR A CA 1
ATOM 2188 C C . TYR A 1 289 ? 0.193 -11.921 -18.185 1.00 92.12 289 TYR A C 1
ATOM 2190 O O . TYR A 1 289 ? 0.493 -13.054 -18.563 1.00 92.12 289 TYR A O 1
ATOM 2198 N N . LEU A 1 290 ? 0.943 -10.852 -18.469 1.00 92.38 290 LEU A N 1
ATOM 2199 C CA . LEU A 1 290 ? 2.130 -10.910 -19.323 1.00 92.38 290 LEU A CA 1
ATOM 2200 C C . LEU A 1 290 ? 3.215 -11.808 -18.721 1.00 92.38 290 LEU A C 1
ATOM 2202 O O . LEU A 1 290 ? 3.793 -12.628 -19.428 1.00 92.38 290 LEU A O 1
ATOM 2206 N N . SER A 1 291 ? 3.456 -11.712 -17.412 1.00 92.62 291 SER A N 1
ATOM 2207 C CA . SER A 1 291 ? 4.486 -12.520 -16.748 1.00 92.62 291 SER A CA 1
ATOM 2208 C C . SER A 1 291 ? 4.181 -14.015 -16.801 1.00 92.62 291 SER A C 1
ATOM 2210 O O . SER A 1 291 ? 5.073 -14.832 -17.025 1.00 92.62 291 SER A O 1
ATOM 2212 N N . ARG A 1 292 ? 2.909 -14.390 -16.648 1.00 91.50 292 ARG A N 1
ATOM 2213 C CA . ARG A 1 292 ? 2.482 -15.790 -16.735 1.00 91.50 292 ARG A CA 1
ATOM 2214 C C . ARG A 1 292 ? 2.504 -16.330 -18.157 1.00 91.50 292 ARG A C 1
ATOM 2216 O O . ARG A 1 292 ? 2.833 -17.501 -18.333 1.00 91.50 292 ARG A O 1
ATOM 2223 N N . ASN A 1 293 ? 2.205 -15.497 -19.154 1.00 90.44 293 ASN A N 1
ATOM 2224 C CA . ASN A 1 293 ? 2.357 -15.870 -20.563 1.00 90.44 293 ASN A CA 1
ATOM 2225 C C . ASN A 1 293 ? 3.819 -16.178 -20.918 1.00 90.44 293 ASN A C 1
ATOM 2227 O O . ASN A 1 293 ? 4.079 -17.048 -21.742 1.00 90.44 293 ASN A O 1
ATOM 2231 N N . GLU A 1 294 ? 4.767 -15.528 -20.244 1.00 89.06 294 GLU A N 1
ATOM 2232 C CA . GLU A 1 294 ? 6.203 -15.822 -20.334 1.00 89.06 294 GLU A CA 1
ATOM 2233 C C . GLU A 1 294 ? 6.641 -17.024 -19.469 1.00 89.06 294 GLU A C 1
ATOM 2235 O O . GLU A 1 294 ? 7.826 -17.340 -19.385 1.00 89.06 294 GLU A O 1
ATOM 2240 N N . GLY A 1 295 ? 5.700 -17.718 -18.816 1.00 88.50 295 GLY A N 1
ATOM 2241 C CA . GLY A 1 295 ? 5.964 -18.901 -17.993 1.00 88.50 295 GLY A CA 1
ATOM 2242 C C . GLY A 1 295 ? 6.557 -18.607 -16.612 1.00 88.50 295 GLY A C 1
ATOM 2243 O O . GLY A 1 295 ? 6.978 -19.544 -15.930 1.00 88.50 295 GLY A O 1
ATOM 2244 N N . MET A 1 296 ? 6.589 -17.339 -16.190 1.00 91.00 296 MET A N 1
ATOM 2245 C CA . MET A 1 296 ? 7.164 -16.917 -14.912 1.00 91.00 296 MET A CA 1
ATOM 2246 C C . MET A 1 296 ? 6.149 -17.060 -13.773 1.00 91.00 296 MET A C 1
ATOM 2248 O O . MET A 1 296 ? 4.961 -16.754 -13.922 1.00 91.00 296 MET A O 1
ATOM 2252 N N . GLU A 1 297 ? 6.621 -17.510 -12.609 1.00 90.12 297 GLU A N 1
ATOM 2253 C CA . GLU A 1 297 ? 5.825 -17.467 -11.385 1.00 90.12 297 GLU A CA 1
ATOM 2254 C C . GLU A 1 297 ? 5.755 -16.022 -10.881 1.00 90.12 297 GLU A C 1
ATOM 2256 O O . GLU A 1 297 ? 6.757 -15.309 -10.859 1.00 90.12 297 GLU A O 1
ATOM 2261 N N . VAL A 1 298 ? 4.555 -15.580 -10.506 1.00 90.31 298 VAL A N 1
ATOM 2262 C CA . VAL A 1 298 ? 4.306 -14.223 -10.015 1.00 90.31 298 VAL A CA 1
ATOM 2263 C C . VAL A 1 298 ? 3.820 -14.319 -8.586 1.00 90.31 298 VAL A C 1
ATOM 2265 O O . VAL A 1 298 ? 2.879 -15.062 -8.299 1.00 90.31 298 VAL A O 1
ATOM 2268 N N . ASP A 1 299 ? 4.433 -13.527 -7.723 1.00 87.88 299 ASP A N 1
ATOM 2269 C CA . ASP A 1 299 ? 4.050 -13.353 -6.335 1.00 87.88 299 ASP A CA 1
ATOM 2270 C C . ASP A 1 299 ? 3.824 -11.864 -6.074 1.00 87.88 299 ASP A C 1
ATOM 2272 O O . ASP A 1 299 ? 4.587 -11.006 -6.532 1.00 87.88 299 ASP A O 1
ATOM 2276 N N . PHE A 1 300 ? 2.777 -11.537 -5.324 1.00 82.56 300 PHE A N 1
ATOM 2277 C CA . PHE A 1 300 ? 2.706 -10.204 -4.747 1.00 82.56 300 PHE A CA 1
ATOM 2278 C C . PHE A 1 300 ? 3.651 -10.196 -3.568 1.00 82.56 300 PHE A C 1
ATOM 2280 O O . PHE A 1 300 ? 3.524 -11.017 -2.662 1.00 82.56 300 PHE A O 1
ATOM 2287 N N . SER A 1 301 ? 4.596 -9.264 -3.559 1.00 65.69 301 SER A N 1
ATOM 2288 C CA . SER A 1 301 ? 5.526 -9.142 -2.442 1.00 65.69 301 SER A CA 1
ATOM 2289 C C . SER A 1 301 ? 4.852 -8.418 -1.279 1.00 65.69 301 SER A C 1
ATOM 2291 O O . SER A 1 301 ? 5.236 -7.326 -0.867 1.00 65.69 301 SER A O 1
ATOM 2293 N N . ALA A 1 302 ? 3.805 -9.061 -0.767 1.00 64.94 302 ALA A N 1
ATOM 2294 C CA . ALA A 1 302 ? 3.268 -8.845 0.555 1.00 64.94 302 ALA A CA 1
ATOM 2295 C C . ALA A 1 302 ? 4.403 -9.036 1.567 1.00 64.94 302 ALA A C 1
ATOM 2297 O O . ALA A 1 302 ? 5.197 -9.981 1.454 1.00 64.94 302 ALA A O 1
ATOM 2298 N N . ARG A 1 303 ? 4.488 -8.143 2.558 1.00 69.94 303 ARG A N 1
ATOM 2299 C CA . ARG A 1 303 ? 5.499 -8.255 3.610 1.00 69.94 303 ARG A CA 1
ATOM 2300 C C . ARG A 1 303 ? 5.370 -9.620 4.276 1.00 69.94 303 ARG A C 1
ATOM 2302 O O . ARG A 1 303 ? 4.289 -10.037 4.695 1.00 69.94 303 ARG A O 1
ATOM 2309 N N . LYS A 1 304 ? 6.479 -10.358 4.341 1.00 73.44 304 LYS A N 1
ATOM 2310 C CA . LYS A 1 304 ? 6.504 -11.664 5.004 1.00 73.44 304 LYS A CA 1
ATOM 2311 C C . LYS A 1 304 ? 6.584 -11.437 6.504 1.00 73.44 304 LYS A C 1
ATOM 2313 O O . LYS A 1 304 ? 7.661 -11.209 7.031 1.00 73.44 304 LYS A O 1
ATOM 2318 N N . LEU A 1 305 ? 5.443 -11.550 7.171 1.00 73.75 305 LEU A N 1
ATOM 2319 C CA . LEU A 1 305 ? 5.312 -11.394 8.616 1.00 73.75 305 LEU A CA 1
ATOM 2320 C C . LEU A 1 305 ? 5.718 -12.693 9.343 1.00 73.75 305 LEU A C 1
ATOM 2322 O O . LEU A 1 305 ? 4.969 -13.677 9.281 1.00 73.75 305 LEU A O 1
ATOM 2326 N N . PRO A 1 306 ? 6.873 -12.753 10.042 1.00 74.62 306 PRO A N 1
ATOM 2327 C CA . PRO A 1 306 ? 7.356 -13.999 10.643 1.00 74.62 306 PRO A CA 1
ATOM 2328 C C . PRO A 1 306 ? 6.412 -14.543 11.721 1.00 74.62 306 PRO A C 1
ATOM 2330 O O . PRO A 1 306 ? 6.129 -15.743 11.742 1.00 74.62 306 PRO A O 1
ATOM 2333 N N . TRP A 1 307 ? 5.855 -13.664 12.564 1.00 75.19 307 TRP A N 1
ATOM 2334 C CA . TRP A 1 307 ? 4.867 -14.048 13.579 1.00 75.19 307 TRP A CA 1
ATOM 2335 C C . TRP A 1 307 ? 3.598 -14.615 12.943 1.00 75.19 307 TRP A C 1
ATOM 2337 O O . TRP A 1 307 ? 3.052 -15.589 13.452 1.00 75.19 307 TRP A O 1
ATOM 2347 N N . LEU A 1 308 ? 3.141 -14.060 11.814 1.00 79.88 308 LEU A N 1
ATOM 2348 C CA . LEU A 1 308 ? 1.937 -14.528 11.131 1.00 79.88 308 LEU A CA 1
ATOM 2349 C C . LEU A 1 308 ? 2.181 -15.904 10.521 1.00 79.88 308 LEU A C 1
ATOM 2351 O O . LEU A 1 308 ? 1.333 -16.792 10.615 1.00 79.88 308 LEU A O 1
ATOM 2355 N N . GLN A 1 309 ? 3.356 -16.117 9.931 1.00 81.88 309 GLN A N 1
ATOM 2356 C CA . GLN A 1 309 ? 3.756 -17.431 9.438 1.00 81.88 309 GLN A CA 1
ATOM 2357 C C . GLN A 1 309 ? 3.864 -18.446 10.577 1.00 81.88 309 GLN A C 1
ATOM 2359 O O . GLN A 1 309 ? 3.456 -19.593 10.419 1.00 81.88 309 GLN A O 1
ATOM 2364 N N . GLN A 1 310 ? 4.389 -18.053 11.736 1.00 83.94 310 GLN A N 1
ATOM 2365 C CA . GLN A 1 310 ? 4.450 -18.934 12.898 1.00 83.94 310 GLN A CA 1
ATOM 2366 C C . GLN A 1 310 ? 3.048 -19.246 13.441 1.00 83.94 310 GLN A C 1
ATOM 2368 O O . GLN A 1 310 ? 2.708 -20.416 13.610 1.00 83.94 310 GLN A O 1
ATOM 2373 N N . ALA A 1 311 ? 2.210 -18.229 13.643 1.00 84.19 311 ALA A N 1
ATOM 2374 C CA . ALA A 1 311 ? 0.844 -18.375 14.134 1.00 84.19 311 ALA A CA 1
ATOM 2375 C C . ALA A 1 311 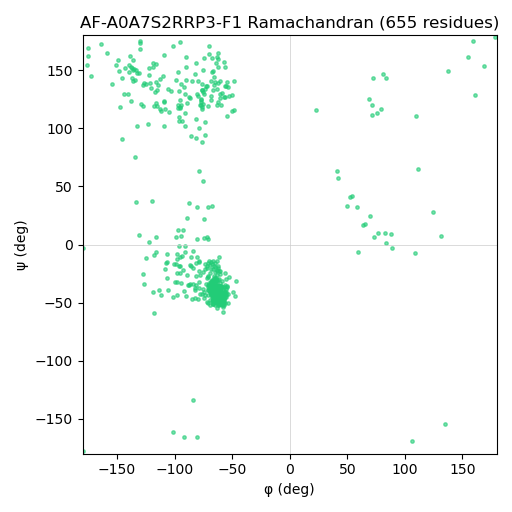? -0.006 -19.236 13.191 1.00 84.19 311 ALA A C 1
ATOM 2377 O O . ALA A 1 311 ? -0.653 -20.188 13.625 1.00 84.19 311 ALA A O 1
ATOM 2378 N N . SER A 1 312 ? 0.053 -18.972 11.885 1.00 85.50 312 SER A N 1
ATOM 2379 C CA . SER A 1 312 ? -0.652 -19.760 10.870 1.00 85.50 312 SER A CA 1
ATOM 2380 C C . SER A 1 312 ? -0.154 -21.205 10.792 1.00 85.50 312 SER A C 1
ATOM 2382 O O . SER A 1 312 ? -0.971 -22.101 10.590 1.00 85.50 312 SER A O 1
ATOM 2384 N N . ARG A 1 313 ? 1.144 -21.484 11.002 1.00 87.06 313 ARG A N 1
ATOM 2385 C CA . ARG A 1 313 ? 1.667 -22.862 11.128 1.00 87.06 313 ARG A CA 1
ATOM 2386 C C . ARG A 1 313 ? 1.090 -23.573 12.348 1.00 87.06 313 ARG A C 1
ATOM 2388 O O . ARG A 1 313 ? 0.696 -24.731 12.218 1.00 87.06 313 ARG A O 1
ATOM 2395 N N . SER A 1 314 ? 1.008 -22.898 13.491 1.00 87.25 314 SER A N 1
ATOM 2396 C CA . SER A 1 314 ? 0.416 -23.458 14.713 1.00 87.25 314 SER A CA 1
ATOM 2397 C C . SER A 1 314 ? -1.073 -23.751 14.528 1.00 87.25 314 SER A C 1
ATOM 2399 O O . SER A 1 314 ? -1.516 -24.873 14.774 1.00 87.25 314 SER A O 1
ATOM 2401 N N . VAL A 1 315 ? -1.836 -22.792 13.993 1.00 85.12 315 VAL A N 1
ATOM 2402 C CA . VAL A 1 315 ? -3.261 -22.972 13.658 1.00 85.12 315 VAL A CA 1
ATOM 2403 C C . VAL A 1 315 ? -3.443 -24.103 12.645 1.00 85.12 315 VAL A C 1
ATOM 2405 O O . VAL A 1 315 ? -4.331 -24.937 12.790 1.00 85.12 315 VAL A O 1
ATOM 2408 N N . TRP A 1 316 ? -2.569 -24.184 11.643 1.00 85.62 316 TRP A N 1
ATOM 2409 C CA . TRP A 1 316 ? -2.575 -25.254 10.650 1.00 85.62 316 TRP A CA 1
ATOM 2410 C C . TRP A 1 316 ? -2.314 -26.632 11.255 1.00 85.62 316 TRP A C 1
ATOM 2412 O O . TRP A 1 316 ? -2.921 -27.613 10.823 1.00 85.62 316 TRP A O 1
ATOM 2422 N N . HIS A 1 317 ? -1.422 -26.719 12.242 1.00 86.50 317 HIS A N 1
ATOM 2423 C CA . HIS A 1 317 ? -1.162 -27.961 12.956 1.00 86.50 317 HIS A CA 1
ATOM 2424 C C . HIS A 1 317 ? -2.423 -28.429 13.690 1.00 86.50 317 HIS A C 1
ATOM 2426 O O . HIS A 1 317 ? -2.861 -29.550 13.450 1.00 86.50 317 HIS A O 1
ATOM 2432 N N . VAL A 1 318 ? -3.069 -27.538 14.453 1.00 85.50 318 VAL A N 1
ATOM 2433 C CA . VAL A 1 318 ? -4.346 -27.810 15.145 1.00 85.50 318 VAL A CA 1
ATOM 2434 C C . VAL A 1 318 ? -5.451 -28.199 14.159 1.00 85.50 318 VAL A C 1
ATOM 2436 O O . VAL A 1 318 ? -6.183 -29.164 14.385 1.00 85.50 318 VAL A O 1
ATOM 2439 N N . TRP A 1 319 ? -5.558 -27.488 13.032 1.00 83.44 319 TRP A N 1
ATOM 2440 C CA . TRP A 1 319 ? -6.525 -27.808 11.984 1.00 83.44 319 TRP A CA 1
ATOM 2441 C C . TRP A 1 319 ? -6.315 -29.223 11.449 1.00 83.44 319 TRP A C 1
ATOM 2443 O O . TRP A 1 319 ? -7.259 -30.006 11.361 1.00 83.44 319 TRP A O 1
ATOM 2453 N N . LYS A 1 320 ? -5.073 -29.581 11.115 1.00 83.31 320 LYS A N 1
ATOM 2454 C CA . LYS A 1 320 ? -4.737 -30.919 10.624 1.00 83.31 320 LYS A CA 1
ATOM 2455 C C . LYS A 1 320 ? -5.031 -32.003 11.656 1.00 83.31 320 LYS A C 1
ATOM 2457 O O . LYS A 1 320 ? -5.611 -33.020 11.290 1.00 83.31 320 LYS A O 1
ATOM 2462 N N . THR A 1 321 ? -4.638 -31.811 12.911 1.00 82.56 321 THR A N 1
ATOM 2463 C CA . THR A 1 321 ? -4.745 -32.855 13.937 1.00 82.56 321 THR A CA 1
ATOM 2464 C C . THR A 1 321 ? -6.178 -33.063 14.418 1.00 82.56 321 THR A C 1
ATOM 2466 O O . THR A 1 321 ? -6.590 -34.215 14.576 1.00 82.56 321 THR A O 1
ATOM 2469 N N . HIS A 1 322 ? -6.941 -31.981 14.606 1.00 83.38 322 HIS A N 1
ATOM 2470 C CA . HIS A 1 322 ? -8.245 -32.028 15.275 1.00 83.38 322 HIS A CA 1
ATOM 2471 C C . HIS A 1 322 ? -9.431 -31.707 14.364 1.00 83.38 322 HIS A C 1
ATOM 2473 O O . HIS A 1 322 ? -10.463 -32.355 14.479 1.00 83.38 322 HIS A O 1
ATOM 2479 N N . ILE A 1 323 ? -9.307 -30.741 13.450 1.00 79.75 323 ILE A N 1
ATOM 2480 C CA . ILE A 1 323 ? -10.471 -30.196 12.727 1.00 79.75 323 ILE A CA 1
ATOM 2481 C C . ILE A 1 323 ? -10.723 -30.936 11.412 1.00 79.75 323 ILE A C 1
ATOM 2483 O O . ILE A 1 323 ? -11.871 -31.232 11.081 1.00 79.75 323 ILE A O 1
ATOM 2487 N N . SER A 1 324 ? -9.660 -31.284 10.685 1.00 80.25 324 SER A N 1
ATOM 2488 C CA . SER A 1 324 ? -9.741 -31.874 9.343 1.00 80.25 324 SER A CA 1
ATOM 2489 C C . SER A 1 324 ? -10.433 -33.240 9.301 1.00 80.25 324 SER A C 1
ATOM 2491 O O . SER A 1 324 ? -10.941 -33.633 8.258 1.00 80.25 324 SER A O 1
ATOM 2493 N N . LYS A 1 325 ? -10.485 -33.949 10.436 1.00 78.19 325 LYS A N 1
ATOM 2494 C CA . LYS A 1 325 ? -11.186 -35.235 10.572 1.00 78.19 325 LYS A CA 1
ATOM 2495 C C . LYS A 1 325 ? -12.704 -35.074 10.704 1.00 78.19 325 LYS A C 1
ATOM 2497 O O . LYS A 1 325 ? -13.443 -35.981 10.348 1.00 78.19 325 LYS A O 1
ATOM 2502 N N . THR A 1 326 ? -13.154 -33.930 11.214 1.00 79.50 326 THR A N 1
ATOM 2503 C CA . THR A 1 326 ? -14.570 -33.593 11.452 1.00 79.50 326 THR A CA 1
ATOM 2504 C C . THR A 1 326 ? -15.171 -32.743 10.341 1.00 79.50 326 THR A C 1
ATOM 2506 O O . THR A 1 326 ? -16.362 -32.836 10.065 1.00 79.50 326 THR A O 1
ATOM 2509 N N . VAL A 1 327 ? -14.362 -31.894 9.708 1.00 75.25 327 VAL A N 1
ATOM 2510 C CA . VAL A 1 327 ? -14.804 -30.947 8.685 1.00 75.25 327 VAL A CA 1
ATOM 2511 C C . VAL A 1 327 ? -14.363 -31.478 7.325 1.00 75.25 327 VAL A C 1
ATOM 2513 O O . VAL A 1 327 ? -13.167 -31.537 7.053 1.00 75.25 327 VAL A O 1
ATOM 2516 N N . GLY A 1 328 ? -15.317 -31.842 6.461 1.00 77.31 328 GLY A N 1
ATOM 2517 C CA . GLY A 1 328 ? -15.093 -32.422 5.124 1.00 77.31 328 GLY A CA 1
ATOM 2518 C C . GLY A 1 328 ? -14.461 -31.480 4.085 1.00 77.31 328 GLY A C 1
ATOM 2519 O O . GLY A 1 328 ? -14.782 -31.558 2.902 1.00 77.31 328 GLY A O 1
ATOM 2520 N N . VAL A 1 329 ? -13.591 -30.560 4.503 1.00 79.50 329 VAL A N 1
ATOM 2521 C CA . VAL A 1 329 ? -12.889 -29.619 3.625 1.00 79.50 329 VAL A CA 1
ATOM 2522 C C . VAL A 1 329 ? -11.605 -30.272 3.100 1.00 79.50 329 VAL A C 1
ATOM 2524 O O . VAL A 1 329 ? -10.754 -30.677 3.897 1.00 79.50 329 VAL A O 1
ATOM 2527 N N . PRO A 1 330 ? -11.393 -30.321 1.770 1.00 83.12 330 PRO A N 1
ATOM 2528 C CA . PRO A 1 330 ? -10.172 -30.868 1.195 1.00 83.12 330 PRO A CA 1
ATOM 2529 C C . PRO A 1 330 ? -8.910 -30.172 1.724 1.00 83.12 330 PRO A C 1
ATOM 2531 O O . PRO A 1 330 ? -8.817 -28.942 1.758 1.00 83.12 330 PRO A O 1
ATOM 2534 N N . ALA A 1 331 ? -7.877 -30.955 2.054 1.00 81.62 331 ALA A N 1
ATOM 2535 C CA . ALA A 1 331 ? -6.604 -30.429 2.558 1.00 81.62 331 ALA A CA 1
ATOM 2536 C C . ALA A 1 331 ? -5.898 -29.481 1.566 1.00 81.62 331 ALA A C 1
ATOM 2538 O O . ALA A 1 331 ? -5.071 -28.660 1.967 1.00 81.62 331 ALA A O 1
ATOM 2539 N N . ALA A 1 332 ? -6.197 -29.591 0.268 1.00 83.81 332 ALA A N 1
ATOM 2540 C CA . ALA A 1 332 ? -5.741 -28.646 -0.748 1.00 83.81 332 ALA A CA 1
ATOM 2541 C C . ALA A 1 332 ? -6.381 -27.261 -0.554 1.00 83.81 332 ALA A C 1
ATOM 2543 O O . ALA A 1 332 ? -5.658 -26.277 -0.424 1.00 83.81 332 ALA A O 1
ATOM 2544 N N . SER A 1 333 ? -7.709 -27.191 -0.427 1.00 84.12 333 SER A N 1
ATOM 2545 C CA . SER A 1 333 ? -8.451 -25.941 -0.218 1.00 84.12 333 SER A CA 1
ATOM 2546 C C . SER A 1 333 ? -8.018 -25.218 1.056 1.00 84.12 333 SER A C 1
ATOM 2548 O O . SER A 1 333 ? -7.814 -24.007 1.041 1.00 84.12 333 SER A O 1
ATOM 2550 N N . ALA A 1 334 ? -7.789 -25.963 2.140 1.00 84.50 334 ALA A N 1
ATOM 2551 C CA . ALA A 1 334 ? -7.340 -25.386 3.404 1.00 84.50 334 ALA A CA 1
ATOM 2552 C C . ALA A 1 334 ? -5.893 -24.840 3.329 1.00 84.50 334 ALA A C 1
ATOM 2554 O O . ALA A 1 334 ? -5.593 -23.801 3.919 1.00 84.50 334 ALA A O 1
ATOM 2555 N N . ARG A 1 335 ? -5.002 -25.476 2.546 1.00 85.88 335 ARG A N 1
ATOM 2556 C CA . ARG A 1 335 ? -3.660 -24.929 2.250 1.00 85.88 335 ARG A CA 1
ATOM 2557 C C . ARG A 1 335 ? -3.739 -23.658 1.412 1.00 85.88 335 ARG A C 1
ATOM 2559 O O . ARG A 1 335 ? -3.036 -22.698 1.715 1.00 85.88 335 ARG A O 1
ATOM 2566 N N . THR A 1 336 ? -4.589 -23.646 0.388 1.00 87.62 336 THR A N 1
ATOM 2567 C CA . THR A 1 336 ? -4.801 -22.464 -0.454 1.00 87.62 336 THR A CA 1
ATOM 2568 C C . THR A 1 336 ? -5.350 -21.303 0.369 1.00 87.62 336 THR A C 1
ATOM 2570 O O . THR A 1 336 ? -4.826 -20.199 0.264 1.00 87.62 336 THR A O 1
ATOM 2573 N N . TYR A 1 337 ? -6.331 -21.552 1.242 1.00 88.19 337 TYR A N 1
ATOM 2574 C CA . TYR A 1 337 ? -6.840 -20.551 2.180 1.00 88.19 337 TYR A CA 1
ATOM 2575 C C . TYR A 1 337 ? -5.726 -19.973 3.053 1.00 88.19 337 TYR A C 1
ATOM 2577 O O . TYR A 1 337 ? -5.563 -18.757 3.121 1.00 88.19 337 TYR A O 1
ATOM 2585 N N . ARG A 1 338 ? -4.917 -20.844 3.667 1.00 89.06 338 ARG A N 1
ATOM 2586 C CA . ARG A 1 338 ? -3.794 -20.417 4.501 1.00 89.06 338 ARG A CA 1
ATOM 2587 C C . ARG A 1 338 ? -2.809 -19.529 3.732 1.00 89.06 338 ARG A C 1
ATOM 2589 O O . ARG A 1 338 ? -2.415 -18.488 4.241 1.00 89.06 338 ARG A O 1
ATOM 2596 N N . ARG A 1 339 ? -2.427 -19.915 2.512 1.00 87.81 339 ARG A N 1
ATOM 2597 C CA . ARG A 1 339 ? -1.539 -19.091 1.678 1.00 87.81 339 ARG A CA 1
ATOM 2598 C C . ARG A 1 339 ? -2.167 -17.725 1.399 1.00 87.81 339 ARG A C 1
ATOM 2600 O O . ARG A 1 339 ? -1.512 -16.710 1.576 1.00 87.81 339 ARG A O 1
ATOM 2607 N N . ARG A 1 340 ? -3.445 -17.702 1.014 1.00 89.44 340 ARG A N 1
ATOM 2608 C CA . ARG A 1 340 ? -4.149 -16.460 0.680 1.00 89.44 340 ARG A CA 1
ATOM 2609 C C . ARG A 1 340 ? -4.319 -15.526 1.869 1.00 89.44 340 ARG A C 1
ATOM 2611 O O . ARG A 1 340 ? -4.182 -14.326 1.692 1.00 89.44 340 ARG A O 1
ATOM 2618 N N . ILE A 1 341 ? -4.591 -16.038 3.072 1.00 89.69 341 ILE A N 1
ATOM 2619 C CA . ILE A 1 341 ? -4.693 -15.174 4.256 1.00 89.69 341 ILE A CA 1
ATOM 2620 C C . ILE A 1 341 ? -3.322 -14.618 4.663 1.00 89.69 341 ILE A C 1
ATOM 2622 O O . ILE A 1 341 ? -3.238 -13.461 5.061 1.00 89.69 341 ILE A O 1
ATOM 2626 N N . GLU A 1 342 ? -2.245 -15.401 4.509 1.00 88.25 342 GLU A N 1
ATOM 2627 C CA . GLU A 1 342 ? -0.871 -14.918 4.707 1.00 88.25 342 GLU A CA 1
ATOM 2628 C C . GLU A 1 342 ? -0.543 -13.785 3.713 1.00 88.25 342 GLU A C 1
ATOM 2630 O O . GLU A 1 342 ? -0.095 -12.719 4.136 1.00 88.25 342 GLU A O 1
ATOM 2635 N N . THR A 1 343 ? -0.841 -13.969 2.420 1.00 88.81 343 THR A N 1
ATOM 2636 C CA . THR A 1 343 ? -0.664 -12.939 1.380 1.00 88.81 343 THR A CA 1
ATOM 2637 C C . THR A 1 343 ? -1.534 -11.708 1.638 1.00 88.81 343 THR A C 1
ATOM 2639 O O . THR A 1 343 ? -1.031 -10.589 1.611 1.00 88.81 343 THR A O 1
ATOM 2642 N N . GLN A 1 344 ? -2.819 -11.898 1.947 1.00 91.38 344 GLN A N 1
ATOM 2643 C CA . GLN A 1 344 ? -3.768 -10.817 2.210 1.00 91.38 344 GLN A CA 1
ATOM 2644 C C . GLN A 1 344 ? -3.323 -9.945 3.382 1.00 91.38 344 GLN A C 1
ATOM 2646 O O . GLN A 1 344 ? -3.308 -8.722 3.268 1.00 91.38 344 GLN A O 1
ATOM 2651 N N . LEU A 1 345 ? -2.974 -10.561 4.514 1.00 89.19 345 LEU A N 1
ATOM 2652 C CA . LEU A 1 345 ? -2.573 -9.825 5.709 1.00 89.19 345 LEU A CA 1
ATOM 2653 C C . LEU A 1 345 ? -1.216 -9.149 5.517 1.00 89.19 345 LEU A C 1
ATOM 2655 O O . LEU A 1 345 ? -1.072 -8.008 5.934 1.00 89.19 345 LEU A O 1
ATOM 2659 N N . GLY A 1 346 ? -0.261 -9.788 4.832 1.00 86.12 346 GLY A N 1
ATOM 2660 C CA . GLY A 1 346 ? 1.007 -9.141 4.476 1.00 86.12 346 GLY A CA 1
ATOM 2661 C C . GLY A 1 346 ? 0.839 -7.984 3.479 1.00 86.12 346 GLY A C 1
ATOM 2662 O O . GLY A 1 346 ? 1.598 -7.018 3.514 1.00 86.12 346 GLY A O 1
ATOM 2663 N N . PHE A 1 347 ? -0.166 -8.047 2.598 1.00 89.00 347 PHE A N 1
ATOM 2664 C CA . PHE A 1 347 ? -0.528 -6.937 1.716 1.00 89.00 347 PHE A CA 1
ATOM 2665 C C . PHE A 1 347 ? -1.166 -5.794 2.511 1.00 89.00 347 PHE A C 1
ATOM 2667 O O . PHE A 1 347 ? -0.722 -4.654 2.409 1.00 89.00 347 PHE A O 1
ATOM 2674 N N . MET A 1 348 ? -2.169 -6.101 3.340 1.00 89.38 348 MET A N 1
ATOM 2675 C CA . MET A 1 348 ? -2.826 -5.142 4.235 1.00 89.38 348 MET A CA 1
ATOM 2676 C C . MET A 1 348 ? -1.822 -4.443 5.156 1.00 89.38 348 MET A C 1
ATOM 2678 O O . MET A 1 348 ? -1.934 -3.245 5.388 1.00 89.38 348 MET A O 1
ATOM 2682 N N . ASP A 1 349 ? -0.829 -5.177 5.640 1.00 85.81 349 ASP A N 1
ATOM 2683 C CA . ASP A 1 349 ? 0.258 -4.663 6.462 1.00 85.81 349 ASP A CA 1
ATOM 2684 C C . ASP A 1 349 ? 1.131 -3.628 5.732 1.00 85.81 349 ASP A C 1
ATOM 2686 O O . ASP A 1 349 ? 1.310 -2.516 6.233 1.00 85.81 349 ASP A O 1
ATOM 2690 N N . GLY A 1 350 ? 1.583 -3.935 4.510 1.00 82.44 350 GLY A N 1
ATOM 2691 C CA . GLY A 1 350 ? 2.302 -2.966 3.676 1.00 82.44 350 GLY A CA 1
ATOM 2692 C C . GLY A 1 350 ? 1.463 -1.713 3.406 1.00 82.44 350 GLY A C 1
ATOM 2693 O O . GLY A 1 350 ? 1.925 -0.590 3.574 1.00 82.44 350 GLY A O 1
ATOM 2694 N N . VAL A 1 351 ? 0.182 -1.878 3.076 1.00 87.69 351 VAL A N 1
ATOM 2695 C CA . VAL A 1 351 ? -0.720 -0.736 2.841 1.00 87.69 351 VAL A CA 1
ATOM 2696 C C . VAL A 1 351 ? -0.910 0.106 4.114 1.00 87.69 351 VAL A C 1
ATOM 2698 O O . VAL A 1 351 ? -0.976 1.335 4.040 1.00 87.69 351 VAL A O 1
ATOM 2701 N N . ALA A 1 352 ? -0.957 -0.533 5.287 1.00 85.44 352 ALA A N 1
ATOM 2702 C CA . ALA A 1 352 ? -1.146 0.142 6.566 1.00 85.44 352 ALA A CA 1
ATOM 2703 C C . ALA A 1 352 ? 0.084 0.944 7.010 1.00 85.44 352 ALA A C 1
ATOM 2705 O O . ALA A 1 352 ? -0.053 2.105 7.401 1.00 85.44 352 ALA A O 1
ATOM 2706 N N . PHE A 1 353 ? 1.267 0.326 6.988 1.00 80.00 353 PHE A N 1
ATOM 2707 C CA . PHE A 1 353 ? 2.424 0.808 7.751 1.00 80.00 353 PHE A CA 1
ATOM 2708 C C . PHE A 1 353 ? 3.612 1.263 6.906 1.00 80.00 353 PHE A C 1
ATOM 2710 O O . PHE A 1 353 ? 4.558 1.822 7.462 1.00 80.00 353 PHE A O 1
ATOM 2717 N N . GLY A 1 354 ? 3.587 1.087 5.586 1.00 78.00 354 GLY A N 1
ATOM 2718 C CA . GLY A 1 354 ? 4.569 1.734 4.725 1.00 78.00 354 GLY A CA 1
ATOM 2719 C C . GLY A 1 354 ? 4.823 1.023 3.403 1.00 78.00 354 GLY A C 1
ATOM 2720 O O . GLY A 1 354 ? 4.569 -0.174 3.261 1.00 78.00 354 GLY A O 1
ATOM 2721 N N . PRO A 1 355 ? 5.394 1.755 2.440 1.00 83.50 355 PRO A N 1
ATOM 2722 C CA . PRO A 1 355 ? 5.531 1.267 1.083 1.00 83.50 355 PRO A CA 1
ATOM 2723 C C . PRO A 1 355 ? 6.433 0.035 0.983 1.00 83.50 355 PRO A C 1
ATOM 2725 O O . PRO A 1 355 ? 7.224 -0.282 1.876 1.00 83.50 355 PRO A O 1
ATOM 2728 N N . THR A 1 356 ? 6.291 -0.665 -0.139 1.00 83.56 356 THR A N 1
ATOM 2729 C CA . THR A 1 356 ? 7.055 -1.884 -0.456 1.00 83.56 356 THR A CA 1
ATOM 2730 C C . THR A 1 356 ? 8.113 -1.674 -1.537 1.00 83.56 356 THR A C 1
ATOM 2732 O O . THR A 1 356 ? 9.002 -2.505 -1.676 1.00 83.56 356 THR A O 1
ATOM 2735 N N . GLY A 1 357 ? 8.060 -0.579 -2.299 1.00 86.81 357 GLY A N 1
ATOM 2736 C CA . GLY A 1 357 ? 9.041 -0.291 -3.346 1.00 86.81 357 GLY A CA 1
ATOM 2737 C C . GLY A 1 357 ? 9.014 1.161 -3.812 1.00 86.81 357 GLY A C 1
ATOM 2738 O O . GLY A 1 357 ? 8.107 1.913 -3.465 1.00 86.81 357 GLY A O 1
ATOM 2739 N N . TRP A 1 358 ? 9.982 1.536 -4.655 1.00 90.38 358 TRP A N 1
ATOM 2740 C CA . TRP A 1 358 ? 10.225 2.938 -5.032 1.00 90.38 358 TRP A CA 1
ATOM 2741 C C . TRP A 1 358 ? 9.104 3.568 -5.871 1.00 90.38 358 TRP A C 1
ATOM 2743 O O . TRP A 1 358 ? 9.011 4.792 -5.961 1.00 90.38 358 TRP A O 1
ATOM 2753 N N . HIS A 1 359 ? 8.215 2.755 -6.459 1.00 92.44 359 HIS A N 1
ATOM 2754 C CA . HIS A 1 359 ? 7.004 3.244 -7.133 1.00 92.44 359 HIS A CA 1
ATOM 2755 C C . HIS A 1 359 ? 6.127 4.096 -6.206 1.00 92.44 359 HIS A C 1
ATOM 2757 O O . HIS A 1 359 ? 5.376 4.948 -6.677 1.00 92.44 359 HIS A O 1
ATOM 2763 N N . ALA A 1 360 ? 6.241 3.901 -4.892 1.00 90.88 360 ALA A N 1
ATOM 2764 C CA . ALA A 1 360 ? 5.456 4.607 -3.900 1.00 90.88 360 ALA A CA 1
ATOM 2765 C C . ALA A 1 360 ? 5.653 6.132 -3.924 1.00 90.88 360 ALA A C 1
ATOM 2767 O O . ALA A 1 360 ? 4.732 6.853 -3.556 1.00 90.88 360 ALA A O 1
ATOM 2768 N N . HIS A 1 361 ? 6.798 6.628 -4.407 1.00 91.88 361 HIS A N 1
ATOM 2769 C CA . HIS A 1 361 ? 7.035 8.065 -4.595 1.00 91.88 361 HIS A CA 1
ATOM 2770 C C . HIS A 1 361 ? 6.386 8.640 -5.859 1.00 91.88 361 HIS A C 1
ATOM 2772 O O . HIS A 1 361 ? 6.250 9.854 -5.970 1.00 91.88 361 HIS A O 1
ATOM 2778 N N . LEU A 1 362 ? 5.959 7.792 -6.798 1.00 94.38 362 LEU A N 1
ATOM 2779 C CA . LEU A 1 362 ? 5.291 8.202 -8.035 1.00 94.38 362 LEU A CA 1
ATOM 2780 C C . LEU A 1 362 ? 3.769 8.329 -7.841 1.00 94.38 362 LEU A C 1
ATOM 2782 O O . LEU A 1 362 ? 3.146 9.239 -8.390 1.00 94.38 362 LEU A O 1
ATOM 2786 N N . LEU A 1 363 ? 3.175 7.469 -7.007 1.00 92.56 363 LEU A N 1
ATOM 2787 C CA . LEU A 1 363 ? 1.725 7.428 -6.773 1.00 92.56 363 LEU A CA 1
ATOM 2788 C C . LEU A 1 363 ? 1.108 8.771 -6.317 1.00 92.56 363 LEU A C 1
ATOM 2790 O O . LEU A 1 363 ? 0.064 9.128 -6.871 1.00 92.56 363 LEU A O 1
ATOM 2794 N N . PRO A 1 364 ? 1.730 9.578 -5.422 1.00 91.00 364 PRO A N 1
ATOM 2795 C CA . PRO A 1 364 ? 1.161 10.860 -4.988 1.00 91.00 364 PRO A CA 1
ATOM 2796 C C . PRO A 1 364 ? 0.989 11.884 -6.115 1.00 91.00 364 PRO A C 1
ATOM 2798 O O . PRO A 1 364 ? 0.201 12.818 -5.986 1.00 91.00 364 PRO A O 1
ATOM 2801 N N . TYR A 1 365 ? 1.706 11.704 -7.225 1.00 91.94 365 TYR A N 1
ATOM 2802 C CA . TYR A 1 365 ? 1.644 12.557 -8.411 1.00 91.94 365 TYR A CA 1
ATOM 2803 C C . TYR A 1 365 ? 0.629 12.053 -9.449 1.00 91.94 365 TYR A C 1
ATOM 2805 O O . TYR A 1 365 ? 0.612 12.533 -10.583 1.00 91.94 365 TYR A O 1
ATOM 2813 N N . ASN A 1 366 ? -0.229 11.096 -9.069 1.00 90.50 366 ASN A N 1
ATOM 2814 C CA . ASN A 1 366 ? -1.145 10.369 -9.953 1.00 90.50 366 ASN A CA 1
ATOM 2815 C C . ASN A 1 366 ? -0.420 9.632 -11.092 1.00 90.50 366 ASN A C 1
ATOM 2817 O O . ASN A 1 366 ? -0.955 9.488 -12.192 1.00 90.50 366 ASN A O 1
ATOM 2821 N N . ILE A 1 367 ? 0.806 9.168 -10.828 1.00 93.31 367 ILE A N 1
ATOM 2822 C CA . ILE A 1 367 ? 1.555 8.299 -11.733 1.00 93.31 367 ILE A CA 1
ATOM 2823 C C . ILE A 1 367 ? 1.333 6.861 -11.275 1.00 93.31 367 ILE A C 1
ATOM 2825 O O . ILE A 1 367 ? 1.892 6.424 -10.268 1.00 93.31 367 ILE A O 1
ATOM 2829 N N . HIS A 1 368 ? 0.527 6.105 -12.017 1.00 93.19 368 HIS A N 1
ATOM 2830 C CA . HIS A 1 368 ? 0.282 4.700 -11.697 1.00 93.19 368 HIS A CA 1
ATOM 2831 C C . HIS A 1 368 ? 1.507 3.857 -12.048 1.00 93.19 368 HIS A C 1
ATOM 2833 O O . HIS A 1 368 ? 1.782 3.605 -13.221 1.00 93.19 368 HIS A O 1
ATOM 2839 N N . ALA A 1 369 ? 2.249 3.431 -11.026 1.00 94.25 369 ALA A N 1
ATOM 2840 C CA . ALA A 1 369 ? 3.482 2.680 -11.199 1.00 94.25 369 ALA A CA 1
ATOM 2841 C C . ALA A 1 369 ? 3.589 1.489 -10.248 1.00 94.25 369 ALA A C 1
ATOM 2843 O O . ALA A 1 369 ? 3.084 1.521 -9.128 1.00 94.25 369 ALA A O 1
ATOM 2844 N N . VAL A 1 370 ? 4.288 0.450 -10.702 1.00 94.88 370 VAL A N 1
ATOM 2845 C CA . VAL A 1 370 ? 4.514 -0.802 -9.966 1.00 94.88 370 VAL A CA 1
ATOM 2846 C C . VAL A 1 370 ? 6.008 -1.093 -9.948 1.00 94.88 370 VAL A C 1
ATOM 2848 O O . VAL A 1 370 ? 6.673 -0.930 -10.976 1.00 94.88 370 VAL A O 1
ATOM 2851 N N . SER A 1 371 ? 6.547 -1.527 -8.804 1.00 94.75 371 SER A N 1
ATOM 2852 C CA . SER A 1 371 ? 7.933 -2.010 -8.752 1.00 94.75 371 SER A CA 1
ATOM 2853 C C . SER A 1 371 ? 8.009 -3.519 -8.975 1.00 94.75 371 SER A C 1
ATOM 2855 O O . SER A 1 371 ? 7.225 -4.284 -8.414 1.00 94.75 371 SER A O 1
ATOM 2857 N N . ILE A 1 372 ? 8.967 -3.933 -9.797 1.00 94.31 372 ILE A N 1
ATOM 2858 C CA . ILE A 1 372 ? 9.280 -5.316 -10.136 1.00 94.31 372 ILE A CA 1
ATOM 2859 C C . ILE A 1 372 ? 10.611 -5.670 -9.476 1.00 94.31 372 ILE A C 1
ATOM 2861 O O . ILE A 1 372 ? 11.638 -5.041 -9.744 1.00 94.31 372 ILE A O 1
ATOM 2865 N N . ASP A 1 373 ? 10.585 -6.707 -8.648 1.00 91.44 373 ASP A N 1
ATOM 2866 C CA . ASP A 1 373 ? 11.758 -7.293 -8.006 1.00 91.44 373 ASP A CA 1
ATOM 2867 C C . ASP A 1 373 ? 11.768 -8.820 -8.197 1.00 91.44 373 ASP A C 1
ATOM 2869 O O . ASP A 1 373 ? 10.805 -9.401 -8.707 1.00 91.44 373 ASP A O 1
ATOM 2873 N N . PHE A 1 374 ? 12.841 -9.493 -7.790 1.00 89.56 374 PHE A N 1
ATOM 2874 C CA . PHE A 1 374 ? 12.993 -10.940 -7.913 1.00 89.56 374 PHE A CA 1
ATOM 2875 C C . PHE A 1 374 ? 12.943 -11.663 -6.560 1.00 89.56 374 PHE A C 1
ATOM 2877 O O . PHE A 1 374 ? 13.379 -11.196 -5.502 1.00 89.56 374 PHE A O 1
ATOM 2884 N N . GLY A 1 375 ? 12.359 -12.859 -6.581 1.00 85.75 375 GLY A N 1
ATOM 2885 C CA . GLY A 1 375 ? 12.498 -13.849 -5.522 1.00 85.75 375 GLY A CA 1
ATOM 2886 C C . GLY A 1 375 ? 13.610 -14.828 -5.865 1.00 85.75 375 GLY A C 1
ATOM 2887 O O . GLY A 1 375 ? 13.488 -15.562 -6.838 1.00 85.75 375 GLY A O 1
ATOM 2888 N N . TYR A 1 376 ? 14.656 -14.864 -5.042 1.00 83.50 376 TYR A N 1
ATOM 2889 C CA . TYR A 1 376 ? 15.785 -15.778 -5.204 1.00 83.50 376 TYR A CA 1
ATOM 2890 C C . TYR A 1 376 ? 15.656 -16.996 -4.287 1.00 83.50 376 TYR A C 1
ATOM 2892 O O . TYR A 1 376 ? 15.260 -16.853 -3.124 1.00 83.50 376 TYR A O 1
ATOM 2900 N N . ALA A 1 377 ? 16.044 -18.179 -4.764 1.00 79.38 377 ALA A N 1
ATOM 2901 C CA . ALA A 1 377 ? 16.193 -19.369 -3.926 1.00 79.38 377 ALA A CA 1
ATOM 2902 C C . ALA A 1 377 ? 17.392 -20.220 -4.362 1.00 79.38 377 ALA A C 1
ATOM 2904 O O . ALA A 1 377 ? 17.744 -20.250 -5.533 1.00 79.38 377 ALA A O 1
ATOM 2905 N N . GLY A 1 378 ? 17.985 -20.965 -3.425 1.00 72.81 378 GLY A N 1
ATOM 2906 C CA . GLY A 1 378 ? 19.064 -21.928 -3.707 1.00 72.81 378 GLY A CA 1
ATOM 2907 C C . GLY A 1 378 ? 18.568 -23.272 -4.254 1.00 72.81 378 GLY A C 1
ATOM 2908 O O . GLY A 1 378 ? 19.103 -24.314 -3.892 1.00 72.81 378 GLY A O 1
ATOM 2909 N N . ARG A 1 379 ? 17.474 -23.273 -5.020 1.00 74.19 379 ARG A N 1
ATOM 2910 C CA . ARG A 1 379 ? 16.943 -24.451 -5.723 1.00 74.19 379 ARG A CA 1
ATOM 2911 C C . ARG A 1 379 ? 16.958 -24.147 -7.213 1.00 74.19 379 ARG A C 1
ATOM 2913 O O . ARG A 1 379 ? 16.803 -22.981 -7.559 1.00 74.19 379 ARG A O 1
ATOM 2920 N N . GLU A 1 380 ? 17.068 -25.174 -8.052 1.00 75.50 380 GLU A N 1
ATOM 2921 C CA . GLU A 1 380 ? 16.945 -25.003 -9.503 1.00 75.50 380 GLU A CA 1
ATOM 2922 C C . GLU A 1 380 ? 15.587 -24.374 -9.844 1.00 75.50 380 GLU A C 1
ATOM 2924 O O . GLU A 1 380 ? 14.531 -24.821 -9.377 1.00 75.50 380 GLU A O 1
ATOM 2929 N N . SER A 1 381 ? 15.617 -23.286 -10.608 1.00 79.06 381 SER A N 1
ATOM 2930 C CA . SER A 1 381 ? 14.428 -22.629 -11.147 1.00 79.06 381 SER A CA 1
ATOM 2931 C C . SER A 1 381 ? 13.935 -23.334 -12.410 1.00 79.06 381 SER A C 1
ATOM 2933 O O . SER A 1 381 ? 14.682 -23.987 -13.133 1.00 79.06 381 SER A O 1
ATOM 2935 N N . ARG A 1 382 ? 12.641 -23.178 -12.718 1.00 81.88 382 ARG A N 1
ATOM 2936 C CA . ARG A 1 382 ? 12.047 -23.730 -13.950 1.00 81.88 382 ARG A CA 1
ATOM 2937 C C . ARG A 1 382 ? 12.624 -23.098 -15.224 1.00 81.88 382 ARG A C 1
ATOM 2939 O O . ARG A 1 382 ? 12.658 -23.744 -16.267 1.00 81.88 382 ARG A O 1
ATOM 2946 N N . LEU A 1 383 ? 12.992 -21.824 -15.143 1.00 83.81 383 LEU A N 1
ATOM 2947 C CA . LEU A 1 383 ? 13.583 -21.038 -16.223 1.00 83.81 383 LEU A CA 1
ATOM 2948 C C . LEU A 1 383 ? 15.024 -20.722 -15.846 1.00 83.81 383 LEU A C 1
ATOM 2950 O O . LEU A 1 383 ? 15.277 -20.405 -14.684 1.00 83.81 383 LEU A O 1
ATOM 2954 N N . SER A 1 384 ? 15.947 -20.737 -16.808 1.00 86.75 384 SER A N 1
ATOM 2955 C CA . SER A 1 384 ? 17.289 -20.211 -16.542 1.00 86.75 384 SER A CA 1
ATOM 2956 C C . SER A 1 384 ? 17.213 -18.716 -16.211 1.00 86.75 384 SER A C 1
ATOM 2958 O O . SER A 1 384 ? 16.315 -18.015 -16.688 1.00 86.75 384 SER A O 1
ATOM 2960 N N . ASN A 1 385 ? 18.168 -18.201 -15.433 1.00 86.19 385 ASN A N 1
ATOM 2961 C CA . ASN A 1 385 ? 18.205 -16.775 -15.077 1.00 86.19 385 ASN A CA 1
ATOM 2962 C C . ASN A 1 385 ? 18.183 -15.873 -16.329 1.00 86.19 385 ASN A C 1
ATOM 2964 O O . ASN A 1 385 ? 17.509 -14.846 -16.355 1.00 86.19 385 ASN A O 1
ATOM 2968 N N . GLU A 1 386 ? 18.827 -16.310 -17.413 1.00 85.88 386 GLU A N 1
ATOM 2969 C CA . GLU A 1 386 ? 18.791 -15.646 -18.718 1.00 85.88 386 GLU A CA 1
ATOM 2970 C C . GLU A 1 386 ? 17.393 -15.611 -19.350 1.00 85.88 386 GLU A C 1
ATOM 2972 O O . GLU A 1 386 ? 16.932 -14.553 -19.789 1.00 85.88 386 GLU A O 1
ATOM 2977 N N . GLN A 1 387 ? 16.700 -16.755 -19.389 1.00 87.44 387 GLN A N 1
ATOM 2978 C CA . GLN A 1 387 ? 15.331 -16.841 -19.904 1.00 87.44 387 GLN A CA 1
ATOM 2979 C C . GLN A 1 387 ? 14.379 -15.976 -19.080 1.00 87.44 387 GLN A C 1
ATOM 2981 O O . GLN A 1 387 ? 13.514 -15.306 -19.647 1.00 87.44 387 GLN A O 1
ATOM 2986 N N . PHE A 1 388 ? 14.574 -15.960 -17.763 1.00 88.88 388 PHE A N 1
ATOM 2987 C CA . PHE A 1 388 ? 13.780 -15.179 -16.828 1.00 88.88 388 PHE A CA 1
ATOM 2988 C C . PHE A 1 388 ? 13.960 -13.672 -17.055 1.00 88.88 388 PHE A C 1
ATOM 2990 O O . PHE A 1 388 ? 12.984 -12.959 -17.280 1.00 88.88 388 PHE A O 1
ATOM 2997 N N . ILE A 1 389 ? 15.204 -13.182 -17.089 1.00 88.06 389 ILE A N 1
ATOM 2998 C CA . ILE A 1 389 ? 15.520 -11.764 -17.342 1.00 88.06 389 ILE A CA 1
ATOM 2999 C C . ILE A 1 389 ? 15.023 -11.332 -18.728 1.00 88.06 389 ILE A C 1
ATOM 3001 O O . ILE A 1 389 ? 14.432 -10.261 -18.880 1.00 88.06 389 ILE A O 1
ATOM 3005 N N . SER A 1 390 ? 15.198 -12.183 -19.742 1.00 88.69 390 SER A N 1
ATOM 3006 C CA . SER A 1 390 ? 14.657 -11.940 -21.082 1.00 88.69 390 SER A CA 1
ATOM 3007 C C . SER A 1 390 ? 13.121 -11.856 -21.074 1.00 88.69 390 SER A C 1
ATOM 3009 O O . SER A 1 390 ? 12.546 -10.984 -21.729 1.00 88.69 390 SER A O 1
ATOM 3011 N N . GLY A 1 391 ? 12.453 -12.712 -20.292 1.00 90.62 391 GLY A N 1
ATOM 3012 C CA . GLY A 1 391 ? 11.010 -12.655 -20.045 1.00 90.62 391 GLY A CA 1
ATOM 3013 C C . GLY A 1 391 ? 10.580 -11.335 -19.409 1.00 90.62 391 GLY A C 1
ATOM 3014 O O . GLY A 1 391 ? 9.652 -10.695 -19.897 1.00 90.62 391 GLY A O 1
ATOM 3015 N N . VAL A 1 392 ? 11.300 -10.857 -18.394 1.00 92.19 392 VAL A N 1
ATOM 3016 C CA . VAL A 1 392 ? 11.039 -9.559 -17.742 1.00 92.19 392 VAL A CA 1
ATOM 3017 C C . VAL A 1 392 ? 11.198 -8.396 -18.724 1.00 92.19 392 VAL A C 1
ATOM 3019 O O . VAL A 1 392 ? 10.374 -7.479 -18.723 1.00 92.19 392 VAL A O 1
ATOM 3022 N N . GLY A 1 393 ? 12.197 -8.437 -19.612 1.00 92.00 393 GLY A N 1
ATOM 3023 C CA . GLY A 1 393 ? 12.344 -7.451 -20.688 1.00 92.00 393 GLY A CA 1
ATOM 3024 C C . GLY A 1 393 ? 11.127 -7.424 -21.619 1.00 92.00 393 GLY A C 1
ATOM 3025 O O . GLY A 1 393 ? 10.618 -6.347 -21.945 1.00 92.00 393 GLY A O 1
ATOM 3026 N N . ARG A 1 394 ? 10.599 -8.604 -21.986 1.00 91.00 394 ARG A N 1
ATOM 3027 C CA . ARG A 1 394 ? 9.383 -8.726 -22.813 1.00 91.00 394 ARG A CA 1
ATOM 3028 C C . ARG A 1 394 ? 8.154 -8.188 -22.093 1.00 91.00 394 ARG A C 1
ATOM 3030 O O . ARG A 1 394 ? 7.429 -7.381 -22.673 1.00 91.00 394 ARG A O 1
ATOM 3037 N N . VAL A 1 395 ? 7.954 -8.565 -20.830 1.00 93.25 395 VAL A N 1
ATOM 3038 C CA . VAL A 1 395 ? 6.868 -8.050 -19.979 1.00 93.25 395 VAL A CA 1
ATOM 3039 C C . VAL A 1 395 ? 6.928 -6.529 -19.874 1.00 93.25 395 VAL A C 1
ATOM 3041 O O . VAL A 1 395 ? 5.908 -5.868 -20.061 1.00 93.25 395 VAL A O 1
ATOM 3044 N N . THR A 1 396 ? 8.109 -5.962 -19.624 1.00 93.94 396 THR A N 1
ATOM 3045 C CA . THR A 1 396 ? 8.306 -4.509 -19.514 1.00 93.94 396 THR A CA 1
ATOM 3046 C C . THR A 1 396 ? 7.863 -3.804 -20.795 1.00 93.94 396 THR A C 1
ATOM 3048 O O . THR A 1 396 ? 7.005 -2.925 -20.747 1.00 93.94 396 THR A O 1
ATOM 3051 N N . ALA A 1 397 ? 8.346 -4.218 -21.967 1.00 92.19 397 ALA A N 1
ATOM 3052 C CA . ALA A 1 397 ? 7.980 -3.530 -23.204 1.00 92.19 397 ALA A CA 1
ATOM 3053 C C . ALA A 1 397 ? 6.530 -3.754 -23.644 1.00 92.19 397 ALA A C 1
ATOM 3055 O O . ALA A 1 397 ? 5.909 -2.838 -24.178 1.00 92.19 397 ALA A O 1
ATOM 3056 N N . LEU A 1 398 ? 5.971 -4.946 -23.419 1.00 92.00 398 LEU A N 1
ATOM 3057 C CA . LEU A 1 398 ? 4.554 -5.212 -23.686 1.00 92.00 398 LEU A CA 1
ATOM 3058 C C . LEU A 1 398 ? 3.647 -4.407 -22.744 1.00 92.00 398 LEU A C 1
ATOM 3060 O O . LEU A 1 398 ? 2.572 -3.965 -23.151 1.00 92.00 398 LEU A O 1
ATOM 3064 N N . THR A 1 399 ? 4.099 -4.138 -21.518 1.00 94.00 399 THR A N 1
ATOM 3065 C CA . THR A 1 399 ? 3.408 -3.221 -20.602 1.00 94.00 399 THR A CA 1
ATOM 3066 C C . THR A 1 399 ? 3.474 -1.788 -21.128 1.00 94.00 399 THR A C 1
ATOM 3068 O O . THR A 1 399 ? 2.456 -1.107 -21.156 1.00 94.00 399 THR A O 1
ATOM 3071 N N . PHE A 1 400 ? 4.627 -1.342 -21.638 1.00 93.25 400 PHE A N 1
ATOM 3072 C CA . PHE A 1 400 ? 4.777 -0.013 -22.251 1.00 93.25 400 PHE A CA 1
ATOM 3073 C C . PHE A 1 400 ? 3.933 0.134 -23.515 1.00 93.25 400 PHE A C 1
ATOM 3075 O O . PHE A 1 400 ? 3.345 1.186 -23.733 1.00 93.25 400 PHE A O 1
ATOM 3082 N N . ARG A 1 401 ? 3.790 -0.933 -24.304 1.00 91.31 401 ARG A N 1
ATOM 3083 C CA . ARG A 1 401 ? 2.833 -0.993 -25.412 1.00 91.31 401 ARG A CA 1
ATOM 3084 C C . ARG A 1 401 ? 1.394 -0.829 -24.939 1.00 91.31 401 ARG A C 1
ATOM 3086 O O . ARG A 1 401 ? 0.672 -0.011 -25.495 1.00 91.31 401 ARG A O 1
ATOM 3093 N N . SER A 1 402 ? 1.014 -1.549 -23.887 1.00 91.50 402 SER A N 1
ATOM 3094 C CA . SER A 1 402 ? -0.327 -1.453 -23.297 1.00 91.50 402 SER A CA 1
ATOM 3095 C C . SER A 1 402 ? -0.612 -0.033 -22.786 1.00 91.50 402 SER A C 1
ATOM 3097 O O . SER A 1 402 ? -1.667 0.523 -23.064 1.00 91.50 402 SER A O 1
ATOM 3099 N N . LEU A 1 403 ? 0.357 0.594 -22.108 1.00 91.69 403 LEU A N 1
ATOM 3100 C CA . LEU A 1 403 ? 0.267 1.980 -21.632 1.00 91.69 403 LEU A CA 1
ATOM 3101 C C . LEU A 1 403 ? 0.268 3.008 -22.773 1.00 91.69 403 LEU A C 1
ATOM 3103 O O . LEU A 1 403 ? -0.372 4.049 -22.666 1.00 91.69 403 LEU A O 1
ATOM 3107 N N . SER A 1 404 ? 0.975 2.732 -23.870 1.00 90.38 404 SER A N 1
ATOM 3108 C CA . SER A 1 404 ? 0.994 3.602 -25.049 1.00 90.38 404 SER A CA 1
ATOM 3109 C C . SER A 1 404 ? -0.378 3.660 -25.725 1.00 90.38 404 SER A C 1
ATOM 3111 O O . SER A 1 404 ? -0.774 4.725 -26.198 1.00 90.38 404 SER A O 1
ATOM 3113 N N . ASN A 1 405 ? -1.107 2.541 -25.726 1.00 89.19 405 ASN A N 1
ATOM 3114 C CA . ASN A 1 405 ? -2.444 2.431 -26.311 1.00 89.19 405 ASN A CA 1
ATOM 3115 C C . ASN A 1 405 ? -3.532 3.169 -25.517 1.00 89.19 405 ASN A C 1
ATOM 3117 O O . ASN A 1 405 ? -4.612 3.381 -26.055 1.00 89.19 405 ASN A O 1
ATOM 3121 N N . LEU A 1 406 ? -3.275 3.544 -24.259 1.00 86.94 406 LEU A N 1
ATOM 3122 C CA . LEU A 1 406 ? -4.244 4.290 -23.459 1.00 86.94 406 LEU A CA 1
ATOM 3123 C C . LEU A 1 406 ? -4.540 5.643 -24.110 1.00 86.94 406 LEU A C 1
ATOM 3125 O O . LEU A 1 406 ? -3.623 6.428 -24.335 1.00 86.94 406 LEU A O 1
ATOM 3129 N N . GLU A 1 407 ? -5.805 5.918 -24.413 1.00 78.06 407 GLU A N 1
ATOM 3130 C CA . GLU A 1 407 ? -6.229 7.210 -24.974 1.00 78.06 407 GLU A CA 1
ATOM 3131 C C . GLU A 1 407 ? -6.403 8.278 -23.888 1.00 78.06 407 GLU A C 1
ATOM 3133 O O . GLU A 1 407 ? -6.213 9.464 -24.144 1.00 78.06 407 GLU A O 1
ATOM 3138 N N . GLU A 1 408 ? -6.708 7.847 -22.663 1.00 76.62 408 GLU A N 1
ATOM 3139 C CA . GLU A 1 408 ? -6.878 8.694 -21.489 1.00 76.62 408 GLU A CA 1
ATOM 3140 C C . GLU A 1 408 ? -6.053 8.155 -20.313 1.00 76.62 408 GLU A C 1
ATOM 3142 O O . GLU A 1 408 ? -5.554 7.024 -20.323 1.00 76.62 408 GLU A O 1
ATOM 3147 N N . LYS A 1 409 ? -5.917 8.958 -19.254 1.00 77.50 409 LYS A N 1
ATOM 3148 C CA . LYS A 1 409 ? -5.365 8.458 -17.992 1.00 77.50 409 LYS A CA 1
ATOM 3149 C C . LYS A 1 409 ? -6.264 7.363 -17.417 1.00 77.50 409 LYS A C 1
ATOM 3151 O O . LYS A 1 409 ? -7.450 7.273 -17.708 1.00 77.50 409 LYS A O 1
ATOM 3156 N N . PHE A 1 410 ? -5.699 6.554 -16.529 1.00 78.12 410 PHE A N 1
ATOM 3157 C CA . PHE A 1 410 ? -6.460 5.565 -15.774 1.00 78.12 410 PHE A CA 1
ATOM 3158 C C . PHE A 1 410 ? -7.643 6.219 -15.030 1.00 78.12 410 PHE A C 1
ATOM 3160 O O . PHE A 1 410 ? -7.435 6.945 -14.057 1.00 78.12 410 PHE A O 1
ATOM 3167 N N . HIS A 1 411 ? -8.877 5.944 -15.464 1.00 65.00 411 HIS A N 1
ATOM 3168 C CA . HIS A 1 411 ? -10.088 6.549 -14.889 1.00 65.00 411 HIS A CA 1
ATOM 3169 C C . HIS A 1 411 ? -11.159 5.535 -14.457 1.00 65.00 411 HIS A C 1
ATOM 3171 O O . HIS A 1 411 ? -11.941 5.847 -13.560 1.00 65.00 411 HIS A O 1
ATOM 3177 N N . GLN A 1 412 ? -11.200 4.329 -15.040 1.00 50.94 412 GLN A N 1
ATOM 3178 C CA . GLN A 1 412 ? -12.294 3.369 -14.804 1.00 50.94 412 GLN A CA 1
ATOM 3179 C C . GLN A 1 412 ? -11.992 2.264 -13.778 1.00 50.94 412 GLN A C 1
ATOM 3181 O O . GLN A 1 412 ? -12.922 1.624 -13.284 1.00 50.94 412 GLN A O 1
ATOM 3186 N N . SER A 1 413 ? -10.725 2.030 -13.430 1.00 60.19 413 SER A N 1
ATOM 3187 C CA . SER A 1 413 ? -10.344 0.886 -12.588 1.00 60.19 413 SER A CA 1
ATOM 3188 C C . SER A 1 413 ? -10.344 1.196 -11.084 1.00 60.19 413 SER A C 1
ATOM 3190 O O . SER A 1 413 ? -10.289 2.343 -10.645 1.00 60.19 413 SER A O 1
ATOM 3192 N N . TYR A 1 414 ? -10.387 0.144 -10.259 1.00 65.62 414 TYR A N 1
ATOM 3193 C CA . TYR A 1 414 ? -10.356 0.267 -8.800 1.00 65.62 414 TYR A CA 1
ATOM 3194 C C . TYR A 1 414 ? -8.994 0.769 -8.291 1.00 65.62 414 TYR A C 1
ATOM 3196 O O . TYR A 1 414 ? -7.967 0.129 -8.513 1.00 65.62 414 TYR A O 1
ATOM 3204 N N . PHE A 1 415 ? -9.012 1.867 -7.529 1.00 66.12 415 PHE A N 1
ATOM 3205 C CA . PHE A 1 415 ? -7.843 2.434 -6.830 1.00 66.12 415 PHE A CA 1
ATOM 3206 C C . PHE A 1 415 ? -7.703 1.952 -5.378 1.00 66.12 415 PHE A C 1
ATOM 3208 O O . PHE A 1 415 ? -6.699 2.207 -4.723 1.00 66.12 415 PHE A O 1
ATOM 3215 N N . LEU A 1 416 ? -8.728 1.271 -4.862 1.00 82.25 416 LEU A N 1
ATOM 3216 C CA . LEU A 1 416 ? -8.831 0.846 -3.471 1.00 82.25 416 LEU A CA 1
ATOM 3217 C C . LEU A 1 416 ? -9.258 -0.622 -3.425 1.00 82.25 416 LEU A C 1
ATOM 3219 O O . LEU A 1 416 ? -10.423 -0.963 -3.665 1.00 82.25 416 LEU A O 1
ATOM 3223 N N . TYR A 1 417 ? -8.287 -1.495 -3.169 1.00 89.50 417 TYR A N 1
ATOM 3224 C CA . TYR A 1 417 ? -8.473 -2.939 -3.182 1.00 89.50 417 TYR A CA 1
ATOM 3225 C C . TYR A 1 417 ? -7.535 -3.646 -2.196 1.00 89.50 417 TYR A C 1
ATOM 3227 O O . TYR A 1 417 ? -6.490 -3.127 -1.813 1.00 89.50 417 TYR A O 1
ATOM 3235 N N . VAL A 1 418 ? -7.897 -4.869 -1.813 1.00 90.88 418 VAL A N 1
ATOM 3236 C CA . VAL A 1 418 ? -7.016 -5.809 -1.102 1.00 90.88 418 VAL A CA 1
ATOM 3237 C C . VAL A 1 418 ? -6.788 -7.027 -1.994 1.00 90.88 418 VAL A C 1
ATOM 3239 O O . VAL A 1 418 ? -7.727 -7.473 -2.649 1.00 90.88 418 VAL A O 1
ATOM 3242 N N . LEU A 1 419 ? -5.564 -7.564 -2.034 1.00 89.62 419 LEU A N 1
ATOM 3243 C CA . LEU A 1 419 ? -5.191 -8.709 -2.876 1.00 89.62 419 LEU A CA 1
ATOM 3244 C C . LEU A 1 419 ? -4.943 -9.967 -2.027 1.00 89.62 419 LEU A C 1
ATOM 3246 O O . LEU A 1 419 ? -3.871 -10.097 -1.434 1.00 89.62 419 LEU A O 1
ATOM 3250 N N . PRO A 1 420 ? -5.895 -10.918 -1.962 1.00 89.19 420 PRO A N 1
ATOM 3251 C CA . PRO A 1 420 ? -5.664 -12.208 -1.312 1.00 89.19 420 PRO A CA 1
ATOM 3252 C C . PRO A 1 420 ? -4.798 -13.162 -2.144 1.00 89.19 420 PRO A C 1
ATOM 3254 O O . PRO A 1 420 ? -4.232 -14.109 -1.606 1.00 89.19 420 PRO A O 1
ATOM 3257 N N . ASP A 1 421 ? -4.749 -12.976 -3.464 1.00 87.44 421 ASP A N 1
ATOM 3258 C CA . ASP A 1 421 ? -4.015 -13.821 -4.411 1.00 87.44 421 ASP A CA 1
ATOM 3259 C C . ASP A 1 421 ? -3.755 -13.033 -5.704 1.00 87.44 421 ASP A C 1
ATOM 3261 O O . ASP A 1 421 ? -4.455 -12.062 -5.980 1.00 87.44 421 ASP A O 1
ATOM 3265 N N . VAL A 1 422 ? -2.845 -13.500 -6.560 1.00 83.62 422 VAL A N 1
ATOM 3266 C CA . VAL A 1 422 ? -2.498 -12.866 -7.856 1.00 83.62 422 VAL A CA 1
ATOM 3267 C C . VAL A 1 422 ? -3.638 -12.766 -8.870 1.00 83.62 422 VAL A C 1
ATOM 3269 O O . VAL A 1 422 ? -3.518 -12.087 -9.882 1.00 83.62 422 VAL A O 1
ATOM 3272 N N . GLN A 1 423 ? -4.751 -13.441 -8.605 1.00 83.00 423 GLN A N 1
ATOM 3273 C CA . GLN A 1 423 ? -5.943 -13.453 -9.456 1.00 83.00 423 GLN A CA 1
ATOM 3274 C C . GLN A 1 423 ? -7.198 -12.986 -8.730 1.00 83.00 423 GLN A C 1
ATOM 3276 O O . GLN A 1 423 ? -8.284 -13.068 -9.297 1.00 83.00 423 GLN A O 1
ATOM 3281 N N . LEU A 1 424 ? -7.084 -12.585 -7.465 1.00 87.31 424 LEU A N 1
ATOM 3282 C CA . LEU A 1 424 ? -8.231 -12.262 -6.631 1.00 87.31 424 LEU A CA 1
ATOM 3283 C C . LEU A 1 424 ? -8.064 -10.874 -6.050 1.00 87.31 424 LEU A C 1
ATOM 3285 O O . LEU A 1 424 ? -6.988 -10.523 -5.568 1.00 87.31 424 LEU A O 1
ATOM 3289 N N . PHE A 1 425 ? -9.154 -10.121 -6.029 1.00 89.19 425 PHE A N 1
ATOM 3290 C CA . PHE A 1 425 ? -9.181 -8.827 -5.372 1.00 89.19 425 PHE A CA 1
ATOM 3291 C C . PHE A 1 425 ? -10.467 -8.647 -4.566 1.00 89.19 425 PHE A C 1
ATOM 3293 O O . PHE A 1 425 ? -11.523 -9.195 -4.881 1.00 89.19 425 PHE A O 1
ATOM 3300 N N . VAL A 1 426 ? -10.361 -7.844 -3.515 1.00 89.12 426 VAL A N 1
ATOM 3301 C CA . VAL A 1 426 ? -11.463 -7.410 -2.660 1.00 89.12 4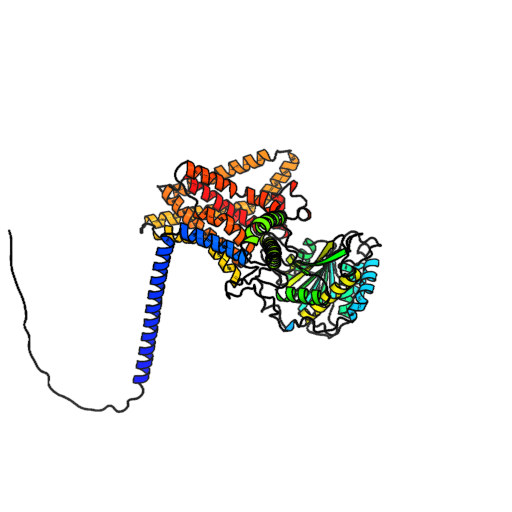26 VAL A CA 1
ATOM 3302 C C . VAL A 1 426 ? -11.643 -5.918 -2.896 1.00 89.12 426 VAL A C 1
ATOM 3304 O O . VAL A 1 426 ? -10.742 -5.136 -2.600 1.00 89.12 426 VAL A O 1
ATOM 3307 N N . SER A 1 427 ? -12.787 -5.515 -3.447 1.00 88.00 427 SER A N 1
ATOM 3308 C CA . SER A 1 427 ? -13.101 -4.100 -3.687 1.00 88.00 427 SER A CA 1
ATOM 3309 C C . SER A 1 427 ? -13.461 -3.357 -2.397 1.00 88.00 427 SER A C 1
ATOM 3311 O O . SER A 1 427 ? -13.936 -3.980 -1.445 1.00 88.00 427 SER A O 1
ATOM 3313 N N . ILE A 1 428 ? -13.374 -2.024 -2.409 1.00 86.06 428 ILE A N 1
ATOM 3314 C CA . ILE A 1 428 ? -13.822 -1.169 -1.296 1.00 86.06 428 ILE A CA 1
ATOM 3315 C C . ILE A 1 428 ? -15.233 -1.469 -0.787 1.00 86.06 428 ILE A C 1
ATOM 3317 O O . ILE A 1 428 ? -15.428 -1.519 0.422 1.00 86.06 428 ILE A O 1
ATOM 3321 N N . GLY A 1 429 ? -16.193 -1.745 -1.674 1.00 83.50 429 GLY A N 1
ATOM 3322 C CA . GLY A 1 429 ? -17.569 -2.055 -1.266 1.00 83.50 429 GLY A CA 1
ATOM 3323 C C . GLY A 1 429 ? -17.706 -3.347 -0.453 1.00 83.50 429 GLY A C 1
ATOM 3324 O O . GLY A 1 429 ? -18.696 -3.523 0.247 1.00 83.50 429 GLY A O 1
ATOM 3325 N N . GLU A 1 430 ? -16.714 -4.238 -0.522 1.00 86.19 430 GLU A N 1
ATOM 3326 C CA . GLU A 1 430 ? -16.690 -5.493 0.232 1.00 86.19 430 GLU A CA 1
ATOM 3327 C C . GLU A 1 430 ? -16.007 -5.303 1.591 1.00 86.19 430 GLU A C 1
ATOM 3329 O O . GLU A 1 430 ? -16.528 -5.753 2.609 1.00 86.19 430 GLU A O 1
ATOM 3334 N N . TYR A 1 431 ? -14.869 -4.599 1.638 1.00 89.00 431 TYR A N 1
ATOM 3335 C CA . TYR A 1 431 ? -14.131 -4.434 2.891 1.00 89.00 431 TYR A CA 1
ATOM 3336 C C . TYR A 1 431 ? -14.603 -3.255 3.753 1.00 89.00 431 TYR A C 1
ATOM 3338 O O . TYR A 1 431 ? -14.307 -3.208 4.943 1.00 89.00 431 TYR A O 1
ATOM 3346 N N . SER A 1 432 ? -15.338 -2.274 3.223 1.00 90.00 432 SER A N 1
ATOM 3347 C CA . SER A 1 432 ? -15.809 -1.145 4.044 1.00 90.00 432 SER A CA 1
ATOM 3348 C C . SER A 1 432 ? -16.779 -1.599 5.143 1.00 90.00 432 SER A C 1
ATOM 3350 O O . SER A 1 432 ? -16.820 -1.011 6.227 1.00 90.00 432 SER A O 1
ATOM 3352 N N . GLY A 1 433 ? -17.533 -2.674 4.883 1.00 91.50 433 GLY A N 1
ATOM 3353 C CA . GLY A 1 433 ? -18.465 -3.275 5.836 1.00 91.50 433 GLY A CA 1
ATOM 3354 C C . GLY A 1 433 ? -17.775 -3.830 7.085 1.00 91.50 433 GLY A C 1
ATOM 3355 O O . GLY A 1 433 ? -18.257 -3.605 8.196 1.00 91.50 433 GLY A O 1
ATOM 3356 N N . SER A 1 434 ? -16.617 -4.481 6.939 1.00 94.19 434 SER A N 1
ATOM 3357 C CA . SER A 1 434 ? -15.872 -5.024 8.083 1.00 94.19 434 SER A CA 1
ATOM 3358 C C . SER A 1 434 ? -15.349 -3.919 9.003 1.00 94.19 434 SER A C 1
ATOM 3360 O O . SER A 1 434 ? -15.438 -4.065 10.223 1.00 94.19 434 SER A O 1
ATOM 3362 N N . LEU A 1 435 ? -14.881 -2.787 8.458 1.00 94.94 435 LEU A N 1
ATOM 3363 C CA . LEU A 1 435 ? -14.477 -1.633 9.273 1.00 94.94 435 LEU A CA 1
ATOM 3364 C C . LEU A 1 435 ? -15.664 -1.061 10.056 1.00 94.94 435 LEU A C 1
ATOM 3366 O O . LEU A 1 435 ? -15.557 -0.851 11.263 1.00 94.94 435 LEU A O 1
ATOM 3370 N N . ALA A 1 436 ? -16.805 -0.848 9.395 1.00 94.88 436 ALA A N 1
ATOM 3371 C CA . ALA A 1 436 ? -18.009 -0.346 10.055 1.00 94.88 436 ALA A CA 1
ATOM 3372 C C . ALA A 1 436 ? -18.455 -1.260 11.211 1.00 94.88 436 ALA A C 1
ATOM 3374 O O . ALA A 1 436 ? -18.789 -0.777 12.295 1.00 94.88 436 ALA A O 1
ATOM 3375 N N . LEU A 1 437 ? -18.401 -2.579 11.013 1.00 95.62 437 LEU A N 1
ATOM 3376 C CA . LEU A 1 437 ? -18.728 -3.563 12.043 1.00 95.62 437 LEU A CA 1
ATOM 3377 C C . LEU A 1 437 ? -17.736 -3.550 13.212 1.00 95.62 437 LEU A C 1
ATOM 3379 O O . LEU A 1 437 ? -18.168 -3.555 14.365 1.00 95.62 437 LEU A O 1
ATOM 3383 N N . VAL A 1 438 ? -16.431 -3.458 12.944 1.00 95.75 438 VAL A N 1
ATOM 3384 C CA . VAL A 1 438 ? -15.402 -3.346 13.991 1.00 95.75 438 VAL A CA 1
ATOM 3385 C C . VAL A 1 438 ? -15.555 -2.058 14.803 1.00 95.75 438 VAL A C 1
ATOM 3387 O O . VAL A 1 438 ? -15.347 -2.094 16.012 1.00 95.75 438 VAL A O 1
ATOM 3390 N N . LEU A 1 439 ? -15.969 -0.942 14.195 1.00 95.62 439 LEU A N 1
ATOM 3391 C CA . LEU A 1 439 ? -16.210 0.336 14.890 1.00 95.62 439 LEU A CA 1
ATOM 3392 C C . LEU A 1 439 ? -17.578 0.412 15.593 1.00 95.62 439 LEU A C 1
ATOM 3394 O O . LEU A 1 439 ? -17.796 1.260 16.464 1.00 95.62 439 LEU A O 1
ATOM 3398 N N . SER A 1 440 ? -18.505 -0.485 15.253 1.00 94.06 440 SER A N 1
ATOM 3399 C CA . SER A 1 440 ? -19.871 -0.477 15.780 1.00 94.06 440 SER A CA 1
ATOM 3400 C C . SER A 1 440 ? -20.006 -0.582 17.310 1.00 94.06 440 SER A C 1
ATOM 3402 O O . SER A 1 440 ? -20.927 0.054 17.820 1.00 94.06 440 SER A O 1
ATOM 3404 N N . PRO A 1 441 ? -19.134 -1.265 18.091 1.00 94.44 441 PRO A N 1
ATOM 3405 C CA . PRO A 1 441 ? -19.232 -1.262 19.552 1.00 94.44 441 PRO A CA 1
ATOM 3406 C C . PRO A 1 441 ? -19.217 0.151 20.141 1.00 94.44 441 PRO A C 1
ATOM 3408 O O . PRO A 1 441 ? -20.033 0.472 21.005 1.00 94.44 441 PRO A O 1
ATOM 3411 N N . MET A 1 442 ? -18.330 1.015 19.641 1.00 93.94 442 MET A N 1
ATOM 3412 C CA . MET A 1 442 ? -18.221 2.408 20.080 1.00 93.94 442 MET A CA 1
ATOM 3413 C C . MET A 1 442 ? -19.451 3.220 19.663 1.00 93.94 442 MET A C 1
ATOM 3415 O O . MET A 1 442 ? -19.995 3.980 20.465 1.00 93.94 442 MET A O 1
ATOM 3419 N N . LEU A 1 443 ? -19.930 3.018 18.430 1.00 92.25 443 LEU A N 1
ATOM 3420 C CA . LEU A 1 443 ? -21.107 3.707 17.897 1.00 92.25 443 LEU A CA 1
ATOM 3421 C C . LEU A 1 443 ? -22.396 3.311 18.638 1.00 92.25 443 LEU A C 1
ATOM 3423 O O . LEU A 1 443 ? -23.188 4.173 19.017 1.00 92.25 443 LEU A O 1
ATOM 3427 N N . LEU A 1 444 ? -22.600 2.019 18.894 1.00 90.75 444 LEU A N 1
ATOM 3428 C CA . LEU A 1 444 ? -23.759 1.499 19.620 1.00 90.75 444 LEU A CA 1
ATOM 3429 C C . LEU A 1 444 ? -23.766 1.956 21.081 1.00 90.75 444 LEU A C 1
ATOM 3431 O O . LEU A 1 444 ? -24.818 2.327 21.605 1.00 90.75 444 LEU A O 1
ATOM 3435 N N . GLN A 1 445 ? -22.601 1.967 21.735 1.00 88.25 445 GLN A N 1
ATOM 3436 C CA . GLN A 1 445 ? -22.459 2.512 23.087 1.00 88.25 445 GLN A CA 1
ATOM 3437 C C . GLN A 1 445 ? -22.763 4.009 23.126 1.00 88.25 445 GLN A C 1
ATOM 3439 O O . GLN A 1 445 ? -23.479 4.462 24.021 1.00 88.25 445 GLN A O 1
ATOM 3444 N N . PHE A 1 446 ? -22.280 4.770 22.141 1.00 88.31 446 PHE A N 1
ATOM 3445 C CA . PHE A 1 446 ? -22.601 6.186 22.002 1.00 88.31 446 PHE A CA 1
ATOM 3446 C C . PHE A 1 446 ? -24.115 6.411 21.863 1.00 88.31 446 PHE A C 1
ATOM 3448 O O . PHE A 1 446 ? -24.683 7.173 22.642 1.00 88.31 446 PHE A O 1
ATOM 3455 N N . ILE A 1 447 ? -24.787 5.703 20.948 1.00 84.50 447 ILE A N 1
ATOM 3456 C CA . ILE A 1 447 ? -26.241 5.824 20.723 1.00 84.50 447 ILE A CA 1
ATOM 3457 C C . ILE A 1 447 ? -27.028 5.465 21.990 1.00 84.50 447 ILE A C 1
ATOM 3459 O O . ILE A 1 447 ? -27.917 6.211 22.404 1.00 84.50 447 ILE A O 1
ATOM 3463 N N . SER A 1 448 ? -26.682 4.342 22.625 1.00 83.69 448 SER A N 1
ATOM 3464 C CA . SER A 1 448 ? -27.334 3.850 23.845 1.00 83.69 448 SER A CA 1
ATOM 3465 C C . SER A 1 448 ? -27.253 4.858 24.993 1.00 83.69 448 SER A C 1
ATOM 3467 O O . SER A 1 448 ? -28.247 5.136 25.667 1.00 83.69 448 SER A O 1
ATOM 3469 N N . LYS A 1 449 ? -26.067 5.432 25.215 1.00 78.75 449 LYS A N 1
ATOM 3470 C CA . LYS A 1 449 ? -25.820 6.338 26.339 1.00 78.75 449 LYS A CA 1
ATOM 3471 C C . LYS A 1 449 ? -26.284 7.768 26.060 1.00 78.75 449 LYS A C 1
ATOM 3473 O O . LYS A 1 449 ? -26.863 8.387 26.947 1.00 78.75 449 LYS A O 1
ATOM 3478 N N . SER A 1 450 ? -26.123 8.255 24.829 1.00 71.25 450 SER A N 1
ATOM 3479 C CA . SER A 1 450 ? -26.617 9.570 24.402 1.00 71.25 450 SER A CA 1
ATOM 3480 C C . SER A 1 450 ? -28.149 9.646 24.448 1.00 71.25 450 SER A C 1
ATOM 3482 O O . SER A 1 450 ? -28.703 10.620 24.959 1.00 71.25 450 SER A O 1
ATOM 3484 N N . GLY A 1 451 ? -28.845 8.591 24.003 1.00 65.50 451 GLY A N 1
ATOM 3485 C CA . GLY A 1 451 ? -30.312 8.547 23.969 1.00 65.50 451 GLY A CA 1
ATOM 3486 C C . GLY A 1 451 ? -30.994 8.545 25.343 1.00 65.50 451 GLY A C 1
ATOM 3487 O O . GLY A 1 451 ? -32.156 8.934 25.442 1.00 65.50 451 GLY A O 1
ATOM 3488 N N . ASN A 1 452 ? -30.271 8.155 26.398 1.00 64.62 452 ASN A N 1
ATOM 3489 C CA . ASN A 1 452 ? -30.765 8.091 27.777 1.00 64.62 452 ASN A CA 1
ATOM 3490 C C . ASN A 1 452 ? -30.376 9.319 28.627 1.00 64.62 452 ASN A C 1
ATOM 3492 O O . ASN A 1 452 ? -30.623 9.330 29.833 1.00 64.62 452 ASN A O 1
ATOM 3496 N N . SER A 1 453 ? -29.762 10.347 28.029 1.00 62.12 453 SER A N 1
ATOM 3497 C CA . SER A 1 453 ? -29.335 11.546 28.758 1.00 62.12 453 SER A CA 1
ATOM 3498 C C . SER A 1 453 ? -30.541 12.412 29.177 1.00 62.12 453 SER A C 1
ATOM 3500 O O . SER A 1 453 ? -31.457 12.614 28.369 1.00 62.12 453 SER A O 1
ATOM 3502 N N . PRO A 1 454 ? -30.585 12.938 30.419 1.00 55.06 454 PRO A N 1
ATOM 3503 C CA . PRO A 1 454 ? -31.683 13.782 30.886 1.00 55.06 454 PRO A CA 1
ATOM 3504 C C . PRO A 1 454 ? -31.809 15.045 30.020 1.00 55.06 454 PRO A C 1
ATOM 3506 O O . PRO A 1 454 ? -30.835 15.755 29.771 1.00 55.06 454 PRO A O 1
ATOM 3509 N N . LYS A 1 455 ? -33.026 15.334 29.547 1.00 54.81 455 LYS A N 1
ATOM 3510 C CA . LYS A 1 455 ? -33.319 16.507 28.710 1.00 54.81 455 LYS A CA 1
ATOM 3511 C C . LYS A 1 455 ? -33.374 17.773 29.582 1.00 54.81 455 LYS A C 1
ATOM 3513 O O . LYS A 1 455 ? -34.171 17.825 30.512 1.00 54.81 455 LYS A O 1
ATOM 3518 N N . GLY A 1 456 ? -32.546 18.785 29.290 1.00 58.78 456 GLY A N 1
ATOM 3519 C CA . GLY A 1 456 ? -32.529 20.073 30.007 1.00 58.78 456 GLY A CA 1
ATOM 3520 C C . GLY A 1 456 ? -31.216 20.866 29.868 1.00 58.78 456 GLY A C 1
ATOM 3521 O O . GLY A 1 456 ? -30.243 20.380 29.295 1.00 58.78 456 GLY A O 1
ATOM 3522 N N . GLY A 1 457 ? -31.166 22.089 30.417 1.00 56.50 457 GLY A N 1
ATOM 3523 C CA . GLY A 1 457 ? -30.014 23.007 30.302 1.00 56.50 457 GLY A CA 1
ATOM 3524 C C . GLY A 1 457 ? -28.733 22.584 31.045 1.00 56.50 457 GLY A C 1
ATOM 3525 O O . GLY A 1 457 ? -27.654 23.102 30.764 1.00 56.50 457 GLY A O 1
ATOM 3526 N N . SER A 1 458 ? -28.804 21.628 31.976 1.00 61.84 458 SER A N 1
ATOM 3527 C CA . SER A 1 458 ? -27.619 20.988 32.572 1.00 61.84 458 SER A CA 1
ATOM 3528 C C . SER A 1 458 ? -26.909 20.062 31.578 1.00 61.84 458 SER A C 1
ATOM 3530 O O . SER A 1 458 ? -25.687 20.091 31.494 1.00 61.84 458 SER A O 1
ATOM 3532 N N . SER A 1 459 ? -27.655 19.318 30.753 1.00 67.69 459 SER A N 1
ATOM 3533 C CA . SER A 1 459 ? -27.104 18.405 29.737 1.00 67.69 459 SER A CA 1
ATOM 3534 C C . SER A 1 459 ? -26.269 19.139 28.682 1.00 67.69 459 SER A C 1
ATOM 3536 O O . SER A 1 459 ? -25.179 18.692 28.328 1.00 67.69 459 SER A O 1
ATOM 3538 N N . LEU A 1 460 ? -26.718 20.330 28.262 1.00 70.75 460 LEU A N 1
ATOM 3539 C CA . LEU A 1 460 ? -25.976 21.172 27.319 1.00 70.75 460 LEU A CA 1
ATOM 3540 C C . LEU A 1 460 ? -24.616 21.617 27.888 1.00 70.75 460 LEU A C 1
ATOM 3542 O O . LEU A 1 460 ? -23.619 21.586 27.172 1.00 70.75 460 LEU A O 1
ATOM 3546 N N . ARG A 1 461 ? -24.567 21.964 29.184 1.00 72.00 461 ARG A N 1
ATOM 3547 C CA . ARG A 1 461 ? -23.333 22.361 29.887 1.00 72.00 461 ARG A CA 1
ATOM 3548 C C . ARG A 1 461 ? -22.346 21.201 30.045 1.00 72.00 461 ARG A C 1
ATOM 3550 O O . ARG A 1 461 ? -21.147 21.387 29.853 1.00 72.00 461 ARG A O 1
ATOM 3557 N N . HIS A 1 462 ? -22.836 19.996 30.342 1.00 75.81 462 HIS A N 1
ATOM 3558 C CA . HIS A 1 462 ? -21.989 18.799 30.409 1.00 75.81 462 HIS A CA 1
ATOM 3559 C C . HIS A 1 462 ? -21.396 18.442 29.040 1.00 75.81 462 HIS A C 1
ATOM 3561 O O . HIS A 1 462 ? -20.214 18.108 28.950 1.00 75.81 462 HIS A O 1
ATOM 3567 N N . LEU A 1 463 ? -22.187 18.565 27.969 1.00 78.19 463 LEU A N 1
ATOM 3568 C CA . LEU A 1 463 ? -21.723 18.307 26.608 1.00 78.19 463 LEU A CA 1
ATOM 3569 C C . LEU A 1 463 ? -20.705 19.355 26.138 1.00 78.19 463 LEU A C 1
ATOM 3571 O O . LEU A 1 463 ? -19.681 18.985 25.568 1.00 78.19 463 LEU A O 1
ATOM 3575 N N . SER A 1 464 ? -20.941 20.644 26.407 1.00 79.25 464 SER A N 1
ATOM 3576 C CA . SER A 1 464 ? -19.982 21.704 26.069 1.00 79.25 464 SER A CA 1
ATOM 3577 C C . SER A 1 464 ? -18.673 21.562 26.847 1.00 79.25 464 SER A C 1
ATOM 3579 O O . SER A 1 464 ? -17.601 21.727 26.269 1.00 79.25 464 SER A O 1
ATOM 3581 N N . GLY A 1 465 ? -18.740 21.195 28.132 1.00 80.50 465 GLY A N 1
ATOM 3582 C CA . GLY A 1 465 ? -17.557 20.896 28.941 1.00 80.50 465 GLY A CA 1
ATOM 3583 C C . GLY A 1 465 ? -16.774 19.698 28.398 1.00 80.50 465 GLY A C 1
ATOM 3584 O O . GLY A 1 465 ? -15.559 19.781 28.233 1.00 80.50 465 GLY A O 1
ATOM 3585 N N . ALA A 1 466 ? -17.465 18.614 28.032 1.00 83.31 466 ALA A N 1
ATOM 3586 C CA . ALA A 1 466 ? -16.839 17.443 27.421 1.00 83.31 466 ALA A CA 1
ATOM 3587 C C . ALA A 1 466 ? -16.168 17.765 26.076 1.00 83.31 466 ALA A C 1
ATOM 3589 O O . ALA A 1 466 ? -15.034 17.350 25.846 1.00 83.31 466 ALA A O 1
ATOM 3590 N N . LEU A 1 467 ? -16.831 18.540 25.213 1.00 85.75 467 LEU A N 1
ATOM 3591 C CA . LEU A 1 467 ? -16.257 19.012 23.950 1.00 85.75 467 LEU A CA 1
ATOM 3592 C C . LEU A 1 467 ? -15.017 19.878 24.178 1.00 85.75 467 LEU A C 1
ATOM 3594 O O . LEU A 1 467 ? -14.030 19.705 23.467 1.00 85.75 467 LEU A O 1
ATOM 3598 N N . CYS A 1 468 ? -15.038 20.764 25.177 1.00 84.19 468 CYS A N 1
ATOM 3599 C CA . CYS A 1 468 ? -13.883 21.578 25.546 1.00 84.19 468 CYS A CA 1
ATOM 3600 C C . CYS A 1 468 ? -12.705 20.695 25.980 1.00 84.19 468 CYS A C 1
ATOM 3602 O O . CYS A 1 468 ? -11.630 20.787 25.396 1.00 84.19 468 CYS A O 1
ATOM 3604 N N . VAL A 1 469 ? -12.921 19.768 26.921 1.00 84.25 469 VAL A N 1
ATOM 3605 C CA . VAL A 1 469 ? -11.881 18.843 27.408 1.00 84.25 469 VAL A CA 1
ATOM 3606 C C . VAL A 1 469 ? -11.289 18.010 26.266 1.00 84.25 469 VAL A C 1
ATOM 3608 O O . VAL A 1 469 ? -10.068 17.913 26.146 1.00 84.25 469 VAL A O 1
ATOM 3611 N N . VAL A 1 470 ? -12.135 17.455 25.390 1.00 87.00 470 VAL A N 1
ATOM 3612 C CA . VAL A 1 470 ? -11.673 16.696 24.218 1.00 87.00 470 VAL A CA 1
ATOM 3613 C C . VAL A 1 470 ? -10.884 17.591 23.260 1.00 87.00 470 VAL A C 1
ATOM 3615 O O . VAL A 1 470 ? -9.812 17.195 22.814 1.00 87.00 470 VAL A O 1
ATOM 3618 N N . SER A 1 471 ? -11.352 18.809 22.988 1.00 86.75 471 SER A N 1
ATOM 3619 C CA . SER A 1 471 ? -10.663 19.750 22.092 1.00 86.75 471 SER A CA 1
ATOM 3620 C C . SER A 1 471 ? -9.295 20.159 22.638 1.00 86.75 471 SER A C 1
ATOM 3622 O O . SER A 1 471 ? -8.314 20.128 21.903 1.00 86.75 471 SER A O 1
ATOM 3624 N N . VAL A 1 472 ? -9.199 20.464 23.936 1.00 85.56 472 VAL A N 1
ATOM 3625 C CA . VAL A 1 472 ? -7.928 20.781 24.609 1.00 85.56 472 VAL A CA 1
ATOM 3626 C C . VAL A 1 472 ? -6.958 19.603 24.510 1.00 85.56 472 VAL A C 1
ATOM 3628 O O . VAL A 1 472 ? -5.777 19.805 24.230 1.00 85.56 472 VAL A O 1
ATOM 3631 N N . ALA A 1 473 ? -7.444 18.369 24.673 1.00 85.38 473 ALA A N 1
ATOM 3632 C CA . ALA A 1 473 ? -6.608 17.182 24.522 1.00 85.38 473 ALA A CA 1
ATOM 3633 C C . ALA A 1 473 ? -6.102 16.992 23.088 1.00 85.38 473 ALA A C 1
ATOM 3635 O O . ALA A 1 473 ? -4.929 16.676 22.891 1.00 85.38 473 ALA A O 1
ATOM 3636 N N . MET A 1 474 ? -6.947 17.233 22.085 1.00 86.88 474 MET A N 1
ATOM 3637 C CA . MET A 1 474 ? -6.540 17.169 20.677 1.00 86.88 474 MET A CA 1
ATOM 3638 C C . MET A 1 474 ? -5.538 18.280 20.325 1.00 86.88 474 MET A C 1
ATOM 3640 O O . MET A 1 474 ? -4.558 18.017 19.630 1.00 86.88 474 MET A O 1
ATOM 3644 N N . CYS A 1 475 ? -5.708 19.492 20.867 1.00 86.19 475 CYS A N 1
ATOM 3645 C CA . CYS A 1 475 ? -4.724 20.574 20.744 1.00 86.19 475 CYS A CA 1
ATOM 3646 C C . CYS A 1 475 ? -3.376 20.197 21.373 1.00 86.19 475 CYS A C 1
ATOM 3648 O O . CYS A 1 475 ? -2.330 20.473 20.790 1.00 86.19 475 CYS A O 1
ATOM 3650 N N . LEU A 1 476 ? -3.380 19.525 22.528 1.00 83.19 476 LEU A N 1
ATOM 3651 C CA . LEU A 1 476 ? -2.151 18.999 23.121 1.00 83.19 476 LEU A CA 1
ATOM 3652 C C . LEU A 1 476 ? -1.496 17.952 22.211 1.00 83.19 476 LEU A C 1
ATOM 3654 O O . LEU A 1 476 ? -0.287 18.003 22.012 1.00 83.19 476 LEU A O 1
ATOM 3658 N N . GLY A 1 477 ? -2.279 17.048 21.618 1.00 83.50 477 GLY A N 1
ATOM 3659 C CA . GLY A 1 477 ? -1.780 16.093 20.625 1.00 83.50 477 GLY A CA 1
ATOM 3660 C C . GLY A 1 477 ? -1.110 16.778 19.431 1.00 83.50 477 GLY A C 1
ATOM 3661 O O . GLY A 1 477 ? -0.039 16.358 18.995 1.00 83.50 477 GLY A O 1
ATOM 3662 N N . PHE A 1 478 ? -1.689 17.881 18.951 1.00 84.75 478 PHE A N 1
ATOM 3663 C CA . PHE A 1 478 ? -1.101 18.713 17.898 1.00 84.75 478 PHE A CA 1
ATOM 3664 C C . PHE A 1 478 ? 0.231 19.349 18.318 1.00 84.75 478 PHE A C 1
ATOM 3666 O O . PHE A 1 478 ? 1.199 19.303 17.557 1.00 84.75 478 PHE A O 1
ATOM 3673 N N . LEU A 1 479 ? 0.317 19.878 19.542 1.00 81.00 479 LEU A N 1
ATOM 3674 C CA . LEU A 1 479 ? 1.574 20.392 20.092 1.00 81.00 479 LEU A CA 1
ATOM 3675 C C . LEU A 1 479 ? 2.626 19.279 20.190 1.00 81.00 479 LEU A C 1
ATOM 3677 O O . LEU A 1 479 ? 3.754 19.468 19.741 1.00 81.00 479 LEU A O 1
ATOM 3681 N N . VAL A 1 480 ? 2.258 18.102 20.705 1.00 79.25 480 VAL A N 1
ATOM 3682 C CA . VAL A 1 480 ? 3.159 16.941 20.768 1.00 79.25 480 VAL A CA 1
ATOM 3683 C C . VAL A 1 480 ? 3.652 16.585 19.371 1.00 79.25 480 VAL A C 1
ATOM 3685 O O . VAL A 1 480 ? 4.852 16.498 19.167 1.00 79.25 480 VAL A O 1
ATOM 3688 N N . PHE A 1 481 ? 2.768 16.458 18.385 1.00 81.12 481 PHE A N 1
ATOM 3689 C CA . PHE A 1 481 ? 3.158 16.140 17.012 1.00 81.12 481 PHE A CA 1
ATOM 3690 C C . PHE A 1 481 ? 4.190 17.125 16.430 1.00 81.12 481 PHE A C 1
ATOM 3692 O O . PHE A 1 481 ? 5.151 16.696 15.793 1.00 81.12 481 PHE A O 1
ATOM 3699 N N . HIS A 1 482 ? 4.019 18.429 16.668 1.00 78.69 482 HIS A N 1
ATOM 3700 C CA . HIS A 1 482 ? 4.912 19.454 16.125 1.00 78.69 482 HIS A CA 1
ATOM 3701 C C . HIS A 1 482 ? 6.253 19.541 16.871 1.00 78.69 482 HIS A C 1
ATOM 3703 O O . HIS A 1 482 ? 7.309 19.657 16.249 1.00 78.69 482 HIS A O 1
ATOM 3709 N N . PHE A 1 483 ? 6.228 19.465 18.205 1.00 75.38 483 PHE A N 1
ATOM 3710 C CA . PHE A 1 483 ? 7.413 19.687 19.038 1.00 75.38 483 PHE A CA 1
ATOM 3711 C C . PHE A 1 483 ? 8.190 18.408 19.367 1.00 75.38 483 PHE A C 1
ATOM 3713 O O . PHE A 1 483 ? 9.384 18.492 19.650 1.00 75.38 483 PHE A O 1
ATOM 3720 N N . LEU A 1 484 ? 7.570 17.225 19.301 1.00 73.12 484 LEU A N 1
ATOM 3721 C CA . LEU A 1 484 ? 8.213 15.953 19.650 1.00 73.12 484 LEU A CA 1
ATOM 3722 C C . LEU A 1 484 ? 9.430 15.634 18.762 1.00 73.12 484 LEU A C 1
ATOM 3724 O O . LEU A 1 484 ? 10.473 15.317 19.330 1.00 73.12 484 LEU A O 1
ATOM 3728 N N . PRO A 1 485 ? 9.393 15.773 17.418 1.00 68.00 485 PRO A N 1
ATOM 3729 C CA . PRO A 1 485 ? 10.574 15.523 16.588 1.00 68.00 485 PRO A CA 1
ATOM 3730 C C . PRO A 1 485 ? 11.736 16.473 16.899 1.00 68.00 485 PRO A C 1
ATOM 3732 O O . PRO A 1 485 ? 12.892 16.054 16.916 1.00 68.00 485 PRO A O 1
ATOM 3735 N N . PHE A 1 486 ? 11.437 17.748 17.171 1.00 69.69 486 PHE A N 1
ATOM 3736 C CA . PHE A 1 486 ? 12.440 18.733 17.581 1.00 69.69 486 PHE A CA 1
ATOM 3737 C C . PHE A 1 486 ? 13.041 18.373 18.943 1.00 69.69 486 PHE A C 1
ATOM 3739 O O . PHE A 1 486 ? 14.261 18.339 19.093 1.00 69.69 486 PHE A O 1
ATOM 3746 N N . HIS A 1 487 ? 12.189 18.037 19.913 1.00 66.75 487 HIS A N 1
ATOM 3747 C CA . HIS A 1 487 ? 12.613 17.655 21.253 1.00 66.75 487 HIS A CA 1
ATOM 3748 C C . HIS A 1 487 ? 13.469 16.388 21.239 1.00 66.75 487 HIS A C 1
ATOM 3750 O O . HIS A 1 487 ? 14.502 16.352 21.887 1.00 66.75 487 HIS A O 1
ATOM 3756 N N . LEU A 1 488 ? 13.105 15.375 20.455 1.00 65.31 488 LEU A N 1
ATOM 3757 C CA . LEU A 1 488 ? 13.881 14.138 20.355 1.00 65.31 488 LEU A CA 1
ATOM 3758 C C . LEU A 1 488 ? 15.224 14.337 19.664 1.00 65.31 488 LEU A C 1
ATOM 3760 O O . LEU A 1 488 ? 16.209 13.755 20.100 1.00 65.31 488 LEU A O 1
ATOM 3764 N N . ARG A 1 489 ? 15.300 15.194 18.638 1.00 66.69 489 ARG A N 1
ATOM 3765 C CA . ARG A 1 489 ? 16.591 15.585 18.050 1.00 66.69 489 ARG A CA 1
ATOM 3766 C C . ARG A 1 489 ? 17.481 16.275 19.076 1.00 66.69 489 ARG A C 1
ATOM 3768 O O . ARG A 1 489 ? 18.662 15.956 19.157 1.00 66.69 489 ARG A O 1
ATOM 3775 N N . LEU A 1 490 ? 16.906 17.174 19.871 1.00 65.56 490 LEU A N 1
ATOM 3776 C CA . LEU A 1 490 ? 17.609 17.848 20.956 1.00 65.56 490 LEU A CA 1
ATOM 3777 C C . LEU A 1 490 ? 18.088 16.830 22.005 1.00 65.56 490 LEU A C 1
ATOM 3779 O O . LEU A 1 490 ? 19.259 16.816 22.362 1.00 65.56 490 LEU A O 1
ATOM 3783 N N . LEU A 1 491 ? 17.209 15.928 22.445 1.00 63.59 491 LEU A N 1
ATOM 3784 C CA . LEU A 1 491 ? 17.515 14.867 23.403 1.00 63.59 491 LEU A CA 1
ATOM 3785 C C . LEU A 1 491 ? 18.588 13.899 22.896 1.00 63.59 491 LEU A C 1
ATOM 3787 O O . LEU A 1 491 ? 19.458 13.527 23.672 1.00 63.59 491 LEU A O 1
ATOM 3791 N N . TYR A 1 492 ? 18.567 13.532 21.615 1.00 63.97 492 TYR A N 1
ATOM 3792 C CA . TYR A 1 492 ? 19.594 12.692 20.998 1.00 63.97 492 TYR A CA 1
ATOM 3793 C C . TYR A 1 492 ? 20.953 13.406 20.962 1.00 63.97 492 TYR A C 1
ATOM 3795 O O . TYR A 1 492 ? 21.976 12.818 21.311 1.00 63.97 492 TYR A O 1
ATOM 3803 N N . GLN A 1 493 ? 20.966 14.700 20.622 1.00 65.75 493 GLN A N 1
ATOM 3804 C CA . GLN A 1 493 ? 22.173 15.532 20.701 1.00 65.75 493 GLN A CA 1
ATOM 3805 C C . GLN A 1 493 ? 22.702 15.639 22.140 1.00 65.75 493 GLN A C 1
ATOM 3807 O O . GLN A 1 493 ? 23.907 15.527 22.353 1.00 65.75 493 GLN A O 1
ATOM 3812 N N . PHE A 1 494 ? 21.819 15.786 23.132 1.00 63.47 494 PHE A N 1
ATOM 3813 C CA . PHE A 1 494 ? 22.192 15.791 24.549 1.00 63.47 494 PHE A CA 1
ATOM 3814 C C . PHE A 1 494 ? 22.664 14.416 25.046 1.00 63.47 494 PHE A C 1
ATOM 3816 O O . PHE A 1 494 ? 23.628 14.347 25.801 1.00 63.47 494 PHE A O 1
ATOM 3823 N N . GLN A 1 495 ? 22.038 13.312 24.629 1.00 62.19 495 GLN A N 1
ATOM 3824 C CA . GLN A 1 495 ? 22.453 11.955 25.001 1.00 62.19 495 GLN A CA 1
ATOM 3825 C C . GLN A 1 495 ? 23.869 11.662 24.499 1.00 62.19 495 GLN A C 1
ATOM 3827 O O . GLN A 1 495 ? 24.683 11.138 25.257 1.00 62.19 495 GLN A O 1
ATOM 3832 N N . ALA A 1 496 ? 24.178 12.064 23.263 1.00 63.47 496 ALA A N 1
ATOM 3833 C CA . ALA A 1 496 ? 25.520 11.957 22.697 1.00 63.47 496 ALA A CA 1
ATOM 3834 C C . ALA A 1 496 ? 26.570 12.776 23.474 1.00 63.47 496 ALA A C 1
ATOM 3836 O O . ALA A 1 496 ? 27.755 12.465 23.403 1.00 63.47 496 ALA A O 1
ATOM 3837 N N . GLN A 1 497 ? 26.149 13.805 24.218 1.00 60.22 497 GLN A N 1
ATOM 3838 C CA . GLN A 1 497 ? 27.033 14.647 25.027 1.00 60.22 497 GLN A CA 1
ATOM 3839 C C . GLN A 1 497 ? 27.135 14.233 26.505 1.00 60.22 497 GLN A C 1
ATOM 3841 O O . GLN A 1 497 ? 28.135 14.568 27.134 1.00 60.22 497 GLN A O 1
ATOM 3846 N N . PHE A 1 498 ? 26.136 13.547 27.074 1.00 57.25 498 PHE A N 1
ATOM 3847 C CA . PHE A 1 498 ? 26.018 13.379 28.533 1.00 57.25 498 PHE A CA 1
ATOM 3848 C C . PHE A 1 498 ? 25.781 11.937 29.033 1.00 57.25 498 PHE A C 1
ATOM 3850 O O . PHE A 1 498 ? 25.511 11.766 30.217 1.00 57.25 498 PHE A O 1
ATOM 3857 N N . GLU A 1 499 ? 25.862 10.904 28.181 1.00 58.00 499 GLU A N 1
ATOM 3858 C CA . GLU A 1 499 ? 25.751 9.477 28.578 1.00 58.00 499 GLU A CA 1
ATOM 3859 C C . GLU A 1 499 ? 24.528 9.136 29.469 1.00 58.00 499 GLU A C 1
ATOM 3861 O O . GLU A 1 499 ? 24.571 8.250 30.324 1.00 58.00 499 GLU A O 1
ATOM 3866 N N . TYR A 1 500 ? 23.393 9.821 29.294 1.00 59.06 500 TYR A N 1
ATOM 3867 C CA . TYR A 1 500 ? 22.196 9.522 30.086 1.00 59.06 500 TYR A CA 1
ATOM 3868 C C . TYR A 1 500 ? 21.625 8.130 29.763 1.00 59.06 500 TYR A C 1
ATOM 3870 O O . TYR A 1 500 ? 21.396 7.780 28.605 1.00 59.06 500 TYR A O 1
ATOM 3878 N N . SER A 1 501 ? 21.310 7.358 30.809 1.00 58.53 501 SER A N 1
ATOM 3879 C CA . SER A 1 501 ? 20.584 6.085 30.698 1.00 58.53 501 SER A CA 1
ATOM 3880 C C . SER A 1 501 ? 19.149 6.296 30.192 1.00 58.53 501 SER A C 1
ATOM 3882 O O . SER A 1 501 ? 18.425 7.166 30.688 1.00 58.53 501 SER A O 1
ATOM 3884 N N . ILE A 1 502 ? 18.701 5.430 29.270 1.00 55.28 502 ILE A N 1
ATOM 3885 C CA . ILE A 1 502 ? 17.328 5.349 28.723 1.00 55.28 502 ILE A CA 1
ATOM 3886 C C . ILE A 1 502 ? 16.261 5.390 29.838 1.00 55.28 502 ILE A C 1
ATOM 3888 O O . ILE A 1 502 ? 15.175 5.943 29.658 1.00 55.28 502 ILE A O 1
ATOM 3892 N N . GLN A 1 503 ? 16.579 4.867 31.025 1.00 53.56 503 GLN A N 1
ATOM 3893 C CA . GLN A 1 503 ? 15.676 4.829 32.180 1.00 53.56 503 GLN A CA 1
ATOM 3894 C C . GLN A 1 503 ? 15.266 6.226 32.679 1.00 53.56 503 GLN A C 1
ATOM 3896 O O . GLN A 1 503 ? 14.111 6.423 33.061 1.00 53.56 503 GLN A O 1
ATOM 3901 N N . HIS A 1 504 ? 16.164 7.216 32.633 1.00 57.78 504 HIS A N 1
ATOM 3902 C CA . HIS A 1 504 ? 15.853 8.582 33.070 1.00 57.78 504 HIS A CA 1
ATOM 3903 C C . HIS A 1 504 ? 14.900 9.290 32.102 1.00 57.78 504 HIS A C 1
ATOM 3905 O O . HIS A 1 504 ? 13.993 9.998 32.538 1.00 57.78 504 HIS A O 1
ATOM 3911 N N . MET A 1 505 ? 15.037 9.039 30.797 1.00 55.97 505 MET A N 1
ATOM 3912 C CA . MET A 1 505 ? 14.138 9.598 29.780 1.00 55.97 505 MET A CA 1
ATOM 3913 C C . MET A 1 505 ? 12.718 9.045 29.896 1.00 55.97 505 MET A C 1
ATOM 3915 O O . MET A 1 505 ? 11.739 9.789 29.778 1.00 55.97 505 MET A O 1
ATOM 3919 N N . VAL A 1 506 ? 12.599 7.749 30.194 1.00 55.72 506 VAL A N 1
ATOM 3920 C CA . VAL A 1 506 ? 11.307 7.117 30.487 1.00 55.72 506 VAL A CA 1
ATOM 3921 C C . VAL A 1 506 ? 10.687 7.729 31.746 1.00 55.72 506 VAL A C 1
ATOM 3923 O O . VAL A 1 506 ? 9.510 8.083 31.727 1.00 55.72 506 VAL A O 1
ATOM 3926 N N . GLY A 1 507 ? 11.473 7.933 32.809 1.00 56.88 507 GLY A N 1
ATOM 3927 C CA . GLY A 1 507 ? 11.007 8.574 34.043 1.00 56.88 507 GLY A CA 1
ATOM 3928 C C . GLY A 1 507 ? 10.455 9.989 33.826 1.00 56.88 507 GLY A C 1
ATOM 3929 O O . GLY A 1 507 ? 9.358 10.299 34.294 1.00 56.88 507 GLY A O 1
ATOM 3930 N N . ILE A 1 508 ? 11.162 10.823 33.056 1.00 62.81 508 ILE A N 1
ATOM 3931 C CA . ILE A 1 508 ? 10.709 12.179 32.696 1.00 62.81 508 ILE A CA 1
ATOM 3932 C C . ILE A 1 508 ? 9.416 12.117 31.875 1.00 62.81 508 ILE A C 1
ATOM 3934 O O . ILE A 1 508 ? 8.466 12.843 32.167 1.00 62.81 508 ILE A O 1
ATOM 3938 N N . SER A 1 509 ? 9.340 11.216 30.894 1.00 58.91 509 SER A N 1
ATOM 3939 C CA . SER A 1 509 ? 8.149 11.050 30.049 1.00 58.91 509 SER A CA 1
ATOM 3940 C C . SER A 1 509 ? 6.915 10.664 30.872 1.00 58.91 509 SER A C 1
ATOM 3942 O O . SER A 1 509 ? 5.838 11.227 30.683 1.00 58.91 509 SER A O 1
ATOM 3944 N N . VAL A 1 510 ? 7.070 9.754 31.838 1.00 62.66 510 VAL A N 1
ATOM 3945 C CA . VAL A 1 510 ? 5.995 9.363 32.763 1.00 62.66 510 VAL A CA 1
ATOM 3946 C C . VAL A 1 510 ? 5.572 10.539 33.648 1.00 62.66 510 VAL A C 1
ATOM 3948 O O . VAL A 1 510 ? 4.375 10.787 33.792 1.00 62.66 510 VAL A O 1
ATOM 3951 N N . ALA A 1 511 ? 6.520 11.306 34.195 1.00 65.56 511 ALA A N 1
ATOM 3952 C CA . ALA A 1 511 ? 6.211 12.486 35.004 1.00 65.56 511 ALA A CA 1
ATOM 3953 C C . ALA A 1 511 ? 5.423 13.543 34.208 1.00 65.56 511 ALA A C 1
ATOM 3955 O O . ALA A 1 511 ? 4.420 14.064 34.701 1.00 65.56 511 ALA A O 1
ATOM 3956 N N . VAL A 1 512 ? 5.810 13.802 32.955 1.00 69.00 512 VAL A N 1
ATOM 3957 C CA . VAL A 1 512 ? 5.086 14.711 32.050 1.00 69.00 512 VAL A CA 1
ATOM 3958 C C . VAL A 1 512 ? 3.654 14.226 31.807 1.00 69.00 512 VAL A C 1
ATOM 3960 O O . VAL A 1 512 ? 2.726 15.031 31.881 1.00 69.00 512 VAL A O 1
ATOM 3963 N N . LEU A 1 513 ? 3.438 12.923 31.594 1.00 65.44 513 LEU A N 1
ATOM 3964 C CA . LEU A 1 513 ? 2.091 12.360 31.422 1.00 65.44 513 LEU A CA 1
ATOM 3965 C C . LEU A 1 513 ? 1.205 12.579 32.661 1.00 65.44 513 LEU A C 1
ATOM 3967 O O . LEU A 1 513 ? 0.030 12.917 32.515 1.00 65.44 513 LEU A O 1
ATOM 3971 N N . PHE A 1 514 ? 1.752 12.453 33.876 1.00 68.81 514 PHE A N 1
ATOM 3972 C CA . PHE A 1 514 ? 1.008 12.741 35.111 1.00 68.81 514 PHE A CA 1
ATOM 3973 C C . PHE A 1 514 ? 0.668 14.229 35.270 1.00 68.81 514 PHE A C 1
ATOM 3975 O O . PHE A 1 514 ? -0.450 14.555 35.673 1.00 68.81 514 PHE A O 1
ATOM 3982 N N . VAL A 1 515 ? 1.585 15.135 34.914 1.00 75.44 515 VAL A N 1
ATOM 3983 C CA . VAL A 1 515 ? 1.327 16.589 34.925 1.00 75.44 515 VAL A CA 1
ATOM 3984 C C . VAL A 1 515 ? 0.224 16.951 33.929 1.00 75.44 515 VAL A C 1
ATOM 3986 O O . VAL A 1 515 ? -0.717 17.668 34.272 1.00 75.44 515 VAL A O 1
ATOM 3989 N N . VAL A 1 516 ? 0.292 16.401 32.716 1.00 71.06 516 VAL A N 1
ATOM 3990 C CA . VAL A 1 516 ? -0.741 16.561 31.685 1.00 71.06 516 VAL A CA 1
ATOM 3991 C C . VAL A 1 516 ? -2.097 16.041 32.176 1.00 71.06 516 VAL A C 1
ATOM 3993 O O . VAL A 1 516 ? -3.122 16.700 31.995 1.00 71.06 516 VAL A O 1
ATOM 3996 N N . GLN A 1 517 ? -2.117 14.894 32.855 1.00 70.56 517 GLN A N 1
ATOM 3997 C CA . GLN A 1 517 ? -3.343 14.341 33.423 1.00 70.56 517 GLN A CA 1
ATOM 3998 C C . GLN A 1 517 ? -3.939 15.242 34.516 1.00 70.56 517 GLN A C 1
ATOM 4000 O O . GLN A 1 517 ? -5.154 15.451 34.544 1.00 70.56 517 GLN A O 1
ATOM 4005 N N . ALA A 1 518 ? -3.108 15.805 35.397 1.00 73.50 518 ALA A N 1
ATOM 4006 C CA . ALA A 1 518 ? -3.551 16.757 36.416 1.00 73.50 518 ALA A CA 1
ATOM 4007 C C . ALA A 1 518 ? -4.123 18.044 35.789 1.00 73.50 518 ALA A C 1
ATOM 4009 O O . ALA A 1 518 ? -5.132 18.570 36.262 1.00 73.50 518 ALA A O 1
ATOM 4010 N N . PHE A 1 519 ? -3.544 18.509 34.677 1.00 75.81 519 PHE A N 1
ATOM 4011 C CA . PHE A 1 519 ? -4.073 19.639 33.912 1.00 75.81 519 PHE A CA 1
ATOM 4012 C C . PHE A 1 519 ? -5.473 19.353 33.347 1.00 75.81 519 PHE A C 1
ATOM 4014 O O . PHE A 1 519 ? -6.372 20.177 33.511 1.00 75.81 519 PHE A O 1
ATOM 4021 N N . PHE A 1 520 ? -5.714 18.175 32.758 1.00 70.44 520 PHE A N 1
ATOM 4022 C CA . PHE A 1 520 ? -7.060 17.820 32.280 1.00 70.44 520 PHE A CA 1
ATOM 4023 C C . PHE A 1 520 ? -8.093 17.760 33.404 1.00 70.44 520 PHE A C 1
ATOM 4025 O O . PHE A 1 520 ? -9.235 18.171 33.202 1.00 70.44 520 PHE A O 1
ATOM 4032 N N . GLN A 1 521 ? -7.702 17.300 34.595 1.00 69.25 521 GLN A N 1
ATOM 4033 C CA . GLN A 1 521 ? -8.576 17.332 35.770 1.00 69.25 521 GLN A CA 1
ATOM 4034 C C . GLN A 1 521 ? -8.919 18.769 36.173 1.00 69.25 521 GLN A C 1
ATOM 4036 O O . GLN A 1 521 ? -10.084 19.072 36.418 1.00 69.25 521 GLN A O 1
ATOM 4041 N N . MET A 1 522 ? -7.932 19.668 36.192 1.00 73.12 522 MET A N 1
ATOM 4042 C CA . MET A 1 522 ? -8.160 21.088 36.467 1.00 73.12 522 MET A CA 1
ATOM 4043 C C . MET A 1 522 ? -9.124 21.707 35.446 1.00 73.12 522 MET A C 1
ATOM 4045 O O . MET A 1 522 ? -10.091 22.351 35.843 1.00 73.12 522 MET A O 1
ATOM 4049 N N . VAL A 1 523 ? -8.914 21.471 34.146 1.00 71.00 523 VAL A N 1
ATOM 4050 C CA . VAL A 1 523 ? -9.811 21.965 33.087 1.00 71.00 523 VAL A CA 1
ATOM 4051 C C . VAL A 1 523 ? -11.224 21.411 33.277 1.00 71.00 523 VAL A C 1
ATOM 4053 O O . VAL A 1 523 ? -12.182 22.176 33.241 1.00 71.00 523 VAL A O 1
ATOM 4056 N N . ALA A 1 524 ? -11.375 20.113 33.549 1.00 67.12 524 ALA A N 1
ATOM 4057 C CA . ALA A 1 524 ? -12.684 19.504 33.785 1.00 67.12 524 ALA A CA 1
ATOM 4058 C C . ALA A 1 524 ? -13.420 20.126 34.990 1.00 67.12 524 ALA A C 1
ATOM 4060 O O . ALA A 1 524 ? -14.632 20.339 34.914 1.00 67.12 524 ALA A O 1
ATOM 4061 N N . ARG A 1 525 ? -12.693 20.472 36.064 1.00 68.75 525 ARG A N 1
ATOM 4062 C CA . ARG A 1 525 ? -13.239 21.129 37.269 1.00 68.75 525 ARG A CA 1
ATOM 4063 C C . ARG A 1 525 ? -13.736 22.548 37.024 1.00 68.75 525 ARG A C 1
ATOM 4065 O O . ARG A 1 525 ? -14.706 22.952 37.651 1.00 68.75 525 ARG A O 1
ATOM 4072 N N . VAL A 1 526 ? -13.106 23.298 36.117 1.00 69.81 526 VAL A N 1
ATOM 4073 C CA . VAL A 1 526 ? -13.532 24.673 35.788 1.00 69.81 526 VAL A CA 1
ATOM 4074 C C . VAL A 1 526 ? -14.935 24.694 35.178 1.00 69.81 526 VAL A C 1
ATOM 4076 O O . VAL A 1 526 ? -15.674 25.657 35.365 1.00 69.81 526 VAL A O 1
ATOM 4079 N N . PHE A 1 527 ? -15.319 23.641 34.454 1.00 62.22 527 PHE A N 1
ATOM 4080 C CA . PHE A 1 527 ? -16.568 23.643 33.701 1.00 62.22 527 PHE A CA 1
ATOM 4081 C C . PHE A 1 527 ? -17.762 23.013 34.439 1.00 62.22 527 PHE A C 1
ATOM 4083 O O . PHE A 1 527 ? -18.889 23.276 34.014 1.00 62.22 527 PHE A O 1
ATOM 4090 N N . VAL A 1 528 ? -17.581 22.197 35.497 1.00 56.69 528 VAL A N 1
ATOM 4091 C CA . VAL A 1 528 ? -18.692 21.450 36.140 1.00 56.69 528 VAL A CA 1
ATOM 4092 C C . VAL A 1 528 ? -18.455 21.092 37.625 1.00 56.69 528 VAL A C 1
ATOM 4094 O O . VAL A 1 528 ? -17.410 20.559 37.980 1.00 56.69 528 VAL A O 1
ATOM 4097 N N . ASP A 1 529 ? -19.500 21.246 38.457 1.00 56.22 529 ASP A N 1
ATOM 4098 C CA . ASP A 1 529 ? -19.518 20.981 39.917 1.00 56.22 529 ASP A CA 1
ATOM 4099 C C . ASP A 1 529 ? -19.523 19.487 40.337 1.00 56.22 529 ASP A C 1
ATOM 4101 O O . ASP A 1 529 ? -19.260 19.155 41.492 1.00 56.22 529 ASP A O 1
ATOM 4105 N N . ARG A 1 530 ? -19.854 18.556 39.427 1.00 59.09 530 ARG A N 1
ATOM 4106 C CA . ARG A 1 530 ? -19.833 17.091 39.648 1.00 59.09 530 ARG A CA 1
ATOM 4107 C C . ARG A 1 530 ? -18.945 16.375 38.628 1.00 59.09 530 ARG A C 1
ATOM 4109 O O . ARG A 1 530 ? -19.380 16.131 37.498 1.00 59.09 530 ARG A O 1
ATOM 4116 N N . GLU A 1 531 ? -17.750 15.966 39.062 1.00 61.97 531 GLU A N 1
ATOM 4117 C CA . GLU A 1 531 ? -16.721 15.321 38.225 1.00 61.97 531 GLU A CA 1
ATOM 4118 C C . GLU A 1 531 ? -17.241 14.085 37.458 1.00 61.97 531 GLU A C 1
ATOM 4120 O O . GLU A 1 531 ? -16.991 13.964 36.259 1.00 61.97 531 GLU A O 1
ATOM 4125 N N . SER A 1 532 ? -18.033 13.204 38.084 1.00 67.38 532 SER A N 1
ATOM 4126 C CA . SER A 1 532 ? -18.435 11.921 37.473 1.00 67.38 532 SER A CA 1
ATOM 4127 C C . SER A 1 532 ? -19.288 12.064 36.205 1.00 67.38 532 SER A C 1
ATOM 4129 O O . SER A 1 532 ? -19.071 11.363 35.216 1.00 67.38 532 SER A O 1
ATOM 4131 N N . SER A 1 533 ? -20.214 13.026 36.183 1.00 74.06 533 SER A N 1
ATOM 4132 C CA . SER A 1 533 ? -21.110 13.269 35.039 1.00 74.06 533 SER A CA 1
ATOM 4133 C C . SER A 1 533 ? -20.384 13.775 33.781 1.00 74.06 533 SER A C 1
ATOM 4135 O O . SER A 1 533 ? -20.787 13.474 32.650 1.00 74.06 533 SER A O 1
ATOM 4137 N N . VAL A 1 534 ? -19.280 14.508 33.963 1.00 77.06 534 VAL A N 1
ATOM 4138 C CA . VAL A 1 534 ? -18.466 15.033 32.858 1.00 77.06 534 VAL A CA 1
ATOM 4139 C C . VAL A 1 534 ? -17.657 13.936 32.216 1.00 77.06 534 VAL A C 1
ATOM 4141 O O . VAL A 1 534 ? -17.663 13.832 30.996 1.00 77.06 534 VAL A O 1
ATOM 4144 N N . TRP A 1 535 ? -17.004 13.086 33.007 1.00 81.38 535 TRP A N 1
ATOM 4145 C CA . TRP A 1 535 ? -16.175 12.010 32.468 1.00 81.38 535 TRP A CA 1
ATOM 4146 C C . TRP A 1 535 ? -16.991 10.979 31.679 1.00 81.38 535 TRP A C 1
ATOM 4148 O O . TRP A 1 535 ? -16.506 10.458 30.673 1.00 81.38 535 TRP A O 1
ATOM 4158 N N . GLN A 1 536 ? -18.261 10.763 32.041 1.00 82.50 536 GLN A N 1
ATOM 4159 C CA . GLN A 1 536 ? -19.199 9.998 31.210 1.00 82.50 536 GLN A CA 1
ATOM 4160 C C . GLN A 1 536 ? -19.462 10.693 29.862 1.00 82.50 536 GLN A C 1
ATOM 4162 O O . GLN A 1 536 ? -19.385 10.057 28.812 1.00 82.50 536 GLN A O 1
ATOM 4167 N N . SER A 1 537 ? -19.695 12.008 29.871 1.00 83.56 537 SER A N 1
ATOM 4168 C CA . SER A 1 537 ? -19.905 12.799 28.649 1.00 83.56 537 SER A CA 1
ATOM 4169 C C . SER A 1 537 ? -18.648 12.846 27.765 1.00 83.56 537 SER A C 1
ATOM 4171 O O . SER A 1 537 ? -18.743 12.678 26.549 1.00 83.56 537 SER A O 1
ATOM 4173 N N . VAL A 1 538 ? -17.460 12.988 28.367 1.00 86.25 538 VAL A N 1
ATOM 4174 C CA . VAL A 1 538 ? -16.150 12.916 27.696 1.00 86.25 538 VAL A CA 1
ATOM 4175 C C . VAL A 1 538 ? -15.976 11.562 27.025 1.00 86.25 538 VAL A C 1
ATOM 4177 O O . VAL A 1 538 ? -15.606 11.526 25.855 1.00 86.25 538 VAL A O 1
ATOM 4180 N N . LYS A 1 539 ? -16.308 10.453 27.703 1.00 87.94 539 LYS A N 1
ATOM 4181 C CA . LYS A 1 539 ? -16.270 9.115 27.094 1.00 87.94 539 LYS A CA 1
ATOM 4182 C C . LYS A 1 539 ? -17.139 9.052 25.833 1.00 87.94 539 LYS A C 1
ATOM 4184 O O . LYS A 1 539 ? -16.703 8.506 24.823 1.00 87.94 539 LYS A O 1
ATOM 4189 N N . TRP A 1 540 ? -18.358 9.590 25.866 1.00 87.31 540 TRP A N 1
ATOM 4190 C CA . TRP A 1 540 ? -19.274 9.532 24.718 1.00 87.31 540 TRP A CA 1
ATOM 4191 C C . TRP A 1 540 ? -18.765 10.345 23.531 1.00 87.31 540 TRP A C 1
ATOM 4193 O O . TRP A 1 540 ? -18.734 9.832 22.412 1.00 87.31 540 TRP A O 1
ATOM 4203 N N . VAL A 1 541 ? -18.326 11.581 23.782 1.00 88.50 541 VAL A N 1
ATOM 4204 C CA . VAL A 1 541 ? -17.733 12.444 22.751 1.00 88.50 541 VAL A CA 1
ATOM 4205 C C . VAL A 1 541 ? -16.475 11.791 22.181 1.00 88.50 541 VAL A C 1
ATOM 4207 O O . VAL A 1 541 ? -16.324 11.726 20.965 1.00 88.50 541 VAL A O 1
ATOM 4210 N N . LEU A 1 542 ? -15.614 11.235 23.038 1.00 90.44 542 LEU A N 1
ATOM 4211 C CA . LEU A 1 542 ? -14.398 10.543 22.622 1.00 90.44 542 LEU A CA 1
ATOM 4212 C C . LEU A 1 542 ? -14.702 9.350 21.708 1.00 90.44 542 LEU A C 1
ATOM 4214 O O . LEU A 1 542 ? -14.058 9.205 20.672 1.00 90.44 542 LEU A O 1
ATOM 4218 N N . MET A 1 543 ? -15.695 8.519 22.047 1.00 91.94 543 MET A N 1
ATOM 4219 C CA . MET A 1 543 ? -16.099 7.396 21.195 1.00 91.94 543 MET A CA 1
ATOM 4220 C C . MET A 1 543 ? -16.565 7.868 19.814 1.00 91.94 543 MET A C 1
ATOM 4222 O O . MET A 1 543 ? -16.152 7.294 18.809 1.00 91.94 543 MET A O 1
ATOM 4226 N N . LEU A 1 544 ? -17.383 8.923 19.750 1.00 91.44 544 LEU A N 1
ATOM 4227 C CA . LEU A 1 544 ? -17.853 9.476 18.479 1.00 91.44 544 LEU A CA 1
ATOM 4228 C C . LEU A 1 544 ? -16.693 10.022 17.636 1.00 91.44 544 LEU A C 1
ATOM 4230 O O . LEU A 1 544 ? -16.595 9.700 16.454 1.00 91.44 544 LEU A O 1
ATOM 4234 N N . VAL A 1 545 ? -15.799 10.805 18.247 1.00 92.25 545 VAL A N 1
ATOM 4235 C CA . VAL A 1 545 ? -14.613 11.356 17.573 1.00 92.25 545 VAL A CA 1
ATOM 4236 C C . VAL A 1 545 ? -13.741 10.231 17.022 1.00 92.25 545 VAL A C 1
ATOM 4238 O O . VAL A 1 545 ? -13.359 10.274 15.857 1.00 92.25 545 VAL A O 1
ATOM 4241 N N . LEU A 1 546 ? -13.474 9.192 17.814 1.00 93.31 546 LEU A N 1
ATOM 4242 C CA . LEU A 1 546 ? -12.668 8.056 17.373 1.00 93.31 546 LEU A CA 1
ATOM 4243 C C . LEU A 1 546 ? -13.324 7.283 16.224 1.00 93.31 546 LEU A C 1
ATOM 4245 O O . LEU A 1 546 ? -12.619 6.925 15.283 1.00 93.31 546 LEU A O 1
ATOM 4249 N N . VAL A 1 547 ? -14.644 7.062 16.251 1.00 95.31 547 VAL A N 1
ATOM 4250 C CA . VAL A 1 547 ? -15.366 6.429 15.131 1.00 95.31 547 VAL A CA 1
ATOM 4251 C C . VAL A 1 547 ? -15.230 7.266 13.858 1.00 95.31 547 VAL A C 1
ATOM 4253 O O . VAL A 1 547 ? -14.907 6.716 12.807 1.00 95.31 547 VAL A O 1
ATOM 4256 N N . LEU A 1 548 ? -15.419 8.586 13.945 1.00 94.06 548 LEU A N 1
ATOM 4257 C CA . LEU A 1 548 ? -15.294 9.490 12.797 1.00 94.06 548 LEU A CA 1
ATOM 4258 C C . LEU A 1 548 ? -13.867 9.513 12.241 1.00 94.06 548 LEU A C 1
ATOM 4260 O O . LEU A 1 548 ? -13.680 9.387 11.035 1.00 94.06 548 LEU A O 1
ATOM 4264 N N . VAL A 1 549 ? -12.860 9.615 13.110 1.00 93.62 549 VAL A N 1
ATOM 4265 C CA . VAL A 1 549 ? -11.448 9.612 12.708 1.00 93.62 549 VAL A CA 1
ATOM 4266 C C . VAL A 1 549 ? -11.077 8.300 12.015 1.00 93.62 549 VAL A C 1
ATOM 4268 O O . VAL A 1 549 ? -10.485 8.336 10.940 1.00 93.62 549 VAL A O 1
ATOM 4271 N N . HIS A 1 550 ? -11.462 7.143 12.562 1.00 94.06 550 HIS A N 1
ATOM 4272 C CA . HIS A 1 550 ? -11.177 5.855 11.921 1.00 94.06 550 HIS A CA 1
ATOM 4273 C C . HIS A 1 550 ? -11.953 5.666 10.616 1.00 94.06 550 HIS A C 1
ATOM 4275 O O . HIS A 1 550 ? -11.417 5.072 9.686 1.00 94.06 550 HIS A O 1
ATOM 4281 N N . ALA A 1 551 ? -13.180 6.183 10.512 1.00 93.69 551 ALA A N 1
ATOM 4282 C CA . ALA A 1 551 ? -13.928 6.163 9.259 1.00 93.69 551 ALA A CA 1
ATOM 4283 C C . ALA A 1 551 ? -13.232 7.005 8.176 1.00 93.69 551 ALA A C 1
ATOM 4285 O O . ALA A 1 551 ? -13.061 6.527 7.057 1.00 93.69 551 ALA A O 1
ATOM 4286 N N . LEU A 1 552 ? -12.767 8.212 8.521 1.00 92.88 552 LEU A N 1
ATOM 4287 C CA . LEU A 1 552 ? -12.024 9.091 7.611 1.00 92.88 552 LEU A CA 1
ATOM 4288 C C . LEU A 1 552 ? -10.689 8.477 7.188 1.00 92.88 552 LEU A C 1
ATOM 4290 O O . LEU A 1 552 ? -10.386 8.437 5.999 1.00 92.88 552 LEU A O 1
ATOM 4294 N N . ILE A 1 553 ? -9.911 7.947 8.137 1.00 91.25 553 ILE A N 1
ATOM 4295 C CA . ILE A 1 553 ? -8.661 7.249 7.813 1.00 91.25 553 ILE A CA 1
ATOM 4296 C C . ILE A 1 553 ? -8.959 6.018 6.956 1.00 91.25 553 ILE A C 1
ATOM 4298 O O . ILE A 1 553 ? -8.250 5.769 5.989 1.00 91.25 553 ILE A O 1
ATOM 4302 N N . GLY A 1 554 ? -10.042 5.294 7.243 1.00 91.06 554 GLY A N 1
ATOM 4303 C CA . GLY A 1 554 ? -10.446 4.105 6.505 1.00 91.06 554 GLY A CA 1
ATOM 4304 C C . GLY A 1 554 ? -10.799 4.351 5.037 1.00 91.06 554 GLY A C 1
ATOM 4305 O O . GLY A 1 554 ? -10.700 3.420 4.240 1.00 91.06 554 GLY A O 1
ATOM 4306 N N . MET A 1 555 ? -11.161 5.583 4.659 1.00 87.75 555 MET A N 1
ATOM 4307 C CA . MET A 1 555 ? -11.396 5.949 3.256 1.00 87.75 555 MET A CA 1
ATOM 4308 C C . MET A 1 555 ? -10.111 5.947 2.421 1.00 87.75 555 MET A C 1
ATOM 4310 O O . MET A 1 555 ? -10.168 5.623 1.239 1.00 87.75 555 MET A O 1
ATOM 4314 N N . PHE A 1 556 ? -8.968 6.288 3.023 1.00 85.25 556 PHE A N 1
ATOM 4315 C CA . PHE A 1 556 ? -7.680 6.377 2.323 1.00 85.25 556 PHE A CA 1
ATOM 4316 C C . PHE A 1 556 ? -6.758 5.199 2.654 1.00 85.25 556 PHE A C 1
ATOM 4318 O O . PHE A 1 556 ? -6.093 4.667 1.776 1.00 85.25 556 PHE A O 1
ATOM 4325 N N . ASN A 1 557 ? -6.752 4.756 3.912 1.00 90.56 557 ASN A N 1
ATOM 4326 C CA . ASN A 1 557 ? -5.954 3.648 4.422 1.00 90.56 557 ASN A CA 1
ATOM 4327 C C . ASN A 1 557 ? -6.816 2.724 5.299 1.00 90.56 557 ASN A C 1
ATOM 4329 O O . ASN A 1 557 ? -6.750 2.729 6.534 1.00 90.56 557 ASN A O 1
ATOM 4333 N N . TYR A 1 558 ? -7.651 1.922 4.634 1.00 92.19 558 TYR A N 1
ATOM 4334 C CA . TYR A 1 558 ? -8.514 0.935 5.285 1.00 92.19 558 TYR A CA 1
ATOM 4335 C C . TYR A 1 558 ? -7.750 -0.031 6.201 1.00 92.19 558 TYR A C 1
ATOM 4337 O O . TYR A 1 558 ? -8.169 -0.171 7.351 1.00 92.19 558 TYR A O 1
ATOM 4345 N N . PRO A 1 559 ? -6.651 -0.684 5.767 1.00 91.00 559 PRO A N 1
ATOM 4346 C CA . PRO A 1 559 ? -5.952 -1.644 6.615 1.00 91.00 559 PRO A CA 1
ATOM 4347 C C . PRO A 1 559 ? -5.458 -1.034 7.924 1.00 91.00 559 PRO A C 1
ATOM 4349 O O . PRO A 1 559 ? -5.647 -1.630 8.983 1.00 91.00 559 PRO A O 1
ATOM 4352 N N . PHE A 1 560 ? -4.916 0.185 7.872 1.00 90.25 560 PHE A N 1
ATOM 4353 C CA . PHE A 1 560 ? -4.498 0.912 9.065 1.00 90.25 560 PHE A CA 1
ATOM 4354 C C . PHE A 1 560 ? -5.676 1.180 10.010 1.00 90.25 560 PHE A C 1
ATOM 4356 O O . PHE A 1 560 ? -5.621 0.823 11.188 1.00 90.25 560 PHE A O 1
ATOM 4363 N N . ALA A 1 561 ? -6.777 1.738 9.494 1.00 92.31 561 ALA A N 1
ATOM 4364 C CA . ALA A 1 561 ? -7.974 2.002 10.294 1.00 92.31 561 ALA A CA 1
ATOM 4365 C C . ALA A 1 561 ? -8.583 0.719 10.880 1.00 92.31 561 ALA A C 1
ATOM 4367 O O . ALA A 1 561 ? -9.041 0.721 12.022 1.00 92.31 561 ALA A O 1
ATOM 4368 N N . PHE A 1 562 ? -8.567 -0.382 10.127 1.00 92.62 562 PHE A N 1
ATOM 4369 C CA . PHE A 1 562 ? -9.060 -1.679 10.573 1.00 92.62 562 PHE A CA 1
ATOM 4370 C C . PHE A 1 562 ? -8.194 -2.256 11.697 1.00 92.62 562 PHE A C 1
ATOM 4372 O O . PHE A 1 562 ? -8.732 -2.651 12.729 1.00 92.62 562 PHE A O 1
ATOM 4379 N N . PHE A 1 563 ? -6.864 -2.265 11.551 1.00 89.62 563 PHE A N 1
ATOM 4380 C CA . PHE A 1 563 ? -5.963 -2.765 12.594 1.00 89.62 563 PHE A CA 1
ATOM 4381 C C . PHE A 1 563 ? -6.051 -1.933 13.878 1.00 89.62 563 PHE A C 1
ATOM 4383 O O . PHE A 1 563 ? -6.190 -2.503 14.964 1.00 89.62 563 PHE A O 1
ATOM 4390 N N . CYS A 1 564 ? -6.056 -0.601 13.770 1.00 88.50 564 CYS A N 1
ATOM 4391 C CA . CYS A 1 564 ? -6.271 0.280 14.919 1.00 88.50 564 CYS A CA 1
ATOM 4392 C C . CYS A 1 564 ? -7.660 0.066 15.540 1.00 88.50 564 CYS A C 1
ATOM 4394 O O . CYS A 1 564 ? -7.774 -0.081 16.757 1.00 88.50 564 CYS A O 1
ATOM 4396 N N . GLY A 1 565 ? -8.705 -0.034 14.716 1.00 90.31 565 GLY A N 1
ATOM 4397 C CA . GLY A 1 565 ? -10.078 -0.278 15.153 1.00 90.31 565 GLY A CA 1
ATOM 4398 C C . GLY A 1 565 ? -10.239 -1.602 15.900 1.00 90.31 565 GLY A C 1
ATOM 4399 O O . GLY A 1 565 ? -10.892 -1.627 16.939 1.00 90.31 565 GLY A O 1
ATOM 4400 N N . CYS A 1 566 ? -9.599 -2.681 15.441 1.00 90.50 566 CYS A N 1
ATOM 4401 C CA . CYS A 1 566 ? -9.637 -3.987 16.104 1.00 90.50 566 CYS A CA 1
ATOM 4402 C C . CYS A 1 566 ? -9.123 -3.920 17.549 1.00 90.50 566 CYS A C 1
ATOM 4404 O O . CYS A 1 566 ? -9.709 -4.518 18.447 1.00 90.50 566 CYS A O 1
ATOM 4406 N N . VAL A 1 567 ? -8.056 -3.161 17.795 1.00 86.31 567 VAL A N 1
ATOM 4407 C CA . VAL A 1 567 ? -7.482 -3.019 19.142 1.00 86.31 567 VAL A CA 1
ATOM 4408 C C . VAL A 1 567 ? -8.286 -2.028 19.986 1.00 86.31 567 VAL A C 1
ATOM 4410 O O . VAL A 1 567 ? -8.610 -2.297 21.143 1.00 86.31 567 VAL A O 1
ATOM 4413 N N . LEU A 1 568 ? -8.612 -0.867 19.420 1.00 88.38 568 LEU A N 1
ATOM 4414 C CA . LEU A 1 568 ? -9.119 0.274 20.180 1.00 88.38 568 LEU A CA 1
ATOM 4415 C C . LEU A 1 568 ? -10.636 0.239 20.383 1.00 88.38 568 LEU A C 1
ATOM 4417 O O . LEU A 1 568 ? -11.118 0.663 21.434 1.00 88.38 568 LEU A O 1
ATOM 4421 N N . SER A 1 569 ? -11.396 -0.283 19.421 1.00 91.50 569 SER A N 1
ATOM 4422 C CA . SER A 1 569 ? -12.860 -0.312 19.486 1.00 91.50 569 SER A CA 1
ATOM 4423 C C . SER A 1 569 ? -13.416 -1.038 20.713 1.00 91.50 569 SER A C 1
ATOM 4425 O O . SER A 1 569 ? -14.173 -0.411 21.466 1.00 91.50 569 SER A O 1
ATOM 4427 N N . PRO A 1 570 ? -13.035 -2.303 20.998 1.00 90.38 570 PRO A N 1
ATOM 4428 C CA . PRO A 1 570 ? -13.524 -2.984 22.192 1.00 90.38 570 PRO A CA 1
ATOM 4429 C C . PRO A 1 570 ? -13.095 -2.247 23.465 1.00 90.38 570 PRO A C 1
ATOM 4431 O O . PRO A 1 570 ? -13.925 -2.041 24.347 1.00 90.38 570 PRO A O 1
ATOM 4434 N N . PHE A 1 571 ? -11.848 -1.764 23.528 1.00 90.69 571 PHE A N 1
ATOM 4435 C CA . PHE A 1 571 ? -11.315 -1.043 24.684 1.00 90.69 571 PHE A CA 1
ATOM 4436 C C . PHE A 1 571 ? -12.145 0.205 25.025 1.00 90.69 571 PHE A C 1
ATOM 4438 O O . PHE A 1 571 ? -12.706 0.289 26.121 1.00 90.69 571 PHE A O 1
ATOM 4445 N N . TYR A 1 572 ? -12.295 1.146 24.088 1.00 91.19 572 TYR A N 1
ATOM 4446 C CA . TYR A 1 572 ? -13.016 2.400 24.341 1.00 91.19 572 TYR A CA 1
ATOM 4447 C C . TYR A 1 572 ? -14.531 2.211 24.486 1.00 91.19 572 TYR A C 1
ATOM 4449 O O . TYR A 1 572 ? -15.175 2.972 25.213 1.00 91.19 572 TYR A O 1
ATOM 4457 N N . ALA A 1 573 ? -15.114 1.187 23.857 1.00 90.75 573 ALA A N 1
ATOM 4458 C CA . ALA A 1 573 ? -16.523 0.861 24.053 1.00 90.75 573 ALA A CA 1
ATOM 4459 C C . ALA A 1 573 ? -16.802 0.434 25.508 1.00 90.75 573 ALA A C 1
ATOM 4461 O O . ALA A 1 573 ? -17.777 0.889 26.123 1.00 90.75 573 ALA A O 1
ATOM 4462 N N . THR A 1 574 ? -15.934 -0.397 26.094 1.00 88.31 574 THR A N 1
ATOM 4463 C CA . THR A 1 574 ? -16.175 -1.017 27.409 1.00 88.31 574 THR A CA 1
ATOM 4464 C C . THR A 1 574 ? -15.544 -0.298 28.598 1.00 88.31 574 THR A C 1
ATOM 4466 O O . THR A 1 574 ? -15.998 -0.516 29.720 1.00 88.31 574 THR A O 1
ATOM 4469 N N . ILE A 1 575 ? -14.552 0.572 28.381 1.00 88.62 575 ILE A N 1
ATOM 4470 C CA . ILE A 1 575 ? -13.839 1.277 29.459 1.00 88.62 575 ILE A CA 1
ATOM 4471 C C . ILE A 1 575 ? -14.793 2.043 30.385 1.00 88.62 575 ILE A C 1
ATOM 4473 O O . ILE A 1 575 ? -15.750 2.673 29.935 1.00 88.62 575 ILE A O 1
ATOM 4477 N N . GLY A 1 576 ? -14.550 2.024 31.687 1.00 84.25 576 GLY A N 1
ATOM 4478 C CA . GLY A 1 576 ? -15.356 2.769 32.650 1.00 84.25 576 GLY A CA 1
ATOM 4479 C C . GLY A 1 576 ? -14.786 2.668 34.054 1.00 84.25 576 GLY A C 1
ATOM 4480 O O . GLY A 1 576 ? -13.895 1.855 34.304 1.00 84.25 576 GLY A O 1
ATOM 4481 N N . GLY A 1 577 ? -15.305 3.480 34.971 1.00 78.06 577 GLY A N 1
ATOM 4482 C CA . GLY A 1 577 ? -14.996 3.341 36.386 1.00 78.06 577 GLY A CA 1
ATOM 4483 C C . GLY A 1 577 ? -15.814 2.237 37.063 1.00 78.06 577 GLY A C 1
ATOM 4484 O O . GLY A 1 577 ? -16.401 1.353 36.429 1.00 78.06 577 GLY A O 1
ATOM 4485 N N . GLY A 1 578 ? -15.802 2.260 38.392 1.00 81.12 578 GLY A N 1
ATOM 4486 C CA . GLY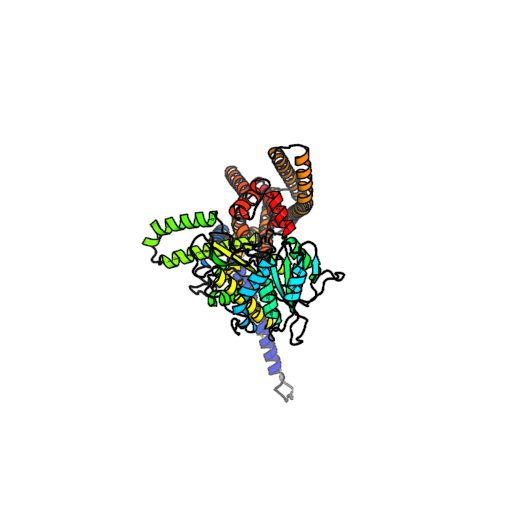 A 1 578 ? -16.462 1.283 39.251 1.00 81.12 578 GLY A CA 1
ATOM 4487 C C . GLY A 1 578 ? -15.555 0.832 40.392 1.00 81.12 578 GLY A C 1
ATOM 4488 O O . GLY A 1 578 ? -14.639 1.545 40.793 1.00 81.12 578 GLY A O 1
ATOM 4489 N N . ASN A 1 579 ? -15.808 -0.376 40.899 1.00 85.69 579 ASN A N 1
ATOM 4490 C CA . ASN A 1 579 ? -15.077 -0.955 42.028 1.00 85.69 579 ASN A CA 1
ATOM 4491 C C . ASN A 1 579 ? -13.556 -1.019 41.772 1.00 85.69 579 ASN A C 1
ATOM 4493 O O . ASN A 1 579 ? -13.138 -1.182 40.620 1.00 85.69 579 ASN A O 1
ATOM 4497 N N . PRO A 1 580 ? -12.718 -0.993 42.826 1.00 86.44 580 PRO A N 1
ATOM 4498 C CA . PRO A 1 580 ? -11.257 -0.958 42.698 1.00 86.44 580 PRO A CA 1
ATOM 4499 C C . PRO A 1 580 ? -10.689 -2.098 41.842 1.00 86.44 580 PRO A C 1
ATOM 4501 O O . PRO A 1 580 ? -9.789 -1.864 41.043 1.00 86.44 580 PRO A O 1
ATOM 4504 N N . LEU A 1 581 ? -11.270 -3.303 41.913 1.00 87.69 581 LEU A N 1
ATOM 4505 C CA . LEU A 1 581 ? -10.874 -4.426 41.055 1.00 87.69 581 LEU A CA 1
ATOM 4506 C C . LEU A 1 581 ? -11.112 -4.140 39.562 1.00 87.69 581 LEU A C 1
ATOM 4508 O O . LEU A 1 581 ? -10.250 -4.422 38.736 1.00 87.69 581 LEU A O 1
ATOM 4512 N N . LYS A 1 582 ? -12.261 -3.546 39.204 1.00 86.25 582 LYS A N 1
ATOM 4513 C CA . LYS A 1 582 ? -12.552 -3.159 37.813 1.00 86.25 582 LYS A CA 1
ATOM 4514 C C . LYS A 1 582 ? -11.595 -2.068 37.343 1.00 86.25 582 LYS A C 1
ATOM 4516 O O . LYS A 1 582 ? -11.089 -2.162 36.231 1.00 86.25 582 LYS A O 1
ATOM 4521 N N . ARG A 1 583 ? -11.311 -1.073 38.193 1.00 84.81 583 ARG A N 1
ATOM 4522 C CA . ARG A 1 583 ? -10.321 -0.028 37.891 1.00 84.81 583 ARG A CA 1
ATOM 4523 C C . ARG A 1 583 ? -8.937 -0.631 37.648 1.00 84.81 583 ARG A C 1
ATOM 4525 O O . ARG A 1 583 ? -8.319 -0.287 36.651 1.00 84.81 583 ARG A O 1
ATOM 4532 N N . LEU A 1 584 ? -8.494 -1.582 38.474 1.00 86.44 584 LEU A N 1
ATOM 4533 C CA . LEU A 1 584 ? -7.209 -2.267 38.298 1.00 86.44 584 LEU A CA 1
ATOM 4534 C C . LEU A 1 584 ? -7.135 -3.036 36.968 1.00 86.44 584 LEU A C 1
ATOM 4536 O O . LEU A 1 584 ? -6.145 -2.918 36.251 1.00 86.44 584 LEU A O 1
ATOM 4540 N N . ILE A 1 585 ? -8.194 -3.772 36.608 1.00 88.88 585 ILE A N 1
ATOM 4541 C CA . ILE A 1 585 ? -8.281 -4.476 35.316 1.00 88.88 585 ILE A CA 1
ATOM 4542 C C . ILE A 1 585 ? -8.191 -3.479 34.156 1.00 88.88 585 ILE A C 1
ATOM 4544 O O . ILE A 1 585 ? -7.430 -3.696 33.214 1.00 88.88 585 ILE A O 1
ATOM 4548 N N . TRP A 1 586 ? -8.928 -2.367 34.226 1.00 88.69 586 TRP A N 1
ATOM 4549 C CA . TRP A 1 586 ? -8.871 -1.345 33.183 1.00 88.69 586 TRP A CA 1
ATOM 4550 C C . TRP A 1 586 ? -7.526 -0.635 33.121 1.00 88.69 586 TRP A C 1
ATOM 4552 O O . TRP A 1 586 ? -7.075 -0.353 32.021 1.00 88.69 586 TRP A O 1
ATOM 4562 N N . MET A 1 587 ? -6.857 -0.394 34.249 1.00 85.06 587 MET A N 1
ATOM 4563 C CA . MET A 1 587 ? -5.497 0.152 34.269 1.00 85.06 587 MET A CA 1
ATOM 4564 C C . MET A 1 587 ? -4.496 -0.815 33.630 1.00 85.06 587 MET A C 1
ATOM 4566 O O . MET A 1 587 ? -3.653 -0.386 32.848 1.00 85.06 587 MET A O 1
ATOM 4570 N N . PHE A 1 588 ? -4.615 -2.119 33.892 1.00 85.25 588 PHE A N 1
ATOM 4571 C CA . PHE A 1 588 ? -3.790 -3.128 33.226 1.00 85.25 588 PHE A CA 1
ATOM 4572 C C . PHE A 1 588 ? -4.027 -3.141 31.707 1.00 85.25 588 PHE A C 1
ATOM 4574 O O . PHE A 1 588 ? -3.076 -3.086 30.927 1.00 85.25 588 PHE A O 1
ATOM 4581 N N . LEU A 1 589 ? -5.293 -3.140 31.277 1.00 85.69 589 LEU A N 1
ATOM 4582 C CA . LEU A 1 589 ? -5.648 -3.065 29.856 1.00 85.69 589 LEU A CA 1
ATOM 4583 C C . LEU A 1 589 ? -5.218 -1.740 29.217 1.00 85.69 589 LEU A C 1
ATOM 4585 O O . LEU A 1 589 ? -4.795 -1.745 28.070 1.00 85.69 589 LEU A O 1
ATOM 4589 N N . TRP A 1 590 ? -5.272 -0.629 29.953 1.00 87.56 590 TRP A N 1
ATOM 4590 C CA . TRP A 1 590 ? -4.793 0.685 29.522 1.00 87.56 590 TRP A CA 1
ATOM 4591 C C . TRP A 1 590 ? -3.286 0.651 29.242 1.00 87.56 590 TRP A C 1
ATOM 4593 O O . TRP A 1 590 ? -2.852 1.119 28.194 1.00 87.56 590 TRP A O 1
ATOM 4603 N N . VAL A 1 591 ? -2.483 0.013 30.101 1.00 81.62 591 VAL A N 1
ATOM 4604 C CA . VAL A 1 591 ? -1.046 -0.191 29.835 1.00 81.62 591 VAL A CA 1
ATOM 4605 C C . VAL A 1 591 ? -0.836 -1.050 28.583 1.00 81.62 591 VAL A C 1
ATOM 4607 O O . VAL A 1 591 ? 0.003 -0.715 27.744 1.00 81.62 591 VAL A O 1
ATOM 4610 N N . LEU A 1 592 ? -1.625 -2.116 28.411 1.00 78.38 592 LEU A N 1
ATOM 4611 C CA . LEU A 1 592 ? -1.528 -3.014 27.255 1.00 78.38 592 LEU A CA 1
ATOM 4612 C C . LEU A 1 592 ? -1.943 -2.349 25.931 1.00 78.38 592 LEU A C 1
ATOM 4614 O O . LEU A 1 592 ? -1.423 -2.705 24.879 1.00 78.38 592 LEU A O 1
ATOM 4618 N N . THR A 1 593 ? -2.864 -1.387 25.967 1.00 80.44 593 THR A N 1
ATOM 4619 C CA . THR A 1 593 ? -3.302 -0.621 24.789 1.00 80.44 593 THR A CA 1
ATOM 4620 C C . THR A 1 593 ? -2.549 0.694 24.618 1.00 80.44 593 THR A C 1
ATOM 4622 O O . THR A 1 593 ? -2.944 1.494 23.778 1.00 80.44 593 THR A O 1
ATOM 4625 N N . SER A 1 594 ? -1.511 0.950 25.419 1.00 76.75 594 SER A N 1
ATOM 4626 C CA . SER A 1 594 ? -0.750 2.200 25.376 1.00 76.75 594 SER A CA 1
ATOM 4627 C C . SER A 1 594 ? 0.102 2.338 24.114 1.00 76.75 594 SER A C 1
ATOM 4629 O O . SER A 1 594 ? 0.308 1.399 23.346 1.00 76.75 594 SER A O 1
ATOM 4631 N N . VAL A 1 595 ? 0.668 3.531 23.935 1.00 65.88 595 VAL A N 1
ATOM 4632 C CA . VAL A 1 595 ? 1.595 3.864 22.845 1.00 65.88 595 VAL A CA 1
ATOM 4633 C C . VAL A 1 595 ? 2.797 2.911 22.806 1.00 65.88 595 VAL A C 1
ATOM 4635 O O . VAL A 1 595 ? 3.332 2.644 21.734 1.00 65.88 595 VAL A O 1
ATOM 4638 N N . ALA A 1 596 ? 3.223 2.370 23.953 1.00 58.84 596 ALA A N 1
ATOM 4639 C CA . ALA A 1 596 ? 4.432 1.560 24.042 1.00 58.84 596 ALA A CA 1
ATOM 4640 C C . ALA A 1 596 ? 4.343 0.265 23.202 1.00 58.84 596 ALA A C 1
ATOM 4642 O O . ALA A 1 596 ? 5.216 0.053 22.366 1.00 58.84 596 ALA A O 1
ATOM 4643 N N . PRO A 1 597 ? 3.294 -0.569 23.289 1.00 60.94 597 PRO A N 1
ATOM 4644 C CA . PRO A 1 597 ? 3.102 -1.670 22.342 1.00 60.94 597 PRO A CA 1
ATOM 4645 C C . PRO A 1 597 ? 3.037 -1.247 20.864 1.00 60.94 597 PRO A C 1
ATOM 4647 O O . PRO A 1 597 ? 3.596 -1.941 20.014 1.00 60.94 597 PRO A O 1
ATOM 4650 N N . PHE A 1 598 ? 2.438 -0.094 20.545 1.00 61.09 598 PHE A N 1
ATOM 4651 C CA . PHE A 1 598 ? 2.398 0.431 19.171 1.00 61.09 598 PHE A CA 1
ATOM 4652 C C . PHE A 1 598 ? 3.772 0.882 18.645 1.00 61.09 598 PHE A C 1
ATOM 4654 O O . PHE A 1 598 ? 4.022 0.770 17.449 1.00 61.09 598 PHE A O 1
ATOM 4661 N N . VAL A 1 599 ? 4.663 1.364 19.516 1.00 54.50 599 VAL A N 1
ATOM 4662 C CA . VAL A 1 599 ? 6.000 1.875 19.154 1.00 54.50 599 VAL A CA 1
ATOM 4663 C C . VAL A 1 599 ? 7.094 0.809 19.278 1.00 54.50 599 VAL A C 1
ATOM 4665 O O . VAL A 1 599 ? 8.036 0.808 18.497 1.00 54.50 599 VAL A O 1
ATOM 4668 N N . PHE A 1 600 ? 6.983 -0.122 20.226 1.00 52.03 600 PHE A N 1
ATOM 4669 C CA . PHE A 1 600 ? 8.029 -1.110 20.524 1.00 52.03 600 PHE A CA 1
ATOM 4670 C C . PHE A 1 600 ? 7.696 -2.525 20.036 1.00 52.03 600 PHE A C 1
ATOM 4672 O O . PHE A 1 600 ? 8.608 -3.294 19.735 1.00 52.03 600 PHE A O 1
ATOM 4679 N N . LEU A 1 601 ? 6.411 -2.891 19.958 1.00 56.09 601 LEU A N 1
ATOM 4680 C CA . LEU A 1 601 ? 5.975 -4.242 19.587 1.00 56.09 601 LEU A CA 1
ATOM 4681 C C . LEU A 1 601 ? 5.513 -4.308 18.129 1.00 56.09 601 LEU A C 1
ATOM 4683 O O . LEU A 1 601 ? 5.905 -5.222 17.408 1.00 56.09 601 LEU A O 1
ATOM 4687 N N . LEU A 1 602 ? 4.712 -3.332 17.686 1.00 57.28 602 LEU A N 1
ATOM 4688 C CA . LEU A 1 602 ? 4.160 -3.290 16.330 1.00 57.28 602 LEU A CA 1
ATOM 4689 C C . LEU A 1 602 ? 5.268 -3.304 15.264 1.00 57.28 602 LEU A C 1
ATOM 4691 O O . LEU A 1 602 ? 5.211 -4.177 14.404 1.00 57.28 602 LEU A O 1
ATOM 4695 N N . PRO A 1 603 ? 6.332 -2.478 15.355 1.00 51.69 603 PRO A N 1
ATOM 4696 C CA . PRO A 1 603 ? 7.451 -2.537 14.413 1.00 51.69 603 PRO A CA 1
ATOM 4697 C C . PRO A 1 603 ? 8.131 -3.904 14.335 1.00 51.69 603 PRO A C 1
ATOM 4699 O O . PRO A 1 603 ? 8.429 -4.386 13.251 1.00 51.69 603 PRO A O 1
ATOM 4702 N N . ARG A 1 604 ? 8.320 -4.571 15.482 1.00 50.81 604 ARG A N 1
ATOM 4703 C CA . ARG A 1 604 ? 8.977 -5.887 15.573 1.00 50.81 604 ARG A CA 1
ATOM 4704 C C . ARG A 1 604 ? 8.103 -7.035 15.064 1.00 50.81 604 ARG A C 1
ATOM 4706 O O . ARG A 1 604 ? 8.618 -8.096 14.724 1.00 50.81 604 ARG A O 1
ATOM 4713 N N . LEU A 1 605 ? 6.786 -6.839 15.022 1.00 49.03 605 LEU A N 1
ATOM 4714 C CA . LEU A 1 605 ? 5.831 -7.793 14.462 1.00 49.03 605 LEU A CA 1
ATOM 4715 C C . LEU A 1 605 ? 5.631 -7.554 12.954 1.00 49.03 605 LEU A C 1
ATOM 4717 O O . LEU A 1 605 ? 5.479 -8.492 12.185 1.00 49.03 605 LEU A O 1
ATOM 4721 N N . VAL A 1 606 ? 5.665 -6.312 12.495 1.00 48.84 606 VAL A N 1
ATOM 4722 C CA . VAL A 1 606 ? 5.254 -5.910 11.137 1.00 48.84 606 VAL A CA 1
ATOM 4723 C C . VAL A 1 606 ? 6.372 -6.054 10.081 1.00 48.84 606 VAL A C 1
ATOM 4725 O O . VAL A 1 606 ? 6.133 -5.999 8.878 1.00 48.84 606 VAL A O 1
ATOM 4728 N N . ALA A 1 607 ? 7.611 -6.292 10.501 1.00 48.69 607 ALA A N 1
ATOM 4729 C CA . ALA A 1 607 ? 8.788 -6.079 9.669 1.00 48.69 607 ALA A CA 1
ATOM 4730 C C . ALA A 1 607 ? 9.685 -7.301 9.448 1.00 48.69 607 ALA A C 1
ATOM 4732 O O . ALA A 1 607 ? 9.922 -8.088 10.367 1.00 48.69 607 ALA A O 1
ATOM 4733 N N . ALA A 1 608 ? 10.286 -7.400 8.257 1.00 44.28 608 ALA A N 1
ATOM 4734 C CA . ALA A 1 608 ? 11.471 -8.229 8.053 1.00 44.28 608 ALA A CA 1
ATOM 4735 C C . ALA A 1 608 ? 12.710 -7.508 8.636 1.00 44.28 608 ALA A C 1
ATOM 4737 O O . ALA A 1 608 ? 12.904 -6.332 8.328 1.00 44.28 608 ALA A O 1
ATOM 4738 N N . PRO A 1 609 ? 13.576 -8.185 9.419 1.00 41.59 609 PRO A N 1
ATOM 4739 C CA . PRO A 1 609 ? 14.733 -7.561 10.079 1.00 41.59 609 PRO A CA 1
ATOM 4740 C C . PRO A 1 609 ? 15.667 -6.761 9.154 1.00 41.59 609 PRO A C 1
ATOM 4742 O O . PRO A 1 609 ? 16.281 -5.801 9.594 1.00 41.59 609 PRO A O 1
ATOM 4745 N N . SER A 1 610 ? 15.743 -7.121 7.869 1.00 46.25 610 SER A N 1
ATOM 4746 C CA . SER A 1 610 ? 16.601 -6.479 6.863 1.00 46.25 610 SER A CA 1
ATOM 4747 C C . SER A 1 610 ? 16.071 -5.154 6.302 1.00 46.25 610 SER A C 1
ATOM 4749 O O . SER A 1 610 ? 16.800 -4.457 5.610 1.00 46.25 610 SER A O 1
ATOM 4751 N N . GLU A 1 611 ? 14.797 -4.822 6.523 1.00 50.69 611 GLU A N 1
ATOM 4752 C CA . GLU A 1 611 ? 14.211 -3.539 6.090 1.00 50.69 611 GLU A CA 1
ATOM 4753 C C . GLU A 1 611 ? 14.326 -2.458 7.191 1.00 50.69 611 GLU A C 1
ATOM 4755 O O . GLU A 1 611 ? 13.864 -1.335 7.005 1.00 50.69 611 GLU A O 1
ATOM 4760 N N . TRP A 1 612 ? 14.900 -2.812 8.352 1.00 55.31 612 TRP A N 1
ATOM 4761 C CA . TRP A 1 612 ? 14.828 -2.064 9.617 1.00 55.31 612 TRP A CA 1
ATOM 4762 C C . TRP A 1 612 ? 16.212 -1.937 10.279 1.00 55.31 612 TRP A C 1
ATOM 4764 O O . TRP A 1 612 ? 16.325 -2.001 11.506 1.00 55.31 612 TRP A O 1
ATOM 4774 N N . ASP A 1 613 ? 17.266 -1.765 9.471 1.00 40.53 613 ASP A N 1
ATOM 4775 C CA . ASP A 1 613 ? 18.621 -1.488 9.963 1.00 40.53 613 ASP A CA 1
ATOM 4776 C C . ASP A 1 613 ? 18.584 -0.316 10.968 1.00 40.53 613 ASP A C 1
ATOM 4778 O O . ASP A 1 613 ? 18.220 0.809 10.626 1.00 40.53 613 ASP A O 1
ATOM 4782 N N . GLY A 1 614 ? 18.920 -0.601 12.234 1.00 45.62 614 GLY A N 1
ATOM 4783 C CA . GLY A 1 614 ? 18.972 0.373 13.336 1.00 45.62 614 GLY A CA 1
ATOM 4784 C C . GLY A 1 614 ? 17.873 0.267 14.408 1.00 45.62 614 GLY A C 1
ATOM 4785 O O . GLY A 1 614 ? 17.983 0.927 15.444 1.00 45.62 614 GLY A O 1
ATOM 4786 N N . LEU A 1 615 ? 16.843 -0.578 14.243 1.00 45.31 615 LEU A N 1
ATOM 4787 C CA . LEU A 1 615 ? 15.747 -0.664 15.230 1.00 45.31 615 LEU A CA 1
ATOM 4788 C C . LEU A 1 615 ? 16.087 -1.333 16.558 1.00 45.31 615 LEU A C 1
ATOM 4790 O O . LEU A 1 615 ? 15.356 -1.160 17.538 1.00 45.31 615 LEU A O 1
ATOM 4794 N N . ASP A 1 616 ? 17.168 -2.103 16.597 1.00 47.62 616 ASP A N 1
ATOM 4795 C CA . ASP A 1 616 ? 17.650 -2.682 17.847 1.00 47.62 616 ASP A CA 1
ATOM 4796 C C . ASP A 1 616 ? 18.162 -1.595 18.810 1.00 47.62 616 ASP A C 1
ATOM 4798 O O . ASP A 1 616 ? 18.285 -1.859 20.006 1.00 47.62 616 ASP A O 1
ATOM 4802 N N . GLN A 1 617 ? 18.386 -0.365 18.316 1.00 55.03 617 GLN A N 1
ATOM 4803 C CA . GLN A 1 617 ? 18.921 0.760 19.085 1.00 55.03 617 GLN A CA 1
ATOM 4804 C C . GLN A 1 617 ? 17.903 1.899 19.321 1.00 55.03 617 GLN A C 1
ATOM 4806 O O . GLN A 1 617 ? 17.812 2.359 20.458 1.00 55.03 617 GLN A O 1
ATOM 4811 N N . ASP A 1 618 ? 17.101 2.327 18.324 1.00 65.31 618 ASP A N 1
ATOM 4812 C CA . ASP A 1 618 ? 16.103 3.417 18.492 1.00 65.31 618 ASP A CA 1
ATOM 4813 C C . ASP A 1 618 ? 14.801 3.248 17.655 1.00 65.31 618 ASP A C 1
ATOM 4815 O O . ASP A 1 618 ? 14.690 3.735 16.523 1.00 65.31 618 ASP A O 1
ATOM 4819 N N . PRO A 1 619 ? 13.757 2.601 18.213 1.00 63.50 619 PRO A N 1
ATOM 4820 C CA . PRO A 1 619 ? 12.462 2.404 17.547 1.00 63.50 619 PRO A CA 1
ATOM 4821 C C . PRO A 1 619 ? 11.693 3.695 17.250 1.00 63.50 619 PRO A C 1
ATOM 4823 O O . PRO A 1 619 ? 10.932 3.765 16.281 1.00 63.50 619 PRO A O 1
ATOM 4826 N N . LEU A 1 620 ? 11.862 4.718 18.088 1.00 67.19 620 LEU A N 1
ATOM 4827 C CA . LEU A 1 620 ? 11.109 5.960 17.975 1.00 67.19 620 LEU A CA 1
ATOM 4828 C C . LEU A 1 620 ? 11.751 6.876 16.923 1.00 67.19 620 LEU A C 1
ATOM 4830 O O . LEU A 1 620 ? 11.037 7.447 16.094 1.00 67.19 620 LEU A O 1
ATOM 4834 N N . GLY A 1 621 ? 13.084 6.924 16.871 1.00 67.06 621 GLY A N 1
ATOM 4835 C CA . GLY A 1 621 ? 13.832 7.539 15.775 1.00 67.06 621 GLY A CA 1
ATOM 4836 C C . GLY A 1 621 ? 13.509 6.915 14.419 1.00 67.06 621 GLY A C 1
ATOM 4837 O O . GLY A 1 621 ? 13.320 7.638 13.442 1.00 67.06 621 GLY A O 1
ATOM 4838 N N . ALA A 1 622 ? 13.331 5.595 14.352 1.00 68.75 622 ALA A N 1
ATOM 4839 C CA . ALA A 1 622 ? 12.930 4.927 13.117 1.00 68.75 622 ALA A CA 1
ATOM 4840 C C . ALA A 1 622 ? 11.497 5.262 12.677 1.00 68.75 622 ALA A C 1
ATOM 4842 O O . ALA A 1 622 ? 11.259 5.514 11.495 1.00 68.75 622 ALA A O 1
ATOM 4843 N N . LEU A 1 623 ? 10.546 5.338 13.614 1.00 71.88 623 LEU A N 1
ATOM 4844 C CA . LEU A 1 623 ? 9.183 5.793 13.323 1.00 71.88 623 LEU A CA 1
ATOM 4845 C C . LEU A 1 623 ? 9.177 7.227 12.765 1.00 71.88 623 LEU A C 1
ATOM 4847 O O . LEU A 1 623 ? 8.470 7.517 11.796 1.00 71.88 623 LEU A O 1
ATOM 4851 N N . ILE A 1 624 ? 9.991 8.115 13.344 1.00 72.38 624 ILE A N 1
ATOM 4852 C CA . ILE A 1 624 ? 10.164 9.488 12.854 1.00 72.38 624 ILE A CA 1
ATOM 4853 C C . ILE A 1 624 ? 10.843 9.490 11.489 1.00 72.38 624 ILE A C 1
ATOM 4855 O O . ILE A 1 624 ? 10.386 10.206 10.607 1.00 72.38 624 ILE A O 1
ATOM 4859 N N . SER A 1 625 ? 11.878 8.674 11.287 1.00 73.25 625 SER A N 1
ATOM 4860 C CA . SER A 1 625 ? 12.564 8.531 10.001 1.00 73.25 625 SER A CA 1
ATOM 4861 C C . SER A 1 625 ? 11.583 8.124 8.898 1.00 73.25 625 SER A C 1
ATOM 4863 O O . SER A 1 625 ? 11.495 8.793 7.867 1.00 73.25 625 SER A O 1
ATOM 4865 N N . MET A 1 626 ? 10.738 7.122 9.159 1.00 74.31 626 MET A N 1
ATOM 4866 C CA . MET A 1 626 ? 9.680 6.678 8.245 1.00 74.31 626 MET A CA 1
ATOM 4867 C C . MET A 1 626 ? 8.652 7.775 7.959 1.00 74.31 626 MET A C 1
ATOM 4869 O O . MET A 1 626 ? 8.232 7.942 6.812 1.00 74.31 626 MET A O 1
ATOM 4873 N N . TYR A 1 627 ? 8.268 8.558 8.969 1.00 80.19 627 TYR A N 1
ATOM 4874 C CA . TYR A 1 627 ? 7.420 9.729 8.763 1.00 80.19 627 TYR A CA 1
ATOM 4875 C C . TYR A 1 627 ? 8.128 10.811 7.933 1.00 80.19 627 TYR A C 1
ATOM 4877 O O . TYR A 1 627 ? 7.526 11.368 7.024 1.00 80.19 627 TYR A O 1
ATOM 4885 N N . THR A 1 628 ? 9.411 11.086 8.164 1.00 77.25 628 THR A N 1
ATOM 4886 C CA . THR A 1 628 ? 10.151 12.091 7.387 1.00 77.25 628 THR A CA 1
ATOM 4887 C C . THR A 1 628 ? 10.420 11.658 5.949 1.00 77.25 628 THR A C 1
ATOM 4889 O O . THR A 1 628 ? 10.418 12.504 5.060 1.00 77.25 628 THR A O 1
ATOM 4892 N N . LYS A 1 629 ? 10.626 10.357 5.710 1.00 74.50 629 LYS A N 1
ATOM 4893 C CA . LYS A 1 629 ? 10.929 9.804 4.387 1.00 74.50 629 LYS A CA 1
ATOM 4894 C C . LYS A 1 629 ? 9.673 9.591 3.543 1.00 74.50 629 LYS A C 1
ATOM 4896 O O . LYS A 1 629 ? 9.649 9.960 2.374 1.00 74.50 629 LYS A O 1
ATOM 4901 N N . TYR A 1 630 ? 8.633 9.004 4.131 1.00 76.69 630 TYR A N 1
ATOM 4902 C CA . TYR A 1 630 ? 7.431 8.585 3.405 1.00 76.69 630 TYR A CA 1
ATOM 4903 C C . TYR A 1 630 ? 6.156 9.292 3.862 1.00 76.69 630 TYR A C 1
ATOM 4905 O O . TYR A 1 630 ? 5.114 9.108 3.249 1.00 76.69 630 TYR A O 1
ATOM 4913 N N . GLY A 1 631 ? 6.175 10.054 4.955 1.00 79.50 631 GLY A N 1
ATOM 4914 C CA . GLY A 1 631 ? 4.957 10.643 5.514 1.00 79.50 631 GLY A CA 1
ATOM 4915 C C . GLY A 1 631 ? 4.013 9.620 6.149 1.00 79.50 631 GLY A C 1
ATOM 4916 O O . GLY A 1 631 ? 2.815 9.881 6.201 1.00 79.50 631 GLY A O 1
ATOM 4917 N N . VAL A 1 632 ? 4.511 8.457 6.601 1.00 82.00 632 VAL A N 1
ATOM 4918 C CA . VAL A 1 632 ? 3.681 7.359 7.140 1.00 82.00 632 VAL A CA 1
ATOM 4919 C C . VAL A 1 632 ? 2.740 7.835 8.258 1.00 82.00 632 VAL A C 1
ATOM 4921 O O . VAL A 1 632 ? 3.187 8.403 9.255 1.00 82.00 632 VAL A O 1
ATOM 4924 N N . LEU A 1 633 ? 1.442 7.534 8.130 1.00 82.94 633 LEU A N 1
ATOM 4925 C CA . LEU A 1 633 ? 0.374 7.981 9.042 1.00 82.94 633 LEU A CA 1
ATOM 4926 C C . LEU A 1 633 ? 0.500 7.499 10.498 1.00 82.94 633 LEU A C 1
ATOM 4928 O O . LEU A 1 633 ? -0.117 8.088 11.382 1.00 82.94 633 LEU A O 1
ATOM 4932 N N . LEU A 1 634 ? 1.281 6.454 10.779 1.00 83.75 634 LEU A N 1
ATOM 4933 C CA . LEU A 1 634 ? 1.395 5.884 12.125 1.00 83.75 634 LEU A CA 1
ATOM 4934 C C . LEU A 1 634 ? 1.875 6.915 13.163 1.00 83.75 634 LEU A C 1
ATOM 4936 O O . LEU A 1 634 ? 1.284 7.020 14.236 1.00 83.75 634 LEU A O 1
ATOM 4940 N N . PHE A 1 635 ? 2.900 7.710 12.839 1.00 80.06 635 PHE A N 1
ATOM 4941 C CA . PHE A 1 635 ? 3.418 8.749 13.736 1.00 80.06 635 PHE A CA 1
ATOM 4942 C C . PHE A 1 635 ? 2.393 9.861 14.043 1.00 80.06 635 PHE A C 1
ATOM 4944 O O . PHE A 1 635 ? 2.105 10.083 15.227 1.00 80.06 635 PHE A O 1
ATOM 4951 N N . PRO A 1 636 ? 1.789 10.539 13.040 1.00 86.56 636 PRO A N 1
ATOM 4952 C CA . PRO A 1 636 ? 0.757 11.537 13.306 1.00 86.56 636 PRO A CA 1
ATOM 4953 C C . PRO A 1 636 ? -0.467 10.923 13.988 1.00 86.56 636 PRO A C 1
ATOM 4955 O O . PRO A 1 636 ? -1.030 11.553 14.875 1.00 86.56 636 PRO A O 1
ATOM 4958 N N . TYR A 1 637 ? -0.855 9.688 13.665 1.00 87.75 637 TYR A N 1
ATOM 4959 C CA . TYR A 1 637 ? -1.961 9.012 14.345 1.00 87.75 637 TYR A CA 1
ATOM 4960 C C . TYR A 1 637 ? -1.692 8.812 15.842 1.00 87.75 637 TYR A C 1
ATOM 4962 O O . TYR A 1 637 ? -2.558 9.100 16.674 1.00 87.75 637 TYR A O 1
ATOM 4970 N N . ILE A 1 638 ? -0.485 8.363 16.203 1.00 84.25 638 ILE A N 1
ATOM 4971 C CA . ILE A 1 638 ? -0.093 8.199 17.606 1.00 84.25 638 ILE A CA 1
ATOM 4972 C C . ILE A 1 638 ? -0.202 9.535 18.347 1.00 84.25 638 ILE A C 1
ATOM 4974 O O . ILE A 1 638 ? -0.819 9.590 19.409 1.00 84.25 638 ILE A O 1
ATOM 4978 N N . CYS A 1 639 ? 0.342 10.612 17.777 1.00 83.81 639 CYS A N 1
ATOM 4979 C CA . CYS A 1 639 ? 0.395 11.916 18.438 1.00 83.81 639 CYS A CA 1
ATOM 4980 C C . CYS A 1 639 ? -0.964 12.630 18.486 1.00 83.81 639 CYS A C 1
ATOM 4982 O O . CYS A 1 639 ? -1.327 13.192 19.515 1.00 83.81 639 CYS A O 1
ATOM 4984 N N . LEU A 1 640 ? -1.713 12.618 17.381 1.00 87.56 640 LEU A N 1
ATOM 4985 C CA . LEU A 1 640 ? -2.932 13.415 17.209 1.00 87.56 640 LEU A CA 1
ATOM 4986 C C . LEU A 1 640 ? -4.194 12.697 17.686 1.00 87.56 640 LEU A C 1
ATOM 4988 O O . LEU A 1 640 ? -5.164 13.359 18.038 1.00 87.56 640 LEU A O 1
ATOM 4992 N N . VAL A 1 641 ? -4.207 11.362 17.680 1.00 89.50 641 VAL A N 1
ATOM 4993 C CA . VAL A 1 641 ? -5.416 10.573 17.963 1.00 89.50 641 VAL A CA 1
ATOM 4994 C C . VAL A 1 641 ? -5.211 9.711 19.194 1.00 89.50 641 VAL A C 1
ATOM 4996 O O . VAL A 1 641 ? -5.947 9.842 20.172 1.00 89.50 641 VAL A O 1
ATOM 4999 N N . HIS A 1 642 ? -4.207 8.834 19.165 1.00 87.94 642 HIS A N 1
ATOM 5000 C CA . HIS A 1 642 ? -4.055 7.814 20.193 1.00 87.94 642 HIS A CA 1
ATOM 5001 C C . HIS A 1 642 ? -3.652 8.411 21.544 1.00 87.94 642 HIS A C 1
ATOM 5003 O O . HIS A 1 642 ? -4.353 8.172 22.518 1.00 87.94 642 HIS A O 1
ATOM 5009 N N . VAL A 1 643 ? -2.594 9.229 21.617 1.00 85.19 643 VAL A N 1
ATOM 5010 C CA . VAL A 1 643 ? -2.121 9.843 22.874 1.00 85.19 643 VAL A CA 1
ATOM 5011 C C . VAL A 1 643 ? -3.224 10.664 23.565 1.00 85.19 643 VAL A C 1
ATOM 5013 O O . VAL A 1 643 ? -3.515 10.371 24.728 1.00 85.19 643 VAL A O 1
ATOM 5016 N N . PRO A 1 644 ? -3.908 11.617 22.895 1.00 88.06 644 PRO A N 1
ATOM 5017 C CA . PRO A 1 644 ? -5.012 12.358 23.505 1.00 88.06 644 PRO A CA 1
ATOM 5018 C C . PRO A 1 644 ? -6.149 11.453 23.981 1.00 88.06 644 PRO A C 1
ATOM 5020 O O . PRO A 1 644 ? -6.624 11.589 25.109 1.00 88.06 644 PRO A O 1
ATOM 5023 N N . ALA A 1 645 ? -6.573 10.496 23.151 1.00 89.62 645 ALA A N 1
ATOM 5024 C CA . ALA A 1 645 ? -7.656 9.582 23.495 1.00 89.62 645 ALA A CA 1
ATOM 5025 C C . ALA A 1 645 ? -7.302 8.686 24.686 1.00 89.62 645 ALA A C 1
ATOM 5027 O O . ALA A 1 645 ? -8.131 8.433 25.561 1.00 89.62 645 ALA A O 1
ATOM 5028 N N . HIS A 1 646 ? -6.069 8.193 24.719 1.00 87.69 646 HIS A N 1
ATOM 5029 C CA . HIS A 1 646 ? -5.556 7.302 25.749 1.00 87.69 646 HIS A CA 1
ATOM 5030 C C . HIS A 1 646 ? -5.398 8.034 27.091 1.00 87.69 646 HIS A C 1
ATOM 5032 O O . HIS A 1 646 ? -5.851 7.519 28.116 1.00 87.69 646 HIS A O 1
ATOM 5038 N N . LEU A 1 647 ? -4.929 9.287 27.085 1.00 83.69 647 LEU A N 1
ATOM 5039 C CA . LEU A 1 647 ? -4.904 10.163 28.266 1.00 83.69 647 LEU A CA 1
ATOM 5040 C C . LEU A 1 647 ? -6.307 10.444 28.822 1.00 83.69 647 LEU A C 1
ATOM 5042 O O . LEU A 1 647 ? -6.569 10.219 30.003 1.00 83.69 647 LEU A O 1
ATOM 5046 N N . LEU A 1 648 ? -7.254 10.847 27.970 1.00 87.25 648 LEU A N 1
ATOM 5047 C CA . LEU A 1 648 ? -8.639 11.080 28.398 1.00 87.25 648 LEU A CA 1
ATOM 5048 C C . LEU A 1 648 ? -9.281 9.821 28.994 1.00 87.25 648 LEU A C 1
ATOM 5050 O O . LEU A 1 648 ? -10.039 9.899 29.962 1.00 87.25 648 LEU A O 1
ATOM 5054 N N . SER A 1 649 ? -8.945 8.652 28.451 1.00 88.44 649 SER A N 1
ATOM 5055 C CA . SER A 1 649 ? -9.449 7.367 28.933 1.00 88.44 649 SER A CA 1
ATOM 5056 C C . SER A 1 649 ? -8.978 7.026 30.352 1.00 88.44 649 SER A C 1
ATOM 5058 O O . SER A 1 649 ? -9.732 6.415 31.108 1.00 88.44 649 SER A O 1
ATOM 5060 N N . LEU A 1 650 ? -7.799 7.507 30.767 1.00 86.06 650 LEU A N 1
ATOM 5061 C CA . LEU A 1 650 ? -7.335 7.386 32.151 1.00 86.06 650 LEU A CA 1
ATOM 5062 C C . LEU A 1 650 ? -8.243 8.172 33.107 1.00 86.06 650 LEU A C 1
ATOM 5064 O O . LEU A 1 650 ? -8.593 7.681 34.179 1.00 86.06 650 LEU A O 1
ATOM 5068 N N . GLY A 1 651 ? -8.685 9.365 32.698 1.00 82.00 651 GLY A N 1
ATOM 5069 C CA . GLY A 1 651 ? -9.665 10.143 33.460 1.00 82.00 651 GLY A CA 1
ATOM 5070 C C . GLY A 1 651 ? -11.009 9.420 33.586 1.00 82.00 651 GLY A C 1
ATOM 5071 O O . GLY A 1 651 ? -11.595 9.387 34.666 1.00 82.00 651 GLY A O 1
ATOM 5072 N N . VAL A 1 652 ? -11.446 8.735 32.525 1.00 86.00 652 VAL A N 1
ATOM 5073 C CA . VAL A 1 652 ? -12.653 7.893 32.557 1.00 86.00 652 VAL A CA 1
ATOM 5074 C C . VAL A 1 652 ? -12.513 6.736 33.556 1.00 86.00 652 VAL A C 1
ATOM 5076 O O . VAL A 1 652 ? -13.444 6.482 34.315 1.00 86.00 652 VAL A O 1
ATOM 5079 N N . ILE A 1 653 ? -11.367 6.050 33.614 1.00 86.12 653 ILE A N 1
ATOM 5080 C CA . ILE A 1 653 ? -11.148 4.942 34.569 1.00 86.12 653 ILE A CA 1
ATOM 5081 C C . ILE A 1 653 ? -11.210 5.436 36.020 1.00 86.12 653 ILE A C 1
ATOM 5083 O O . ILE A 1 653 ? -11.795 4.775 36.885 1.00 86.12 653 ILE A O 1
ATOM 5087 N N . LEU A 1 654 ? -10.586 6.582 36.291 1.00 81.31 654 LEU A N 1
ATOM 5088 C CA . LEU A 1 654 ? -10.417 7.095 37.648 1.00 81.31 654 LEU A CA 1
ATOM 5089 C C . LEU A 1 654 ? -11.687 7.762 38.192 1.00 81.31 654 LEU A C 1
ATOM 5091 O O . LEU A 1 654 ? -11.989 7.584 39.372 1.00 81.31 654 LEU A O 1
ATOM 5095 N N . PHE A 1 655 ? -12.435 8.481 37.348 1.00 79.31 655 PHE A N 1
ATOM 5096 C CA . PHE A 1 655 ? -13.466 9.422 37.805 1.00 79.31 655 PHE A CA 1
ATOM 5097 C C . PHE A 1 655 ? -14.871 9.187 37.232 1.00 79.31 655 PHE A C 1
ATOM 5099 O O . PHE A 1 655 ? -15.821 9.798 37.720 1.00 79.31 655 PHE A O 1
ATOM 5106 N N . ALA A 1 656 ? -15.049 8.332 36.217 1.00 71.69 656 ALA A N 1
ATOM 5107 C CA . ALA A 1 656 ? -16.382 8.037 35.687 1.00 71.69 656 ALA A CA 1
ATOM 5108 C C . ALA A 1 656 ? -17.082 6.982 36.559 1.00 71.69 656 ALA A C 1
ATOM 5110 O O . ALA A 1 656 ? -16.916 5.781 36.343 1.00 71.69 656 ALA A O 1
ATOM 5111 N N . GLU A 1 657 ? -17.838 7.430 37.560 1.00 62.22 657 GLU A N 1
ATOM 5112 C CA . GLU A 1 657 ? -18.722 6.568 38.363 1.00 62.22 657 GLU A CA 1
ATOM 5113 C C . GLU A 1 657 ? -20.022 6.207 37.638 1.00 62.22 657 GLU A C 1
ATOM 5115 O O . GLU A 1 657 ? -20.525 7.043 36.842 1.00 62.22 657 GLU A O 1
#

Sequence (657 aa):
MSSKSGNDAGLRRRKKSSSPTRRQEKGSSGTDKATRVEEGAVEKVDLSQTQATRLHRLIVQLLKVLGGNSVAFGVVFYILGVVWVFLFPVVCITTGESKCRGTYFSENALSPGAGHSSFIRESLGRAKYYDGHIGDYSGLRGLMREAGMSEVESRDDLFSGVLRPRGGVDRREAIVLVSKLFSGGGGGRECCSSLSLGLSVMEGLSKVDWLSKNVIFVASASEERLAKWVHDYHYDINSTMSRAGIIIGGLVLSFDAPQSGKDIQQIKLLAPGINGQLPNLDLMNVLVYLSRNEGMEVDFSARKLPWLQQASRSVWHVWKTHISKTVGVPAASARTYRRRIETQLGFMDGVAFGPTGWHAHLLPYNIHAVSIDFGYAGRESRLSNEQFISGVGRVTALTFRSLSNLEEKFHQSYFLYVLPDVQLFVSIGEYSGSLALVLSPMLLQFISKSGNSPKGGSSLRHLSGALCVVSVAMCLGFLVFHFLPFHLRLLYQFQAQFEYSIQHMVGISVAVLFVVQAFFQMVARVFVDRESSVWQSVKWVLMLVLVLVHALIGMFNYPFAFFCGCVLSPFYATIGGGNPLKRLIWMFLWVLTSVAPFVFLLPRLVAAPSEWDGLDQDPLGALISMYTKYGVLLFPYICLVHVPAHLLSLGVILFAE

Organism: NCBI:txid96639

pLDDT: mean 78.06, std 16.16, range [27.41, 97.75]

InterPro domains:
  IPR007246 GPI transamidase component Gaa1 [PF04114] (170-648)
  IPR007246 GPI transamidase component Gaa1 [PTHR13304] (53-648)

Solvent-accessible surface area (backbone atoms only — not comparable to full-atom values): 35347 Å² total; per-residue (Å²): 135,84,89,82,89,85,87,87,87,89,89,83,90,89,86,91,88,85,89,90,82,90,83,89,86,86,85,91,81,69,63,71,59,53,52,51,52,51,52,54,48,51,50,51,48,51,50,52,52,51,49,50,54,49,52,51,50,51,49,54,52,49,51,51,58,47,24,74,44,16,68,62,52,16,53,52,36,28,51,50,14,55,49,46,66,72,35,42,65,46,32,27,79,88,77,68,40,83,43,37,46,66,68,70,74,70,62,72,56,35,48,79,80,77,71,83,63,67,76,42,76,61,27,52,63,46,8,47,50,42,42,74,63,42,58,90,57,79,57,44,67,59,53,44,42,74,24,53,31,41,82,70,47,74,57,94,72,31,37,37,27,35,31,72,42,74,68,74,51,69,64,60,32,20,35,39,43,35,19,42,50,72,95,77,57,68,86,84,68,97,50,55,31,25,43,19,43,46,47,26,46,46,32,49,58,61,73,42,71,82,46,43,36,21,36,36,40,37,38,27,63,44,63,68,58,49,40,48,50,55,48,41,73,74,68,43,85,84,52,90,68,87,80,56,47,51,55,51,27,39,42,25,32,65,34,70,44,72,56,92,81,36,33,55,55,30,43,25,44,24,52,33,8,45,57,27,40,47,36,45,47,43,62,55,48,43,54,52,52,44,36,44,74,62,71,46,46,74,42,67,56,33,47,70,33,61,60,56,57,52,52,52,50,54,53,48,49,50,37,59,76,63,42,52,83,77,41,96,62,56,73,65,59,56,50,52,44,52,53,19,50,53,36,27,52,14,34,37,46,25,23,34,73,34,52,64,41,7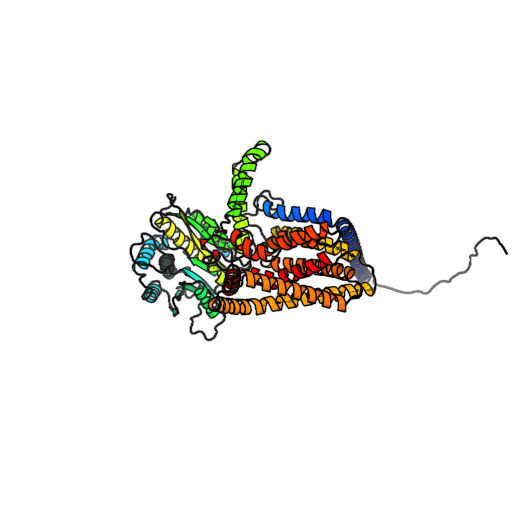2,24,29,62,38,44,86,73,62,19,37,28,37,18,40,36,69,38,72,37,81,52,92,41,99,46,55,60,66,58,46,54,37,37,51,49,40,37,51,52,54,48,50,51,19,61,38,49,41,90,64,68,94,77,83,56,60,58,52,72,47,49,31,44,93,54,30,43,42,48,52,88,59,55,53,54,27,44,53,24,27,37,33,22,18,54,30,41,34,53,32,54,62,73,69,53,70,88,56,79,65,48,56,48,36,48,52,39,18,51,50,52,51,50,54,32,38,52,48,11,49,50,45,54,67,46,45,66,56,50,49,53,51,50,51,56,47,38,77,72,62,76,64,59,72,67,58,57,52,51,52,54,53,51,50,52,52,53,54,51,52,49,53,52,54,57,54,53,76,62,43,98,56,67,32,66,32,30,49,38,31,50,40,53,49,35,51,52,49,47,51,51,37,52,58,42,32,75,52,19,41,47,36,26,38,58,52,29,65,62,46,21,62,50,69,42,68,64,49,34,63,57,71,68,54,28,52,52,48,52,54,50,48,62,67,70,31,68,58,46,63,51,66,43,43,58,70,49,68,44,52,76,85,84,45,86,62,51,93,79,40,44,66,60,48,48,48,48,45,29,74,75,61,58,31,54,63,56,57,42,42,28,45,47,45,48,27,54,54,55,54,48,52,50,21,33,76,44,15,108

Mean predicted aligned error: 11.96 Å

Nearest PDB structures (foldseek):
  8imx-assembly1_G  TM=7.764E-01  e=1.472E-25  Homo sapiens
  7w72-assembly1_A  TM=7.558E-01  e=4.177E-24  Homo sapiens
  8imy-assembly1_G  TM=7.155E-01  e=8.583E-25  Homo sapiens
  7wld-assembly1_G  TM=7.431E-01  e=1.079E-23  Homo sapiens
  5d8n-assembly1_B  TM=4.774E-01  e=2.717E-02  Solanum lycopersicum